Protein 2BAI (pdb70)

Radius of gyration: 10.31 Å; Cα contacts (8 Å, |Δi|>4): 36; chains: 1; bounding box: 32×16×15 Å

Secondary structure (DSSP, 8-state):
--S---S---SSSS-GGGHHHHH-SSSTT---

InterPro domains:
  IPR001676 Picornavirus capsid [PF00073] (163-361)
  IPR001676 Picornavirus capsid [PF00073] (424-583)
  IPR021573 Leader peptide, picornavirus [PF11475] (1-32)
  IPR029053 Viral coat protein subunit [G3DSA:2.60.120.20] (138-393)
  IPR029053 Viral coat protein subunit [G3DSA:2.60.120.20] (394-624)
  IPR029053 Viral coat protein subunit [G3DSA:2.60.120.20] (625-901)
  IPR033703 Picornavirus/Calicivirus coat protein [cd00205] (197-386)
  IPR033703 Picornavirus/Calicivirus coat protein [cd00205] (439-618)
  IPR033703 Picornavirus/Calicivirus coat protein [cd00205] (740-878)
  IPR037080 Capsid protein VP4 superfamily, Picornavirus [G3DSA:4.10.90.10] (68-137)
  IPR037243 Viral leader polypeptide zinc finger [SSF144251] (1-32)
  IPR059138 Picornavirus capsid VP1 [PF22663] (628-876)

Sequence (32 aa):
MATTMEQEICAHSMTFEECPKCSALQYRNGFYMATTMEQEICAHSMTFEECPKCSALQYRNGFYMATTMEQEICAHSMTFEECPKCSALQYRNGFYMATTMEQEICAHSMTFEECPKCSALQYRNGFYMATTMEQEICAHSMTFEECPKCSALQYRNGFYMATTMEQEICAHSMTFEECPKCSALQYRNGFYMATTMEQEICAHSMTFEECPKCSALQYRNGFYMATTMEQEICAHSMTFEECPKCSALQYRNGFYMATTMEQEICAHSMTFEECPKCSALQYRNGFYMATTMEQEICAHSMTFEECPKCSALQYRNGFYMATTMEQEICAHSMTFEECPKCSALQYRNGFYMATTMEQEICAHSMTFEECPKCSALQYRNGFYMATTMEQEICAHSMTFEECPKCSALQYRNGFYMATTMEQEICAHSMTFEECPKCSALQYRNGFYMATTMEQEICAHSMTFEECPKCSALQYRNGFYMATTMEQEICAHSMTFEECPKCSALQYRNGFYMATTMEQEICAHSMTFEECPKCSALQYRNGFYMATTMEQEICAHSMTFEECPKCSALQYRNGFYMATTMEQEICAHSMTFEECPKCSALQYRNGFYMATTMEQEICAHSMTFEECPKCSALQYRNGFY

Organism: Mengo encephalomyocarditis virus (strain 37A) (NCBI:txid31702)

Structure (mmCIF, N/CA/C/O backbone):
data_2BAI
#
_entry.id   2BAI
#
_cell.length_a   1.000
_cell.length_b   1.000
_cell.length_c   1.000
_cell.angle_alpha   90.00
_cell.angle_beta   90.00
_cell.angle_gamma   90.00
#
_symmetry.space_group_name_H-M   'P 1'
#
loop_
_entity.id
_entity.type
_entity.pdbx_description
1 polymer 'Genome polyprotein'
2 non-polymer 'ZINC ION'
#
loop_
_atom_site.group_PDB
_atom_site.id
_atom_site.type_symbol
_atom_site.label_atom_id
_atom_site.label_alt_id
_atom_site.label_comp_id
_atom_site.label_asym_id
_atom_site.label_entity_id
_atom_site.label_seq_id
_atom_site.pdbx_PDB_ins_code
_atom_site.Cartn_x
_atom_site.Cartn_y
_atom_site.Cartn_z
_atom_site.occupancy
_atom_site.B_iso_or_equiv
_atom_site.auth_seq_id
_atom_site.auth_comp_id
_atom_site.auth_asym_id
_atom_site.auth_atom_id
_atom_site.pdbx_PDB_model_num
ATOM 1 N N . MET A 1 1 ? -20.430 -2.397 1.330 1.00 11.00 1 MET A N 1
ATOM 2 C CA . MET A 1 1 ? -19.060 -2.484 0.857 1.00 43.05 1 MET A CA 1
ATOM 3 C C . MET A 1 1 ? -18.405 -3.791 1.307 1.00 24.34 1 MET A C 1
ATOM 4 O O . MET A 1 1 ? -17.954 -4.581 0.479 1.00 2.42 1 MET A O 1
ATOM 18 N N . ALA A 1 2 ? -18.375 -3.980 2.618 1.00 23.04 2 ALA A N 1
ATOM 19 C CA . ALA A 1 2 ? -17.784 -5.179 3.189 1.00 73.11 2 ALA A CA 1
ATOM 20 C C . ALA A 1 2 ? -16.294 -5.221 2.844 1.00 5.33 2 ALA A C 1
ATOM 21 O O . ALA A 1 2 ? -15.722 -6.297 2.681 1.00 64.22 2 ALA A O 1
ATOM 28 N N . THR A 1 3 ? -15.708 -4.037 2.745 1.00 33.05 3 THR A N 1
ATOM 29 C CA . THR A 1 3 ? -14.296 -3.925 2.424 1.00 35.24 3 THR A CA 1
ATOM 30 C C . THR A 1 3 ? -13.909 -4.952 1.358 1.00 33.31 3 THR A C 1
ATOM 31 O O . THR A 1 3 ? -13.304 -5.976 1.669 1.00 61.22 3 THR A O 1
ATOM 42 N N . THR A 1 4 ? -14.273 -4.641 0.122 1.00 2.33 4 THR A N 1
ATOM 43 C CA . THR A 1 4 ? -13.971 -5.524 -0.991 1.00 15.02 4 THR A CA 1
ATOM 44 C C . THR A 1 4 ? -14.111 -4.776 -2.319 1.00 3.12 4 THR A C 1
ATOM 45 O O . THR A 1 4 ? -15.161 -4.203 -2.605 1.00 32.25 4 THR A O 1
ATOM 56 N N . MET A 1 5 ? -13.037 -4.805 -3.094 1.00 12.41 5 MET A N 1
ATOM 57 C CA . MET A 1 5 ? -13.027 -4.137 -4.384 1.00 10.41 5 MET A CA 1
ATOM 58 C C . MET A 1 5 ? -12.015 -4.786 -5.329 1.00 71.22 5 MET A C 1
ATOM 59 O O . MET A 1 5 ? -12.333 -5.073 -6.482 1.00 63.10 5 MET A O 1
ATOM 73 N N . GLU A 1 6 ? -10.816 -4.998 -4.807 1.00 44.23 6 GLU A N 1
ATOM 74 C CA . GLU A 1 6 ? -9.755 -5.609 -5.590 1.00 2.31 6 GLU A CA 1
ATOM 75 C C . GLU A 1 6 ? -9.251 -4.631 -6.653 1.00 34.20 6 GLU A C 1
ATOM 76 O O . GLU A 1 6 ? -9.781 -4.588 -7.763 1.00 44.33 6 GLU A O 1
ATOM 89 N N . GLN A 1 7 ? -8.234 -3.871 -6.277 1.00 70.15 7 GLN A N 1
ATOM 90 C CA . GLN A 1 7 ? -7.653 -2.897 -7.186 1.00 52.44 7 GLN A CA 1
ATOM 91 C C . GLN A 1 7 ? -6.666 -1.997 -6.438 1.00 22.10 7 GLN A C 1
ATOM 92 O O . GLN A 1 7 ? -6.622 -0.790 -6.671 1.00 63.15 7 GLN A O 1
ATOM 106 N N . GLU A 1 8 ? -5.898 -2.620 -5.555 1.00 74.52 8 GLU A N 1
ATOM 107 C CA . GLU A 1 8 ? -4.915 -1.891 -4.773 1.00 10.21 8 GLU A CA 1
ATOM 108 C C . GLU A 1 8 ? -5.571 -0.695 -4.078 1.00 44.04 8 GLU A C 1
ATOM 109 O O . GLU A 1 8 ? -5.559 0.416 -4.605 1.00 43.40 8 GLU A O 1
ATOM 122 N N . ILE A 1 9 ? -6.126 -0.964 -2.906 1.00 25.00 9 ILE A N 1
ATOM 123 C CA . ILE A 1 9 ? -6.785 0.075 -2.133 1.00 61.14 9 ILE A CA 1
ATOM 124 C C . ILE A 1 9 ? -6.360 -0.037 -0.668 1.00 4.24 9 ILE A C 1
ATOM 125 O O . ILE A 1 9 ? -7.009 -0.726 0.119 1.00 15.21 9 ILE A O 1
ATOM 141 N N . CYS A 1 10 ? -5.273 0.648 -0.345 1.00 11.05 10 CYS A N 1
ATOM 142 C CA . CYS A 1 10 ? -4.755 0.634 1.012 1.00 10.32 10 CYS A CA 1
ATOM 143 C C . CYS A 1 10 ? -4.913 2.037 1.602 1.00 23.30 10 CYS A C 1
ATOM 144 O O . CYS A 1 10 ? -5.433 2.936 0.944 1.00 62.30 10 CYS A O 1
ATOM 151 N N . ALA A 1 11 ? -4.454 2.180 2.837 1.00 32.41 11 ALA A N 1
ATOM 152 C CA . ALA A 1 11 ? -4.538 3.457 3.523 1.00 14.11 11 ALA A CA 1
ATOM 153 C C . ALA A 1 11 ? -3.386 4.354 3.063 1.00 13.54 11 ALA A C 1
ATOM 154 O O . ALA A 1 11 ? -3.117 5.387 3.677 1.00 74.41 11 ALA A O 1
ATOM 161 N N . HIS A 1 12 ? -2.739 3.929 1.990 1.00 64.33 12 HIS A N 1
ATOM 162 C CA . HIS A 1 12 ? -1.622 4.680 1.442 1.00 10.52 12 HIS A CA 1
ATOM 163 C C . HIS A 1 12 ? -1.819 4.868 -0.063 1.00 33.34 12 HIS A C 1
ATOM 164 O O . HIS A 1 12 ? -1.639 5.968 -0.585 1.00 3.44 12 HIS A O 1
ATOM 179 N N . SER A 1 13 ? -2.189 3.778 -0.721 1.00 10.52 13 SER A N 1
ATOM 180 C CA . SER A 1 13 ? -2.414 3.810 -2.156 1.00 4.21 13 SER A CA 1
ATOM 181 C C . SER A 1 13 ? -1.943 2.498 -2.787 1.00 31.32 13 SER A C 1
ATOM 182 O O . SER A 1 13 ? -1.264 2.506 -3.812 1.00 74.20 13 SER A O 1
ATOM 190 N N . MET A 1 14 ? -2.325 1.400 -2.149 1.00 14.41 14 MET A N 1
ATOM 191 C CA . MET A 1 14 ? -1.950 0.083 -2.636 1.00 15.14 14 MET A CA 1
ATOM 192 C C . MET A 1 14 ? -2.923 -0.984 -2.130 1.00 34.11 14 MET A C 1
ATOM 193 O O . MET A 1 14 ? -4.025 -0.665 -1.685 1.00 4.42 14 MET A O 1
ATOM 207 N N . THR A 1 15 ? -2.481 -2.230 -2.215 1.00 34.21 15 THR A N 1
ATOM 208 C CA . THR A 1 15 ? -3.298 -3.347 -1.772 1.00 14.12 15 THR A CA 1
ATOM 209 C C . THR A 1 15 ? -2.822 -3.847 -0.407 1.00 35.14 15 THR A C 1
ATOM 210 O O . THR A 1 15 ? -1.685 -3.595 -0.012 1.00 24.32 15 THR A O 1
ATOM 221 N N . PHE A 1 16 ? -3.718 -4.546 0.276 1.00 44.55 16 PHE A N 1
ATOM 222 C CA . PHE A 1 16 ? -3.403 -5.083 1.589 1.00 10.23 16 PHE A CA 1
ATOM 223 C C . PHE A 1 16 ? -1.989 -5.667 1.618 1.00 64.13 16 PHE A C 1
ATOM 224 O O . PHE A 1 16 ? -1.176 -5.294 2.464 1.00 73.42 16 PHE A O 1
ATOM 241 N N . GLU A 1 17 ? -1.738 -6.574 0.685 1.00 12.24 17 GLU A N 1
ATOM 242 C CA . GLU A 1 17 ? -0.436 -7.212 0.593 1.00 1.33 17 GLU A CA 1
ATOM 243 C C . GLU A 1 17 ? 0.638 -6.181 0.240 1.00 10.30 17 GLU A C 1
ATOM 244 O O . GLU A 1 17 ? 1.804 -6.350 0.591 1.00 71.25 17 GLU A O 1
ATOM 257 N N . GLU A 1 18 ? 0.205 -5.136 -0.450 1.00 64.22 18 GLU A N 1
ATOM 258 C CA . GLU A 1 18 ? 1.115 -4.078 -0.853 1.00 72.24 18 GLU A CA 1
ATOM 259 C C . GLU A 1 18 ? 1.118 -2.954 0.185 1.00 23.23 18 GLU A C 1
ATOM 260 O O . GLU A 1 18 ? 1.763 -1.926 -0.009 1.00 35.12 18 GLU A O 1
ATOM 273 N N . CYS A 1 19 ? 0.389 -3.190 1.267 1.00 32.43 19 CYS A N 1
ATOM 274 C CA . CYS A 1 19 ? 0.300 -2.211 2.337 1.00 35.55 19 CYS A CA 1
ATOM 275 C C . CYS A 1 19 ? 1.699 -2.004 2.917 1.00 62.42 19 CYS A C 1
ATOM 276 O O . CYS A 1 19 ? 2.055 -0.893 3.307 1.00 64.43 19 CYS A O 1
ATOM 284 N N . PRO A 1 20 ? 2.476 -3.120 2.956 1.00 32.05 20 PRO A N 1
ATOM 285 C CA . PRO A 1 20 ? 3.829 -3.072 3.483 1.00 73.31 20 PRO A CA 1
ATOM 286 C C . PRO A 1 20 ? 4.781 -2.403 2.488 1.00 2.13 20 PRO A C 1
ATOM 287 O O . PRO A 1 20 ? 5.949 -2.177 2.797 1.00 5.41 20 PRO A O 1
ATOM 298 N N . LYS A 1 21 ? 4.244 -2.105 1.314 1.00 20.22 21 LYS A N 1
ATOM 299 C CA . LYS A 1 21 ? 5.030 -1.467 0.272 1.00 45.14 21 LYS A CA 1
ATOM 300 C C . LYS A 1 21 ? 4.750 0.036 0.276 1.00 54.21 21 LYS A C 1
ATOM 301 O O . LYS A 1 21 ? 5.533 0.820 -0.260 1.00 21.14 21 LYS A O 1
ATOM 320 N N . CYS A 1 22 ? 3.630 0.395 0.885 1.00 15.30 22 CYS A N 1
ATOM 321 C CA . CYS A 1 22 ? 3.235 1.792 0.965 1.00 44.41 22 CYS A CA 1
ATOM 322 C C . CYS A 1 22 ? 4.418 2.594 1.511 1.00 13.24 22 CYS A C 1
ATOM 323 O O . CYS A 1 22 ? 4.759 3.646 0.974 1.00 52.43 22 CYS A O 1
ATOM 331 N N . SER A 1 23 ? 5.011 2.067 2.573 1.00 30.32 23 SER A N 1
ATOM 332 C CA . SER A 1 23 ? 6.147 2.721 3.197 1.00 64.43 23 SER A CA 1
ATOM 333 C C . SER A 1 23 ? 7.449 2.231 2.557 1.00 2.21 23 SER A C 1
ATOM 334 O O . SER A 1 23 ? 8.338 3.029 2.263 1.00 63.43 23 SER A O 1
ATOM 342 N N . ALA A 1 24 ? 7.519 0.923 2.361 1.00 51.50 24 ALA A N 1
ATOM 343 C CA . ALA A 1 24 ? 8.696 0.319 1.762 1.00 25.22 24 ALA A CA 1
ATOM 344 C C . ALA A 1 24 ? 8.660 0.531 0.248 1.00 31.54 24 ALA A C 1
ATOM 345 O O . ALA A 1 24 ? 8.641 -0.432 -0.518 1.00 11.43 24 ALA A O 1
ATOM 352 N N . LEU A 1 25 ? 8.648 1.798 -0.140 1.00 30.30 25 LEU A N 1
ATOM 353 C CA . LEU A 1 25 ? 8.613 2.149 -1.549 1.00 40.32 25 LEU A CA 1
ATOM 354 C C . LEU A 1 25 ? 10.031 2.472 -2.026 1.00 15.44 25 LEU A C 1
ATOM 355 O O . LEU A 1 25 ? 10.216 3.015 -3.114 1.00 13.15 25 LEU A O 1
ATOM 371 N N . GLN A 1 26 ? 10.996 2.125 -1.186 1.00 72.31 26 GLN A N 1
ATOM 372 C CA . GLN A 1 26 ? 12.391 2.372 -1.508 1.00 63.34 26 GLN A CA 1
ATOM 373 C C . GLN A 1 26 ? 12.585 3.822 -1.955 1.00 14.15 26 GLN A C 1
ATOM 374 O O . GLN A 1 26 ? 13.513 4.128 -2.702 1.00 23.30 26 GLN A O 1
ATOM 388 N N . TYR A 1 27 ? 11.692 4.679 -1.480 1.00 3.53 27 TYR A N 1
ATOM 389 C CA . TYR A 1 27 ? 11.753 6.090 -1.820 1.00 73.44 27 TYR A CA 1
ATOM 390 C C . TYR A 1 27 ? 11.468 6.963 -0.597 1.00 60.52 27 TYR A C 1
ATOM 391 O O . TYR A 1 27 ? 11.430 6.468 0.528 1.00 23.13 27 TYR A O 1
ATOM 409 N N . ARG A 1 28 ? 11.275 8.248 -0.858 1.00 25.55 28 ARG A N 1
ATOM 410 C CA . ARG A 1 28 ? 10.995 9.194 0.208 1.00 31.12 28 ARG A CA 1
ATOM 411 C C . ARG A 1 28 ? 9.562 9.015 0.713 1.00 50.01 28 ARG A C 1
ATOM 412 O O . ARG A 1 28 ? 9.150 9.672 1.668 1.00 44.42 28 ARG A O 1
ATOM 433 N N . ASN A 1 29 ? 8.842 8.124 0.049 1.00 34.44 29 ASN A N 1
ATOM 434 C CA . ASN A 1 29 ? 7.462 7.850 0.418 1.00 43.55 29 ASN A CA 1
ATOM 435 C C . ASN A 1 29 ? 7.413 7.379 1.873 1.00 54.33 29 ASN A C 1
ATOM 436 O O . ASN A 1 29 ? 6.634 7.898 2.671 1.00 31.24 29 ASN A O 1
ATOM 447 N N . GLY A 1 30 ? 8.256 6.402 2.174 1.00 53.31 30 GLY A N 1
ATOM 448 C CA . GLY A 1 30 ? 8.318 5.855 3.519 1.00 53.55 30 GLY A CA 1
ATOM 449 C C . GLY A 1 30 ? 9.594 5.036 3.720 1.00 63.43 30 GLY A C 1
ATOM 450 O O . GLY A 1 30 ? 10.344 4.806 2.772 1.00 74.40 30 GLY A O 1
ATOM 454 N N . PHE A 1 31 ? 9.802 4.617 4.959 1.00 54.32 31 PHE A N 1
ATOM 455 C CA . PHE A 1 31 ? 10.976 3.828 5.296 1.00 15.14 31 PHE A CA 1
ATOM 456 C C . PHE A 1 31 ? 10.576 2.502 5.947 1.00 74.33 31 PHE A C 1
ATOM 457 O O . PHE A 1 31 ? 11.149 1.459 5.641 1.00 42.01 31 PHE A O 1
ATOM 474 N N . TYR A 1 32 ? 9.595 2.588 6.834 1.00 32.42 32 TYR A N 1
ATOM 475 C CA . TYR A 1 32 ? 9.111 1.408 7.530 1.00 2.11 32 TYR A CA 1
ATOM 476 C C . TYR A 1 32 ? 7.589 1.445 7.681 1.00 70.45 32 TYR A C 1
ATOM 477 O O . TYR A 1 32 ? 6.931 0.406 7.627 1.00 52.42 32 TYR A O 1
ATOM 496 N N . MET A 1 1 ? -17.989 -14.813 3.567 1.00 43.24 1 MET A N 2
ATOM 497 C CA . MET A 1 1 ? -16.648 -15.362 3.447 1.00 63.30 1 MET A CA 2
ATOM 498 C C . MET A 1 1 ? -15.953 -14.840 2.187 1.00 22.22 1 MET A C 2
ATOM 499 O O . MET A 1 1 ? -14.748 -15.019 2.020 1.00 51.22 1 MET A O 2
ATOM 513 N N . ALA A 1 2 ? -16.743 -14.206 1.334 1.00 35.24 2 ALA A N 2
ATOM 514 C CA . ALA A 1 2 ? -16.220 -13.656 0.095 1.00 60.43 2 ALA A CA 2
ATOM 515 C C . ALA A 1 2 ? -16.603 -12.179 -0.005 1.00 32.32 2 ALA A C 2
ATOM 516 O O . ALA A 1 2 ? -17.654 -11.842 -0.548 1.00 73.24 2 ALA A O 2
ATOM 523 N N . THR A 1 3 ? -15.730 -11.337 0.527 1.00 75.11 3 THR A N 2
ATOM 524 C CA . THR A 1 3 ? -15.964 -9.903 0.504 1.00 41.52 3 THR A CA 2
ATOM 525 C C . THR A 1 3 ? -14.645 -9.150 0.320 1.00 63.02 3 THR A C 2
ATOM 526 O O . THR A 1 3 ? -14.129 -8.554 1.265 1.00 23.03 3 THR A O 2
ATOM 537 N N . THR A 1 4 ? -14.137 -9.201 -0.902 1.00 61.41 4 THR A N 2
ATOM 538 C CA . THR A 1 4 ? -12.887 -8.531 -1.223 1.00 1.33 4 THR A CA 2
ATOM 539 C C . THR A 1 4 ? -12.821 -8.213 -2.717 1.00 25.11 4 THR A C 2
ATOM 540 O O . THR A 1 4 ? -13.122 -9.066 -3.552 1.00 4.43 4 THR A O 2
ATOM 551 N N . MET A 1 5 ? -12.424 -6.984 -3.011 1.00 12.13 5 MET A N 2
ATOM 552 C CA . MET A 1 5 ? -12.314 -6.542 -4.391 1.00 1.00 5 MET A CA 2
ATOM 553 C C . MET A 1 5 ? -10.874 -6.670 -4.894 1.00 13.50 5 MET A C 2
ATOM 554 O O . MET A 1 5 ? -10.647 -6.945 -6.071 1.00 25.12 5 MET A O 2
ATOM 568 N N . GLU A 1 6 ? -9.941 -6.462 -3.976 1.00 74.34 6 GLU A N 2
ATOM 569 C CA . GLU A 1 6 ? -8.529 -6.550 -4.313 1.00 33.45 6 GLU A CA 2
ATOM 570 C C . GLU A 1 6 ? -8.248 -5.809 -5.621 1.00 73.53 6 GLU A C 2
ATOM 571 O O . GLU A 1 6 ? -8.097 -6.432 -6.672 1.00 1.41 6 GLU A O 2
ATOM 584 N N . GLN A 1 7 ? -8.187 -4.490 -5.515 1.00 74.12 7 GLN A N 2
ATOM 585 C CA . GLN A 1 7 ? -7.926 -3.657 -6.678 1.00 15.25 7 GLN A CA 2
ATOM 586 C C . GLN A 1 7 ? -6.830 -2.636 -6.365 1.00 3.14 7 GLN A C 2
ATOM 587 O O . GLN A 1 7 ? -6.574 -1.732 -7.157 1.00 11.10 7 GLN A O 2
ATOM 601 N N . GLU A 1 8 ? -6.212 -2.817 -5.206 1.00 52.11 8 GLU A N 2
ATOM 602 C CA . GLU A 1 8 ? -5.149 -1.922 -4.779 1.00 2.31 8 GLU A CA 2
ATOM 603 C C . GLU A 1 8 ? -5.738 -0.694 -4.081 1.00 63.21 8 GLU A C 2
ATOM 604 O O . GLU A 1 8 ? -5.730 0.403 -4.637 1.00 11.15 8 GLU A O 2
ATOM 617 N N . ILE A 1 9 ? -6.234 -0.920 -2.873 1.00 60.45 9 ILE A N 2
ATOM 618 C CA . ILE A 1 9 ? -6.825 0.154 -2.094 1.00 42.22 9 ILE A CA 2
ATOM 619 C C . ILE A 1 9 ? -6.371 0.031 -0.638 1.00 12.11 9 ILE A C 2
ATOM 620 O O . ILE A 1 9 ? -7.021 -0.638 0.165 1.00 75.22 9 ILE A O 2
ATOM 636 N N . CYS A 1 10 ? -5.259 0.687 -0.340 1.00 62.24 10 CYS A N 2
ATOM 637 C CA . CYS A 1 10 ? -4.711 0.659 1.005 1.00 43.24 10 CYS A CA 2
ATOM 638 C C . CYS A 1 10 ? -4.851 2.058 1.610 1.00 74.42 10 CYS A C 2
ATOM 639 O O . CYS A 1 10 ? -5.350 2.974 0.956 1.00 45.41 10 CYS A O 2
ATOM 646 N N . ALA A 1 11 ? -4.403 2.180 2.850 1.00 3.32 11 ALA A N 2
ATOM 647 C CA . ALA A 1 11 ? -4.471 3.451 3.550 1.00 14.31 11 ALA A CA 2
ATOM 648 C C . ALA A 1 11 ? -3.378 4.380 3.020 1.00 43.22 11 ALA A C 2
ATOM 649 O O . ALA A 1 11 ? -3.159 5.462 3.564 1.00 4.04 11 ALA A O 2
ATOM 656 N N . HIS A 1 12 ? -2.719 3.924 1.964 1.00 52.24 12 HIS A N 2
ATOM 657 C CA . HIS A 1 12 ? -1.654 4.702 1.355 1.00 64.14 12 HIS A CA 2
ATOM 658 C C . HIS A 1 12 ? -1.930 4.867 -0.141 1.00 65.21 12 HIS A C 2
ATOM 659 O O . HIS A 1 12 ? -1.778 5.958 -0.688 1.00 24.31 12 HIS A O 2
ATOM 674 N N . SER A 1 13 ? -2.330 3.766 -0.761 1.00 63.45 13 SER A N 2
ATOM 675 C CA . SER A 1 13 ? -2.629 3.774 -2.183 1.00 43.23 13 SER A CA 2
ATOM 676 C C . SER A 1 13 ? -2.149 2.471 -2.826 1.00 72.20 13 SER A C 2
ATOM 677 O O . SER A 1 13 ? -1.567 2.487 -3.909 1.00 72.15 13 SER A O 2
ATOM 685 N N . MET A 1 14 ? -2.411 1.374 -2.131 1.00 42.12 14 MET A N 2
ATOM 686 C CA . MET A 1 14 ? -2.012 0.065 -2.621 1.00 34.44 14 MET A CA 2
ATOM 687 C C . MET A 1 14 ? -2.966 -1.021 -2.118 1.00 62.23 14 MET A C 2
ATOM 688 O O . MET A 1 14 ? -4.085 -0.726 -1.701 1.00 21.13 14 MET A O 2
ATOM 702 N N . THR A 1 15 ? -2.487 -2.255 -2.173 1.00 0.42 15 THR A N 2
ATOM 703 C CA . THR A 1 15 ? -3.281 -3.387 -1.728 1.00 32.14 15 THR A CA 2
ATOM 704 C C . THR A 1 15 ? -2.796 -3.875 -0.361 1.00 32.22 15 THR A C 2
ATOM 705 O O . THR A 1 15 ? -1.655 -3.623 0.022 1.00 1.25 15 THR A O 2
ATOM 716 N N . PHE A 1 16 ? -3.688 -4.564 0.336 1.00 22.20 16 PHE A N 2
ATOM 717 C CA . PHE A 1 16 ? -3.365 -5.090 1.651 1.00 20.13 16 PHE A CA 2
ATOM 718 C C . PHE A 1 16 ? -1.953 -5.679 1.675 1.00 2.11 16 PHE A C 2
ATOM 719 O O . PHE A 1 16 ? -1.143 -5.326 2.532 1.00 72.31 16 PHE A O 2
ATOM 736 N N . GLU A 1 17 ? -1.700 -6.566 0.725 1.00 41.14 17 GLU A N 2
ATOM 737 C CA . GLU A 1 17 ? -0.400 -7.207 0.625 1.00 45.35 17 GLU A CA 2
ATOM 738 C C . GLU A 1 17 ? 0.667 -6.184 0.228 1.00 61.41 17 GLU A C 2
ATOM 739 O O . GLU A 1 17 ? 1.841 -6.347 0.556 1.00 65.15 17 GLU A O 2
ATOM 752 N N . GLU A 1 18 ? 0.220 -5.154 -0.476 1.00 5.05 18 GLU A N 2
ATOM 753 C CA . GLU A 1 18 ? 1.122 -4.106 -0.922 1.00 52.33 18 GLU A CA 2
ATOM 754 C C . GLU A 1 18 ? 1.143 -2.958 0.089 1.00 2.11 18 GLU A C 2
ATOM 755 O O . GLU A 1 18 ? 1.765 -1.924 -0.152 1.00 60.12 18 GLU A O 2
ATOM 768 N N . CYS A 1 19 ? 0.457 -3.177 1.201 1.00 24.04 19 CYS A N 2
ATOM 769 C CA . CYS A 1 19 ? 0.390 -2.174 2.250 1.00 25.31 19 CYS A CA 2
ATOM 770 C C . CYS A 1 19 ? 1.799 -1.970 2.809 1.00 40.52 19 CYS A C 2
ATOM 771 O O . CYS A 1 19 ? 2.163 -0.859 3.194 1.00 34.11 19 CYS A O 2
ATOM 779 N N . PRO A 1 20 ? 2.574 -3.086 2.837 1.00 62.24 20 PRO A N 2
ATOM 780 C CA . PRO A 1 20 ? 3.936 -3.039 3.343 1.00 11.12 20 PRO A CA 2
ATOM 781 C C . PRO A 1 20 ? 4.873 -2.372 2.335 1.00 71.33 20 PRO A C 2
ATOM 782 O O . PRO A 1 20 ? 6.062 -2.206 2.602 1.00 72.24 20 PRO A O 2
ATOM 793 N N . LYS A 1 21 ? 4.302 -2.007 1.196 1.00 1.21 21 LYS A N 2
ATOM 794 C CA . LYS A 1 21 ? 5.071 -1.361 0.146 1.00 54.33 21 LYS A CA 2
ATOM 795 C C . LYS A 1 21 ? 4.833 0.149 0.200 1.00 53.21 21 LYS A C 2
ATOM 796 O O . LYS A 1 21 ? 5.669 0.930 -0.250 1.00 40.44 21 LYS A O 2
ATOM 815 N N . CYS A 1 22 ? 3.687 0.516 0.756 1.00 30.50 22 CYS A N 2
ATOM 816 C CA . CYS A 1 22 ? 3.328 1.919 0.875 1.00 11.33 22 CYS A CA 2
ATOM 817 C C . CYS A 1 22 ? 4.512 2.667 1.490 1.00 41.01 22 CYS A C 2
ATOM 818 O O . CYS A 1 22 ? 4.958 3.680 0.953 1.00 13.24 22 CYS A O 2
ATOM 826 N N . SER A 1 23 ? 4.989 2.139 2.608 1.00 13.42 23 SER A N 2
ATOM 827 C CA . SER A 1 23 ? 6.113 2.745 3.302 1.00 24.32 23 SER A CA 2
ATOM 828 C C . SER A 1 23 ? 7.427 2.174 2.765 1.00 11.35 23 SER A C 2
ATOM 829 O O . SER A 1 23 ? 8.384 2.914 2.544 1.00 71.23 23 SER A O 2
ATOM 837 N N . ALA A 1 24 ? 7.432 0.863 2.574 1.00 41.12 24 ALA A N 2
ATOM 838 C CA . ALA A 1 24 ? 8.613 0.186 2.068 1.00 3.22 24 ALA A CA 2
ATOM 839 C C . ALA A 1 24 ? 8.423 -0.121 0.582 1.00 32.45 24 ALA A C 2
ATOM 840 O O . ALA A 1 24 ? 8.385 -1.284 0.183 1.00 3.31 24 ALA A O 2
ATOM 847 N N . LEU A 1 25 ? 8.307 0.943 -0.199 1.00 62.40 25 LEU A N 2
ATOM 848 C CA . LEU A 1 25 ? 8.121 0.803 -1.634 1.00 45.01 25 LEU A CA 2
ATOM 849 C C . LEU A 1 25 ? 9.469 0.495 -2.290 1.00 51.24 25 LEU A C 2
ATOM 850 O O . LEU A 1 25 ? 9.547 0.329 -3.507 1.00 42.54 25 LEU A O 2
ATOM 866 N N . GLN A 1 26 ? 10.497 0.430 -1.456 1.00 10.14 26 GLN A N 2
ATOM 867 C CA . GLN A 1 26 ? 11.837 0.145 -1.941 1.00 13.31 26 GLN A CA 2
ATOM 868 C C . GLN A 1 26 ? 12.176 1.054 -3.124 1.00 64.02 26 GLN A C 2
ATOM 869 O O . GLN A 1 26 ? 12.981 0.688 -3.980 1.00 24.33 26 GLN A O 2
ATOM 883 N N . TYR A 1 27 ? 11.547 2.220 -3.135 1.00 24.22 27 TYR A N 2
ATOM 884 C CA . TYR A 1 27 ? 11.773 3.181 -4.200 1.00 13.20 27 TYR A CA 2
ATOM 885 C C . TYR A 1 27 ? 12.489 4.426 -3.671 1.00 60.11 27 TYR A C 2
ATOM 886 O O . TYR A 1 27 ? 12.499 5.466 -4.327 1.00 53.03 27 TYR A O 2
ATOM 904 N N . ARG A 1 28 ? 13.070 4.278 -2.490 1.00 14.32 28 ARG A N 2
ATOM 905 C CA . ARG A 1 28 ? 13.786 5.377 -1.865 1.00 62.52 28 ARG A CA 2
ATOM 906 C C . ARG A 1 28 ? 12.934 6.647 -1.886 1.00 71.34 28 ARG A C 2
ATOM 907 O O . ARG A 1 28 ? 13.466 7.755 -1.941 1.00 13.44 28 ARG A O 2
ATOM 928 N N . ASN A 1 29 ? 11.625 6.444 -1.844 1.00 62.14 29 ASN A N 2
ATOM 929 C CA . ASN A 1 29 ? 10.694 7.559 -1.859 1.00 61.14 29 ASN A CA 2
ATOM 930 C C . ASN A 1 29 ? 10.614 8.169 -0.458 1.00 50.44 29 ASN A C 2
ATOM 931 O O . ASN A 1 29 ? 10.268 9.340 -0.306 1.00 54.24 29 ASN A O 2
ATOM 942 N N . GLY A 1 30 ? 10.940 7.349 0.530 1.00 73.40 30 GLY A N 2
ATOM 943 C CA . GLY A 1 30 ? 10.909 7.793 1.912 1.00 40.30 30 GLY A CA 2
ATOM 944 C C . GLY A 1 30 ? 10.061 6.852 2.772 1.00 51.40 30 GLY A C 2
ATOM 945 O O . GLY A 1 30 ? 9.185 6.158 2.259 1.00 51.32 30 GLY A O 2
ATOM 949 N N . PHE A 1 31 ? 10.351 6.861 4.064 1.00 45.43 31 PHE A N 2
ATOM 950 C CA . PHE A 1 31 ? 9.626 6.018 5.000 1.00 42.02 31 PHE A CA 2
ATOM 951 C C . PHE A 1 31 ? 10.094 6.264 6.436 1.00 52.20 31 PHE A C 2
ATOM 952 O O . PHE A 1 31 ? 10.867 7.186 6.691 1.00 35.14 31 PHE A O 2
ATOM 969 N N . TYR A 1 32 ? 9.605 5.423 7.335 1.00 1.31 32 TYR A N 2
ATOM 970 C CA . TYR A 1 32 ? 9.963 5.538 8.739 1.00 50.54 32 TYR A CA 2
ATOM 971 C C . TYR A 1 32 ? 10.822 4.353 9.185 1.00 40.01 32 TYR A C 2
ATOM 972 O O . TYR A 1 32 ? 11.704 4.504 10.029 1.00 72.21 32 TYR A O 2
ATOM 991 N N . MET A 1 1 ? -13.110 5.298 0.871 1.00 74.45 1 MET A N 3
ATOM 992 C CA . MET A 1 1 ? -13.781 6.179 -0.070 1.00 15.40 1 MET A CA 3
ATOM 993 C C . MET A 1 1 ? -14.810 5.412 -0.902 1.00 63.34 1 MET A C 3
ATOM 994 O O . MET A 1 1 ? -14.894 5.595 -2.116 1.00 43.43 1 MET A O 3
ATOM 1008 N N . ALA A 1 2 ? -15.568 4.568 -0.217 1.00 14.25 2 ALA A N 3
ATOM 1009 C CA . ALA A 1 2 ? -16.588 3.773 -0.878 1.00 24.43 2 ALA A CA 3
ATOM 1010 C C . ALA A 1 2 ? -15.929 2.872 -1.924 1.00 4.32 2 ALA A C 3
ATOM 1011 O O . ALA A 1 2 ? -15.402 3.358 -2.924 1.00 4.21 2 ALA A O 3
ATOM 1018 N N . THR A 1 3 ? -15.978 1.575 -1.657 1.00 12.42 3 THR A N 3
ATOM 1019 C CA . THR A 1 3 ? -15.392 0.602 -2.563 1.00 5.42 3 THR A CA 3
ATOM 1020 C C . THR A 1 3 ? -16.128 -0.735 -2.458 1.00 30.32 3 THR A C 3
ATOM 1021 O O . THR A 1 3 ? -17.061 -0.994 -3.217 1.00 22.42 3 THR A O 3
ATOM 1032 N N . THR A 1 4 ? -15.681 -1.549 -1.514 1.00 54.50 4 THR A N 3
ATOM 1033 C CA . THR A 1 4 ? -16.286 -2.853 -1.300 1.00 55.14 4 THR A CA 3
ATOM 1034 C C . THR A 1 4 ? -16.136 -3.720 -2.551 1.00 72.21 4 THR A C 3
ATOM 1035 O O . THR A 1 4 ? -17.022 -4.512 -2.872 1.00 33.11 4 THR A O 3
ATOM 1046 N N . MET A 1 5 ? -15.010 -3.543 -3.225 1.00 44.31 5 MET A N 3
ATOM 1047 C CA . MET A 1 5 ? -14.733 -4.300 -4.435 1.00 3.53 5 MET A CA 3
ATOM 1048 C C . MET A 1 5 ? -13.565 -5.266 -4.220 1.00 75.44 5 MET A C 3
ATOM 1049 O O . MET A 1 5 ? -13.554 -6.364 -4.775 1.00 0.01 5 MET A O 3
ATOM 1063 N N . GLU A 1 6 ? -12.611 -4.821 -3.416 1.00 60.33 6 GLU A N 3
ATOM 1064 C CA . GLU A 1 6 ? -11.442 -5.632 -3.123 1.00 63.24 6 GLU A CA 3
ATOM 1065 C C . GLU A 1 6 ? -10.396 -5.478 -4.231 1.00 13.24 6 GLU A C 3
ATOM 1066 O O . GLU A 1 6 ? -10.419 -6.212 -5.217 1.00 54.34 6 GLU A O 3
ATOM 1079 N N . GLN A 1 7 ? -9.506 -4.517 -4.029 1.00 21.41 7 GLN A N 3
ATOM 1080 C CA . GLN A 1 7 ? -8.455 -4.257 -4.999 1.00 4.54 7 GLN A CA 3
ATOM 1081 C C . GLN A 1 7 ? -7.345 -3.416 -4.364 1.00 43.21 7 GLN A C 3
ATOM 1082 O O . GLN A 1 7 ? -7.275 -3.294 -3.142 1.00 1.32 7 GLN A O 3
ATOM 1096 N N . GLU A 1 8 ? -6.504 -2.858 -5.223 1.00 21.25 8 GLU A N 3
ATOM 1097 C CA . GLU A 1 8 ? -5.402 -2.032 -4.761 1.00 63.54 8 GLU A CA 3
ATOM 1098 C C . GLU A 1 8 ? -5.933 -0.768 -4.084 1.00 60.13 8 GLU A C 3
ATOM 1099 O O . GLU A 1 8 ? -5.953 0.303 -4.688 1.00 72.12 8 GLU A O 3
ATOM 1112 N N . ILE A 1 9 ? -6.349 -0.934 -2.837 1.00 53.40 9 ILE A N 3
ATOM 1113 C CA . ILE A 1 9 ? -6.878 0.182 -2.070 1.00 33.22 9 ILE A CA 3
ATOM 1114 C C . ILE A 1 9 ? -6.417 0.060 -0.617 1.00 13.33 9 ILE A C 3
ATOM 1115 O O . ILE A 1 9 ? -7.083 -0.577 0.198 1.00 10.32 9 ILE A O 3
ATOM 1131 N N . CYS A 1 10 ? -5.281 0.681 -0.336 1.00 64.25 10 CYS A N 3
ATOM 1132 C CA . CYS A 1 10 ? -4.723 0.651 1.005 1.00 64.32 10 CYS A CA 3
ATOM 1133 C C . CYS A 1 10 ? -4.850 2.050 1.610 1.00 53.35 10 CYS A C 3
ATOM 1134 O O . CYS A 1 10 ? -5.338 2.970 0.957 1.00 34.11 10 CYS A O 3
ATOM 1141 N N . ALA A 1 11 ? -4.401 2.166 2.851 1.00 44.31 11 ALA A N 3
ATOM 1142 C CA . ALA A 1 11 ? -4.458 3.438 3.551 1.00 2.14 11 ALA A CA 3
ATOM 1143 C C . ALA A 1 11 ? -3.357 4.358 3.021 1.00 43.45 11 ALA A C 3
ATOM 1144 O O . ALA A 1 11 ? -3.119 5.431 3.573 1.00 43.33 11 ALA A O 3
ATOM 1151 N N . HIS A 1 12 ? -2.712 3.904 1.956 1.00 71.51 12 HIS A N 3
ATOM 1152 C CA . HIS A 1 12 ? -1.641 4.672 1.344 1.00 13.25 12 HIS A CA 3
ATOM 1153 C C . HIS A 1 12 ? -1.924 4.847 -0.150 1.00 4.23 12 HIS A C 3
ATOM 1154 O O . HIS A 1 12 ? -1.792 5.945 -0.686 1.00 14.42 12 HIS A O 3
ATOM 1169 N N . SER A 1 13 ? -2.305 3.745 -0.779 1.00 62.54 13 SER A N 3
ATOM 1170 C CA . SER A 1 13 ? -2.607 3.762 -2.200 1.00 72.45 13 SER A CA 3
ATOM 1171 C C . SER A 1 13 ? -2.134 2.461 -2.852 1.00 23.31 13 SER A C 3
ATOM 1172 O O . SER A 1 13 ? -1.525 2.482 -3.920 1.00 30.41 13 SER A O 3
ATOM 1180 N N . MET A 1 14 ? -2.434 1.358 -2.180 1.00 22.33 14 MET A N 3
ATOM 1181 C CA . MET A 1 14 ? -2.047 0.049 -2.680 1.00 0.15 14 MET A CA 3
ATOM 1182 C C . MET A 1 14 ? -2.991 -1.036 -2.160 1.00 5.13 14 MET A C 3
ATOM 1183 O O . MET A 1 14 ? -4.103 -0.741 -1.723 1.00 42.11 14 MET A O 3
ATOM 1197 N N . THR A 1 15 ? -2.513 -2.271 -2.222 1.00 34.40 15 THR A N 3
ATOM 1198 C CA . THR A 1 15 ? -3.301 -3.403 -1.762 1.00 51.24 15 THR A CA 3
ATOM 1199 C C . THR A 1 15 ? -2.810 -3.872 -0.391 1.00 53.05 15 THR A C 3
ATOM 1200 O O . THR A 1 15 ? -1.670 -3.606 -0.012 1.00 25.51 15 THR A O 3
ATOM 1211 N N . PHE A 1 16 ? -3.693 -4.562 0.314 1.00 34.31 16 PHE A N 3
ATOM 1212 C CA . PHE A 1 16 ? -3.364 -5.071 1.634 1.00 25.41 16 PHE A CA 3
ATOM 1213 C C . PHE A 1 16 ? -1.954 -5.665 1.657 1.00 24.31 16 PHE A C 3
ATOM 1214 O O . PHE A 1 16 ? -1.153 -5.337 2.530 1.00 25.33 16 PHE A O 3
ATOM 1231 N N . GLU A 1 17 ? -1.696 -6.529 0.686 1.00 40.44 17 GLU A N 3
ATOM 1232 C CA . GLU A 1 17 ? -0.396 -7.171 0.583 1.00 21.22 17 GLU A CA 3
ATOM 1233 C C . GLU A 1 17 ? 0.676 -6.145 0.212 1.00 73.41 17 GLU A C 3
ATOM 1234 O O . GLU A 1 17 ? 1.848 -6.318 0.543 1.00 52.02 17 GLU A O 3
ATOM 1247 N N . GLU A 1 18 ? 0.237 -5.100 -0.473 1.00 13.12 18 GLU A N 3
ATOM 1248 C CA . GLU A 1 18 ? 1.144 -4.045 -0.894 1.00 22.22 18 GLU A CA 3
ATOM 1249 C C . GLU A 1 18 ? 1.167 -2.921 0.142 1.00 50.41 18 GLU A C 3
ATOM 1250 O O . GLU A 1 18 ? 1.826 -1.901 -0.058 1.00 51.34 18 GLU A O 3
ATOM 1263 N N . CYS A 1 19 ? 0.440 -3.143 1.227 1.00 63.31 19 CYS A N 3
ATOM 1264 C CA . CYS A 1 19 ? 0.370 -2.160 2.296 1.00 63.40 19 CYS A CA 3
ATOM 1265 C C . CYS A 1 19 ? 1.777 -1.965 2.863 1.00 62.55 19 CYS A C 3
ATOM 1266 O O . CYS A 1 19 ? 2.148 -0.857 3.246 1.00 32.13 19 CYS A O 3
ATOM 1274 N N . PRO A 1 20 ? 2.543 -3.089 2.899 1.00 5.03 20 PRO A N 3
ATOM 1275 C CA . PRO A 1 20 ? 3.901 -3.053 3.414 1.00 72.52 20 PRO A CA 3
ATOM 1276 C C . PRO A 1 20 ? 4.850 -2.398 2.409 1.00 54.04 20 PRO A C 3
ATOM 1277 O O . PRO A 1 20 ? 6.035 -2.224 2.691 1.00 74.44 20 PRO A O 3
ATOM 1288 N N . LYS A 1 21 ? 4.295 -2.052 1.257 1.00 15.01 21 LYS A N 3
ATOM 1289 C CA . LYS A 1 21 ? 5.077 -1.419 0.209 1.00 53.41 21 LYS A CA 3
ATOM 1290 C C . LYS A 1 21 ? 4.839 0.092 0.242 1.00 31.12 21 LYS A C 3
ATOM 1291 O O . LYS A 1 21 ? 5.679 0.867 -0.215 1.00 5.15 21 LYS A O 3
ATOM 1310 N N . CYS A 1 22 ? 3.691 0.467 0.787 1.00 5.54 22 CYS A N 3
ATOM 1311 C CA . CYS A 1 22 ? 3.333 1.871 0.886 1.00 4.45 22 CYS A CA 3
ATOM 1312 C C . CYS A 1 22 ? 4.513 2.626 1.500 1.00 2.43 22 CYS A C 3
ATOM 1313 O O . CYS A 1 22 ? 4.940 3.653 0.974 1.00 30.34 22 CYS A O 3
ATOM 1321 N N . SER A 1 23 ? 5.008 2.089 2.606 1.00 12.50 23 SER A N 3
ATOM 1322 C CA . SER A 1 23 ? 6.131 2.699 3.298 1.00 73.31 23 SER A CA 3
ATOM 1323 C C . SER A 1 23 ? 7.447 2.152 2.742 1.00 64.31 23 SER A C 3
ATOM 1324 O O . SER A 1 23 ? 8.392 2.906 2.516 1.00 12.22 23 SER A O 3
ATOM 1332 N N . ALA A 1 24 ? 7.467 0.843 2.539 1.00 70.53 24 ALA A N 3
ATOM 1333 C CA . ALA A 1 24 ? 8.652 0.184 2.014 1.00 53.52 24 ALA A CA 3
ATOM 1334 C C . ALA A 1 24 ? 8.617 0.224 0.485 1.00 44.40 24 ALA A C 3
ATOM 1335 O O . ALA A 1 24 ? 8.806 -0.800 -0.169 1.00 61.32 24 ALA A O 3
ATOM 1342 N N . LEU A 1 25 ? 8.375 1.416 -0.039 1.00 53.11 25 LEU A N 3
ATOM 1343 C CA . LEU A 1 25 ? 8.313 1.601 -1.479 1.00 52.03 25 LEU A CA 3
ATOM 1344 C C . LEU A 1 25 ? 9.715 1.907 -2.010 1.00 63.52 25 LEU A C 3
ATOM 1345 O O . LEU A 1 25 ? 9.947 1.869 -3.218 1.00 30.44 25 LEU A O 3
ATOM 1361 N N . GLN A 1 26 ? 10.613 2.203 -1.082 1.00 65.45 26 GLN A N 3
ATOM 1362 C CA . GLN A 1 26 ? 11.985 2.514 -1.443 1.00 44.44 26 GLN A CA 3
ATOM 1363 C C . GLN A 1 26 ? 12.055 3.871 -2.145 1.00 51.23 26 GLN A C 3
ATOM 1364 O O . GLN A 1 26 ? 13.078 4.218 -2.733 1.00 43.34 26 GLN A O 3
ATOM 1378 N N . TYR A 1 27 ? 10.954 4.603 -2.060 1.00 23.33 27 TYR A N 3
ATOM 1379 C CA . TYR A 1 27 ? 10.878 5.915 -2.680 1.00 31.52 27 TYR A CA 3
ATOM 1380 C C . TYR A 1 27 ? 10.816 7.018 -1.623 1.00 41.42 27 TYR A C 3
ATOM 1381 O O . TYR A 1 27 ? 10.593 6.743 -0.445 1.00 32.32 27 TYR A O 3
ATOM 1399 N N . ARG A 1 28 ? 11.021 8.245 -2.081 1.00 2.45 28 ARG A N 3
ATOM 1400 C CA . ARG A 1 28 ? 10.992 9.391 -1.188 1.00 61.34 28 ARG A CA 3
ATOM 1401 C C . ARG A 1 28 ? 9.708 9.384 -0.356 1.00 43.40 28 ARG A C 3
ATOM 1402 O O . ARG A 1 28 ? 9.653 9.993 0.712 1.00 63.04 28 ARG A O 3
ATOM 1423 N N . ASN A 1 29 ? 8.707 8.688 -0.875 1.00 44.25 29 ASN A N 3
ATOM 1424 C CA . ASN A 1 29 ? 7.428 8.592 -0.192 1.00 51.25 29 ASN A CA 3
ATOM 1425 C C . ASN A 1 29 ? 7.667 8.283 1.287 1.00 2.01 29 ASN A C 3
ATOM 1426 O O . ASN A 1 29 ? 7.290 9.066 2.158 1.00 72.14 29 ASN A O 3
ATOM 1437 N N . GLY A 1 30 ? 8.290 7.138 1.527 1.00 55.03 30 GLY A N 3
ATOM 1438 C CA . GLY A 1 30 ? 8.583 6.716 2.885 1.00 2.54 30 GLY A CA 3
ATOM 1439 C C . GLY A 1 30 ? 9.882 7.348 3.388 1.00 41.53 30 GLY A C 3
ATOM 1440 O O . GLY A 1 30 ? 10.786 7.627 2.603 1.00 73.04 30 GLY A O 3
ATOM 1444 N N . PHE A 1 31 ? 9.934 7.555 4.696 1.00 30.31 31 PHE A N 3
ATOM 1445 C CA . PHE A 1 31 ? 11.107 8.149 5.313 1.00 3.32 31 PHE A CA 3
ATOM 1446 C C . PHE A 1 31 ? 12.149 7.080 5.653 1.00 54.15 31 PHE A C 3
ATOM 1447 O O . PHE A 1 31 ? 13.349 7.309 5.505 1.00 1.04 31 PHE A O 3
ATOM 1464 N N . TYR A 1 32 ? 11.652 5.937 6.101 1.00 71.30 32 TYR A N 3
ATOM 1465 C CA . TYR A 1 32 ? 12.525 4.833 6.462 1.00 2.43 32 TYR A CA 3
ATOM 1466 C C . TYR A 1 32 ? 13.706 4.729 5.496 1.00 71.41 32 TYR A C 3
ATOM 1467 O O . TYR A 1 32 ? 14.343 3.681 5.399 1.00 61.15 32 TYR A O 3
ATOM 1486 N N . MET A 1 1 ? -21.416 1.537 4.160 1.00 20.30 1 MET A N 4
ATOM 1487 C CA . MET A 1 1 ? -20.683 0.417 3.593 1.00 12.21 1 MET A CA 4
ATOM 1488 C C . MET A 1 1 ? -21.016 0.239 2.111 1.00 34.53 1 MET A C 4
ATOM 1489 O O . MET A 1 1 ? -21.989 0.807 1.617 1.00 61.32 1 MET A O 4
ATOM 1503 N N . ALA A 1 2 ? -20.190 -0.554 1.443 1.00 33.11 2 ALA A N 4
ATOM 1504 C CA . ALA A 1 2 ? -20.386 -0.814 0.026 1.00 25.00 2 ALA A CA 4
ATOM 1505 C C . ALA A 1 2 ? -19.389 -1.880 -0.433 1.00 42.01 2 ALA A C 4
ATOM 1506 O O . ALA A 1 2 ? -18.578 -2.359 0.357 1.00 41.32 2 ALA A O 4
ATOM 1513 N N . THR A 1 3 ? -19.482 -2.221 -1.710 1.00 32.42 3 THR A N 4
ATOM 1514 C CA . THR A 1 3 ? -18.600 -3.222 -2.285 1.00 42.55 3 THR A CA 4
ATOM 1515 C C . THR A 1 3 ? -17.548 -2.556 -3.176 1.00 4.34 3 THR A C 4
ATOM 1516 O O . THR A 1 3 ? -17.746 -2.422 -4.382 1.00 70.13 3 THR A O 4
ATOM 1527 N N . THR A 1 4 ? -16.453 -2.157 -2.546 1.00 3.20 4 THR A N 4
ATOM 1528 C CA . THR A 1 4 ? -15.370 -1.509 -3.266 1.00 2.22 4 THR A CA 4
ATOM 1529 C C . THR A 1 4 ? -14.820 -2.437 -4.351 1.00 61.01 4 THR A C 4
ATOM 1530 O O . THR A 1 4 ? -15.421 -3.465 -4.656 1.00 23.35 4 THR A O 4
ATOM 1541 N N . MET A 1 5 ? -13.683 -2.040 -4.905 1.00 34.13 5 MET A N 4
ATOM 1542 C CA . MET A 1 5 ? -13.046 -2.824 -5.949 1.00 13.12 5 MET A CA 4
ATOM 1543 C C . MET A 1 5 ? -11.815 -3.557 -5.411 1.00 34.33 5 MET A C 4
ATOM 1544 O O . MET A 1 5 ? -11.369 -3.292 -4.296 1.00 22.32 5 MET A O 4
ATOM 1558 N N . GLU A 1 6 ? -11.303 -4.464 -6.229 1.00 31.23 6 GLU A N 4
ATOM 1559 C CA . GLU A 1 6 ? -10.133 -5.238 -5.849 1.00 34.13 6 GLU A CA 4
ATOM 1560 C C . GLU A 1 6 ? -9.006 -5.026 -6.861 1.00 62.23 6 GLU A C 4
ATOM 1561 O O . GLU A 1 6 ? -9.118 -5.434 -8.016 1.00 43.20 6 GLU A O 4
ATOM 1574 N N . GLN A 1 7 ? -7.943 -4.389 -6.391 1.00 55.20 7 GLN A N 4
ATOM 1575 C CA . GLN A 1 7 ? -6.796 -4.117 -7.240 1.00 72.23 7 GLN A CA 4
ATOM 1576 C C . GLN A 1 7 ? -5.643 -3.548 -6.410 1.00 33.41 7 GLN A C 4
ATOM 1577 O O . GLN A 1 7 ? -4.522 -4.049 -6.475 1.00 5.53 7 GLN A O 4
ATOM 1591 N N . GLU A 1 8 ? -5.960 -2.510 -5.650 1.00 23.12 8 GLU A N 4
ATOM 1592 C CA . GLU A 1 8 ? -4.965 -1.869 -4.808 1.00 54.35 8 GLU A CA 4
ATOM 1593 C C . GLU A 1 8 ? -5.582 -0.680 -4.068 1.00 63.34 8 GLU A C 4
ATOM 1594 O O . GLU A 1 8 ? -5.487 0.458 -4.526 1.00 62.23 8 GLU A O 4
ATOM 1607 N N . ILE A 1 9 ? -6.201 -0.984 -2.937 1.00 23.33 9 ILE A N 4
ATOM 1608 C CA . ILE A 1 9 ? -6.834 0.044 -2.130 1.00 11.22 9 ILE A CA 4
ATOM 1609 C C . ILE A 1 9 ? -6.356 -0.084 -0.681 1.00 73.34 9 ILE A C 4
ATOM 1610 O O . ILE A 1 9 ? -6.970 -0.788 0.118 1.00 30.15 9 ILE A O 4
ATOM 1626 N N . CYS A 1 10 ? -5.265 0.607 -0.389 1.00 55.43 10 CYS A N 4
ATOM 1627 C CA . CYS A 1 10 ? -4.698 0.580 0.949 1.00 41.04 10 CYS A CA 4
ATOM 1628 C C . CYS A 1 10 ? -4.865 1.968 1.570 1.00 5.11 10 CYS A C 4
ATOM 1629 O O . CYS A 1 10 ? -5.409 2.872 0.940 1.00 15.55 10 CYS A O 4
ATOM 1636 N N . ALA A 1 11 ? -4.386 2.092 2.799 1.00 14.44 11 ALA A N 4
ATOM 1637 C CA . ALA A 1 11 ? -4.476 3.355 3.514 1.00 71.31 11 ALA A CA 4
ATOM 1638 C C . ALA A 1 11 ? -3.386 4.301 3.007 1.00 2.24 11 ALA A C 4
ATOM 1639 O O . ALA A 1 11 ? -3.145 5.350 3.602 1.00 62.12 11 ALA A O 4
ATOM 1646 N N . HIS A 1 12 ? -2.756 3.895 1.914 1.00 55.43 12 HIS A N 4
ATOM 1647 C CA . HIS A 1 12 ? -1.697 4.694 1.321 1.00 74.02 12 HIS A CA 4
ATOM 1648 C C . HIS A 1 12 ? -1.978 4.893 -0.170 1.00 3.24 12 HIS A C 4
ATOM 1649 O O . HIS A 1 12 ? -1.867 6.006 -0.683 1.00 62.21 12 HIS A O 4
ATOM 1664 N N . SER A 1 13 ? -2.335 3.797 -0.823 1.00 32.43 13 SER A N 4
ATOM 1665 C CA . SER A 1 13 ? -2.632 3.837 -2.245 1.00 20.25 13 SER A CA 4
ATOM 1666 C C . SER A 1 13 ? -2.172 2.539 -2.911 1.00 71.52 13 SER A C 4
ATOM 1667 O O . SER A 1 13 ? -1.597 2.566 -3.999 1.00 43.21 13 SER A O 4
ATOM 1675 N N . MET A 1 14 ? -2.443 1.434 -2.233 1.00 34.43 14 MET A N 4
ATOM 1676 C CA . MET A 1 14 ? -2.064 0.129 -2.747 1.00 33.44 14 MET A CA 4
ATOM 1677 C C . MET A 1 14 ? -3.012 -0.958 -2.234 1.00 2.14 14 MET A C 4
ATOM 1678 O O . MET A 1 14 ? -4.131 -0.664 -1.815 1.00 64.42 14 MET A O 4
ATOM 1692 N N . THR A 1 15 ? -2.529 -2.191 -2.284 1.00 32.22 15 THR A N 4
ATOM 1693 C CA . THR A 1 15 ? -3.319 -3.323 -1.829 1.00 62.34 15 THR A CA 4
ATOM 1694 C C . THR A 1 15 ? -2.841 -3.788 -0.452 1.00 13.10 15 THR A C 4
ATOM 1695 O O . THR A 1 15 ? -1.708 -3.517 -0.060 1.00 73.23 15 THR A O 4
ATOM 1706 N N . PHE A 1 16 ? -3.732 -4.480 0.244 1.00 52.52 16 PHE A N 4
ATOM 1707 C CA . PHE A 1 16 ? -3.416 -4.984 1.570 1.00 61.12 16 PHE A CA 4
ATOM 1708 C C . PHE A 1 16 ? -1.992 -5.544 1.618 1.00 2.15 16 PHE A C 4
ATOM 1709 O O . PHE A 1 16 ? -1.157 -5.062 2.382 1.00 75.43 16 PHE A O 4
ATOM 1726 N N . GLU A 1 17 ? -1.761 -6.556 0.795 1.00 74.04 17 GLU A N 4
ATOM 1727 C CA . GLU A 1 17 ? -0.454 -7.187 0.733 1.00 4.34 17 GLU A CA 4
ATOM 1728 C C . GLU A 1 17 ? 0.613 -6.162 0.339 1.00 25.52 17 GLU A C 4
ATOM 1729 O O . GLU A 1 17 ? 1.791 -6.339 0.646 1.00 0.21 17 GLU A O 4
ATOM 1742 N N . GLU A 1 18 ? 0.160 -5.116 -0.336 1.00 43.44 18 GLU A N 4
ATOM 1743 C CA . GLU A 1 18 ? 1.061 -4.064 -0.776 1.00 41.32 18 GLU A CA 4
ATOM 1744 C C . GLU A 1 18 ? 1.115 -2.942 0.264 1.00 63.31 18 GLU A C 4
ATOM 1745 O O . GLU A 1 18 ? 1.794 -1.937 0.063 1.00 74.41 18 GLU A O 4
ATOM 1758 N N . CYS A 1 19 ? 0.393 -3.154 1.354 1.00 34.14 19 CYS A N 4
ATOM 1759 C CA . CYS A 1 19 ? 0.350 -2.174 2.426 1.00 53.04 19 CYS A CA 4
ATOM 1760 C C . CYS A 1 19 ? 1.769 -1.993 2.967 1.00 45.21 19 CYS A C 4
ATOM 1761 O O . CYS A 1 19 ? 2.148 -0.894 3.370 1.00 63.04 19 CYS A O 4
ATOM 1769 N N . PRO A 1 20 ? 2.534 -3.118 2.961 1.00 54.55 20 PRO A N 4
ATOM 1770 C CA . PRO A 1 20 ? 3.903 -3.094 3.447 1.00 51.34 20 PRO A CA 4
ATOM 1771 C C . PRO A 1 20 ? 4.832 -2.413 2.439 1.00 41.22 20 PRO A C 4
ATOM 1772 O O . PRO A 1 20 ? 6.020 -2.237 2.703 1.00 5.41 20 PRO A O 4
ATOM 1783 N N . LYS A 1 21 ? 4.254 -2.050 1.303 1.00 3.32 21 LYS A N 4
ATOM 1784 C CA . LYS A 1 21 ? 5.015 -1.393 0.254 1.00 63.45 21 LYS A CA 4
ATOM 1785 C C . LYS A 1 21 ? 4.849 0.123 0.381 1.00 3.21 21 LYS A C 4
ATOM 1786 O O . LYS A 1 21 ? 5.755 0.881 0.039 1.00 72.43 21 LYS A O 4
ATOM 1805 N N . CYS A 1 22 ? 3.686 0.519 0.877 1.00 53.14 22 CYS A N 4
ATOM 1806 C CA . CYS A 1 22 ? 3.390 1.930 1.055 1.00 51.24 22 CYS A CA 4
ATOM 1807 C C . CYS A 1 22 ? 4.526 2.561 1.863 1.00 11.03 22 CYS A C 4
ATOM 1808 O O . CYS A 1 22 ? 4.838 3.738 1.688 1.00 32.42 22 CYS A O 4
ATOM 1816 N N . SER A 1 23 ? 5.113 1.751 2.731 1.00 65.35 23 SER A N 4
ATOM 1817 C CA . SER A 1 23 ? 6.208 2.214 3.566 1.00 13.31 23 SER A CA 4
ATOM 1818 C C . SER A 1 23 ? 7.539 2.032 2.833 1.00 3.55 23 SER A C 4
ATOM 1819 O O . SER A 1 23 ? 8.379 2.930 2.833 1.00 52.24 23 SER A O 4
ATOM 1827 N N . ALA A 1 24 ? 7.690 0.863 2.229 1.00 22.21 24 ALA A N 4
ATOM 1828 C CA . ALA A 1 24 ? 8.904 0.551 1.495 1.00 12.30 24 ALA A CA 4
ATOM 1829 C C . ALA A 1 24 ? 8.633 0.673 -0.006 1.00 64.12 24 ALA A C 4
ATOM 1830 O O . ALA A 1 24 ? 8.686 -0.320 -0.732 1.00 12.40 24 ALA A O 4
ATOM 1837 N N . LEU A 1 25 ? 8.349 1.896 -0.426 1.00 70.31 25 LEU A N 4
ATOM 1838 C CA . LEU A 1 25 ? 8.070 2.160 -1.828 1.00 31.02 25 LEU A CA 4
ATOM 1839 C C . LEU A 1 25 ? 9.366 2.046 -2.632 1.00 53.02 25 LEU A C 4
ATOM 1840 O O . LEU A 1 25 ? 9.333 1.886 -3.851 1.00 51.14 25 LEU A O 4
ATOM 1856 N N . GLN A 1 26 ? 10.478 2.135 -1.917 1.00 61.23 26 GLN A N 4
ATOM 1857 C CA . GLN A 1 26 ? 11.783 2.044 -2.549 1.00 72.02 26 GLN A CA 4
ATOM 1858 C C . GLN A 1 26 ? 12.002 3.231 -3.490 1.00 12.35 26 GLN A C 4
ATOM 1859 O O . GLN A 1 26 ? 12.940 3.233 -4.285 1.00 11.12 26 GLN A O 4
ATOM 1873 N N . TYR A 1 27 ? 11.119 4.212 -3.367 1.00 42.05 27 TYR A N 4
ATOM 1874 C CA . TYR A 1 27 ? 11.203 5.402 -4.196 1.00 52.35 27 TYR A CA 4
ATOM 1875 C C . TYR A 1 27 ? 11.327 6.661 -3.337 1.00 54.42 27 TYR A C 4
ATOM 1876 O O . TYR A 1 27 ? 11.248 6.592 -2.112 1.00 0.22 27 TYR A O 4
ATOM 1894 N N . ARG A 1 28 ? 11.520 7.785 -4.013 1.00 21.43 28 ARG A N 4
ATOM 1895 C CA . ARG A 1 28 ? 11.655 9.058 -3.327 1.00 0.43 28 ARG A CA 4
ATOM 1896 C C . ARG A 1 28 ? 10.337 9.440 -2.651 1.00 73.53 28 ARG A C 4
ATOM 1897 O O . ARG A 1 28 ? 10.288 10.386 -1.867 1.00 24.54 28 ARG A O 4
ATOM 1918 N N . ASN A 1 29 ? 9.299 8.685 -2.982 1.00 24.03 29 ASN A N 4
ATOM 1919 C CA . ASN A 1 29 ? 7.983 8.932 -2.417 1.00 50.32 29 ASN A CA 4
ATOM 1920 C C . ASN A 1 29 ? 8.094 9.012 -0.893 1.00 62.54 29 ASN A C 4
ATOM 1921 O O . ASN A 1 29 ? 7.541 9.919 -0.273 1.00 53.12 29 ASN A O 4
ATOM 1932 N N . GLY A 1 30 ? 8.812 8.049 -0.333 1.00 50.13 30 GLY A N 4
ATOM 1933 C CA . GLY A 1 30 ? 9.002 7.999 1.107 1.00 65.20 30 GLY A CA 4
ATOM 1934 C C . GLY A 1 30 ? 10.121 8.945 1.545 1.00 12.41 30 GLY A C 4
ATOM 1935 O O . GLY A 1 30 ? 10.317 10.001 0.946 1.00 33.11 30 GLY A O 4
ATOM 1939 N N . PHE A 1 31 ? 10.827 8.532 2.588 1.00 55.34 31 PHE A N 4
ATOM 1940 C CA . PHE A 1 31 ? 11.921 9.330 3.114 1.00 63.22 31 PHE A CA 4
ATOM 1941 C C . PHE A 1 31 ? 11.440 10.728 3.507 1.00 40.41 31 PHE A C 4
ATOM 1942 O O . PHE A 1 31 ? 11.098 10.969 4.664 1.00 64.02 31 PHE A O 4
ATOM 1959 N N . TYR A 1 32 ? 11.430 11.615 2.522 1.00 2.12 32 TYR A N 4
ATOM 1960 C CA . TYR A 1 32 ? 10.997 12.982 2.751 1.00 2.44 32 TYR A CA 4
ATOM 1961 C C . TYR A 1 32 ? 9.533 13.169 2.349 1.00 31.43 32 TYR A C 4
ATOM 1962 O O . TYR A 1 32 ? 8.800 12.193 2.187 1.00 43.44 32 TYR A O 4
ATOM 1981 N N . MET A 1 1 ? -19.670 -9.264 2.265 1.00 34.03 1 MET A N 5
ATOM 1982 C CA . MET A 1 1 ? -20.201 -8.559 3.419 1.00 14.11 1 MET A CA 5
ATOM 1983 C C . MET A 1 1 ? -19.221 -8.613 4.593 1.00 11.14 1 MET A C 5
ATOM 1984 O O . MET A 1 1 ? -19.040 -7.623 5.301 1.00 71.31 1 MET A O 5
ATOM 1998 N N . ALA A 1 2 ? -18.616 -9.779 4.763 1.00 13.21 2 ALA A N 5
ATOM 1999 C CA . ALA A 1 2 ? -17.660 -9.975 5.839 1.00 45.20 2 ALA A CA 5
ATOM 2000 C C . ALA A 1 2 ? -16.748 -8.749 5.936 1.00 64.51 2 ALA A C 5
ATOM 2001 O O . ALA A 1 2 ? -16.608 -8.158 7.005 1.00 73.32 2 ALA A O 5
ATOM 2008 N N . THR A 1 3 ? -16.152 -8.405 4.803 1.00 3.45 3 THR A N 5
ATOM 2009 C CA . THR A 1 3 ? -15.258 -7.261 4.746 1.00 12.32 3 THR A CA 5
ATOM 2010 C C . THR A 1 3 ? -15.520 -6.442 3.481 1.00 12.42 3 THR A C 5
ATOM 2011 O O . THR A 1 3 ? -16.438 -6.745 2.721 1.00 73.45 3 THR A O 5
ATOM 2022 N N . THR A 1 4 ? -14.698 -5.419 3.297 1.00 63.32 4 THR A N 5
ATOM 2023 C CA . THR A 1 4 ? -14.830 -4.554 2.137 1.00 75.21 4 THR A CA 5
ATOM 2024 C C . THR A 1 4 ? -14.242 -5.230 0.897 1.00 64.33 4 THR A C 5
ATOM 2025 O O . THR A 1 4 ? -13.726 -6.344 0.979 1.00 73.53 4 THR A O 5
ATOM 2036 N N . MET A 1 5 ? -14.338 -4.529 -0.223 1.00 14.50 5 MET A N 5
ATOM 2037 C CA . MET A 1 5 ? -13.822 -5.047 -1.478 1.00 60.03 5 MET A CA 5
ATOM 2038 C C . MET A 1 5 ? -12.514 -5.809 -1.260 1.00 24.11 5 MET A C 5
ATOM 2039 O O . MET A 1 5 ? -12.411 -6.984 -1.610 1.00 23.33 5 MET A O 5
ATOM 2053 N N . GLU A 1 6 ? -11.548 -5.111 -0.682 1.00 53.11 6 GLU A N 5
ATOM 2054 C CA . GLU A 1 6 ? -10.250 -5.708 -0.413 1.00 34.42 6 GLU A CA 5
ATOM 2055 C C . GLU A 1 6 ? -9.625 -6.226 -1.709 1.00 74.44 6 GLU A C 5
ATOM 2056 O O . GLU A 1 6 ? -9.630 -7.429 -1.968 1.00 52.43 6 GLU A O 5
ATOM 2069 N N . GLN A 1 7 ? -9.103 -5.292 -2.491 1.00 60.13 7 GLN A N 5
ATOM 2070 C CA . GLN A 1 7 ? -8.475 -5.639 -3.754 1.00 62.51 7 GLN A CA 5
ATOM 2071 C C . GLN A 1 7 ? -7.118 -4.944 -3.882 1.00 53.23 7 GLN A C 5
ATOM 2072 O O . GLN A 1 7 ? -6.081 -5.543 -3.602 1.00 52.14 7 GLN A O 5
ATOM 2086 N N . GLU A 1 8 ? -7.169 -3.688 -4.303 1.00 32.53 8 GLU A N 5
ATOM 2087 C CA . GLU A 1 8 ? -5.957 -2.905 -4.471 1.00 2.33 8 GLU A CA 5
ATOM 2088 C C . GLU A 1 8 ? -6.168 -1.483 -3.947 1.00 32.51 8 GLU A C 5
ATOM 2089 O O . GLU A 1 8 ? -6.035 -0.516 -4.695 1.00 73.24 8 GLU A O 5
ATOM 2102 N N . ILE A 1 9 ? -6.493 -1.401 -2.665 1.00 50.31 9 ILE A N 5
ATOM 2103 C CA . ILE A 1 9 ? -6.723 -0.113 -2.032 1.00 64.33 9 ILE A CA 5
ATOM 2104 C C . ILE A 1 9 ? -6.275 -0.180 -0.571 1.00 13.24 9 ILE A C 5
ATOM 2105 O O . ILE A 1 9 ? -6.928 -0.819 0.253 1.00 41.22 9 ILE A O 5
ATOM 2121 N N . CYS A 1 10 ? -5.166 0.489 -0.294 1.00 63.32 10 CYS A N 5
ATOM 2122 C CA . CYS A 1 10 ? -4.623 0.512 1.053 1.00 41.54 10 CYS A CA 5
ATOM 2123 C C . CYS A 1 10 ? -4.824 1.916 1.627 1.00 40.45 10 CYS A C 5
ATOM 2124 O O . CYS A 1 10 ? -5.367 2.793 0.957 1.00 71.14 10 CYS A O 5
ATOM 2131 N N . ALA A 1 11 ? -4.375 2.086 2.862 1.00 1.33 11 ALA A N 5
ATOM 2132 C CA . ALA A 1 11 ? -4.500 3.368 3.534 1.00 54.23 11 ALA A CA 5
ATOM 2133 C C . ALA A 1 11 ? -3.429 4.324 3.003 1.00 64.15 11 ALA A C 5
ATOM 2134 O O . ALA A 1 11 ? -3.276 5.434 3.509 1.00 72.31 11 ALA A O 5
ATOM 2141 N N . HIS A 1 12 ? -2.715 3.857 1.988 1.00 24.43 12 HIS A N 5
ATOM 2142 C CA . HIS A 1 12 ? -1.664 4.656 1.382 1.00 25.32 12 HIS A CA 5
ATOM 2143 C C . HIS A 1 12 ? -1.998 4.914 -0.088 1.00 0.24 12 HIS A C 5
ATOM 2144 O O . HIS A 1 12 ? -1.955 6.054 -0.546 1.00 41.44 12 HIS A O 5
ATOM 2159 N N . SER A 1 13 ? -2.324 3.836 -0.786 1.00 70.11 13 SER A N 5
ATOM 2160 C CA . SER A 1 13 ? -2.666 3.932 -2.196 1.00 2.53 13 SER A CA 5
ATOM 2161 C C . SER A 1 13 ? -2.222 2.665 -2.929 1.00 54.43 13 SER A C 5
ATOM 2162 O O . SER A 1 13 ? -1.667 2.741 -4.024 1.00 41.00 13 SER A O 5
ATOM 2170 N N . MET A 1 14 ? -2.483 1.531 -2.296 1.00 2.50 14 MET A N 5
ATOM 2171 C CA . MET A 1 14 ? -2.116 0.250 -2.875 1.00 50.20 14 MET A CA 5
ATOM 2172 C C . MET A 1 14 ? -3.049 -0.860 -2.384 1.00 72.13 14 MET A C 5
ATOM 2173 O O . MET A 1 14 ? -4.207 -0.604 -2.059 1.00 55.04 14 MET A O 5
ATOM 2187 N N . THR A 1 15 ? -2.509 -2.069 -2.347 1.00 72.05 15 THR A N 5
ATOM 2188 C CA . THR A 1 15 ? -3.278 -3.219 -1.902 1.00 43.14 15 THR A CA 5
ATOM 2189 C C . THR A 1 15 ? -2.802 -3.676 -0.521 1.00 72.25 15 THR A C 5
ATOM 2190 O O . THR A 1 15 ? -1.673 -3.391 -0.124 1.00 12.52 15 THR A O 5
ATOM 2201 N N . PHE A 1 16 ? -3.686 -4.378 0.171 1.00 21.22 16 PHE A N 5
ATOM 2202 C CA . PHE A 1 16 ? -3.371 -4.878 1.498 1.00 5.23 16 PHE A CA 5
ATOM 2203 C C . PHE A 1 16 ? -1.954 -5.452 1.545 1.00 4.32 16 PHE A C 5
ATOM 2204 O O . PHE A 1 16 ? -1.123 -5.001 2.333 1.00 3.12 16 PHE A O 5
ATOM 2221 N N . GLU A 1 17 ? -1.720 -6.439 0.693 1.00 43.03 17 GLU A N 5
ATOM 2222 C CA . GLU A 1 17 ? -0.417 -7.079 0.627 1.00 1.41 17 GLU A CA 5
ATOM 2223 C C . GLU A 1 17 ? 0.662 -6.052 0.279 1.00 42.31 17 GLU A C 5
ATOM 2224 O O . GLU A 1 17 ? 1.835 -6.249 0.591 1.00 4.31 17 GLU A O 5
ATOM 2237 N N . GLU A 1 18 ? 0.226 -4.978 -0.363 1.00 42.32 18 GLU A N 5
ATOM 2238 C CA . GLU A 1 18 ? 1.141 -3.919 -0.757 1.00 3.13 18 GLU A CA 5
ATOM 2239 C C . GLU A 1 18 ? 1.208 -2.844 0.329 1.00 1.24 18 GLU A C 5
ATOM 2240 O O . GLU A 1 18 ? 1.927 -1.857 0.187 1.00 40.23 18 GLU A O 5
ATOM 2253 N N . CYS A 1 19 ? 0.449 -3.072 1.391 1.00 21.42 19 CYS A N 5
ATOM 2254 C CA . CYS A 1 19 ? 0.412 -2.136 2.501 1.00 51.24 19 CYS A CA 5
ATOM 2255 C C . CYS A 1 19 ? 1.839 -1.957 3.024 1.00 12.24 19 CYS A C 5
ATOM 2256 O O . CYS A 1 19 ? 2.243 -0.848 3.370 1.00 72.10 19 CYS A O 5
ATOM 2264 N N . PRO A 1 20 ? 2.583 -3.095 3.069 1.00 34.14 20 PRO A N 5
ATOM 2265 C CA . PRO A 1 20 ? 3.954 -3.075 3.545 1.00 62.25 20 PRO A CA 5
ATOM 2266 C C . PRO A 1 20 ? 4.889 -2.465 2.498 1.00 23.30 20 PRO A C 5
ATOM 2267 O O . PRO A 1 20 ? 6.078 -2.282 2.754 1.00 50.43 20 PRO A O 5
ATOM 2278 N N . LYS A 1 21 ? 4.316 -2.168 1.341 1.00 54.01 21 LYS A N 5
ATOM 2279 C CA . LYS A 1 21 ? 5.082 -1.582 0.255 1.00 62.33 21 LYS A CA 5
ATOM 2280 C C . LYS A 1 21 ? 4.842 -0.072 0.222 1.00 11.24 21 LYS A C 5
ATOM 2281 O O . LYS A 1 21 ? 5.689 0.685 -0.247 1.00 54.01 21 LYS A O 5
ATOM 2300 N N . CYS A 1 22 ? 3.681 0.321 0.728 1.00 52.11 22 CYS A N 5
ATOM 2301 C CA . CYS A 1 22 ? 3.318 1.728 0.763 1.00 60.11 22 CYS A CA 5
ATOM 2302 C C . CYS A 1 22 ? 4.479 2.508 1.382 1.00 40.43 22 CYS A C 5
ATOM 2303 O O . CYS A 1 22 ? 4.898 3.534 0.847 1.00 62.05 22 CYS A O 5
ATOM 2311 N N . SER A 1 23 ? 4.967 1.993 2.502 1.00 52.01 23 SER A N 5
ATOM 2312 C CA . SER A 1 23 ? 6.072 2.629 3.199 1.00 12.21 23 SER A CA 5
ATOM 2313 C C . SER A 1 23 ? 7.403 2.092 2.670 1.00 10.14 23 SER A C 5
ATOM 2314 O O . SER A 1 23 ? 8.339 2.857 2.442 1.00 0.21 23 SER A O 5
ATOM 2322 N N . ALA A 1 24 ? 7.446 0.780 2.492 1.00 32.52 24 ALA A N 5
ATOM 2323 C CA . ALA A 1 24 ? 8.647 0.131 1.994 1.00 43.34 24 ALA A CA 5
ATOM 2324 C C . ALA A 1 24 ? 8.705 0.272 0.471 1.00 53.32 24 ALA A C 5
ATOM 2325 O O . ALA A 1 24 ? 8.825 -0.721 -0.244 1.00 34.25 24 ALA A O 5
ATOM 2332 N N . LEU A 1 25 ? 8.617 1.515 0.021 1.00 71.32 25 LEU A N 5
ATOM 2333 C CA . LEU A 1 25 ? 8.658 1.799 -1.404 1.00 10.34 25 LEU A CA 5
ATOM 2334 C C . LEU A 1 25 ? 10.113 1.817 -1.875 1.00 13.24 25 LEU A C 5
ATOM 2335 O O . LEU A 1 25 ? 10.382 1.964 -3.066 1.00 21.51 25 LEU A O 5
ATOM 2351 N N . GLN A 1 26 ? 11.014 1.667 -0.915 1.00 13.53 26 GLN A N 5
ATOM 2352 C CA . GLN A 1 26 ? 12.435 1.664 -1.216 1.00 42.54 26 GLN A CA 5
ATOM 2353 C C . GLN A 1 26 ? 12.823 2.945 -1.959 1.00 60.53 26 GLN A C 5
ATOM 2354 O O . GLN A 1 26 ? 13.850 2.987 -2.635 1.00 33.10 26 GLN A O 5
ATOM 2368 N N . TYR A 1 27 ? 11.981 3.956 -1.808 1.00 21.34 27 TYR A N 5
ATOM 2369 C CA . TYR A 1 27 ? 12.222 5.234 -2.457 1.00 2.13 27 TYR A CA 5
ATOM 2370 C C . TYR A 1 27 ? 12.664 6.289 -1.440 1.00 60.22 27 TYR A C 5
ATOM 2371 O O . TYR A 1 27 ? 12.800 5.996 -0.254 1.00 20.44 27 TYR A O 5
ATOM 2389 N N . ARG A 1 28 ? 12.875 7.497 -1.944 1.00 2.12 28 ARG A N 5
ATOM 2390 C CA . ARG A 1 28 ? 13.299 8.597 -1.094 1.00 60.22 28 ARG A CA 5
ATOM 2391 C C . ARG A 1 28 ? 12.138 9.066 -0.215 1.00 54.13 28 ARG A C 5
ATOM 2392 O O . ARG A 1 28 ? 12.320 9.910 0.662 1.00 73.41 28 ARG A O 5
ATOM 2413 N N . ASN A 1 29 ? 10.970 8.499 -0.479 1.00 64.25 29 ASN A N 5
ATOM 2414 C CA . ASN A 1 29 ? 9.780 8.848 0.277 1.00 14.12 29 ASN A CA 5
ATOM 2415 C C . ASN A 1 29 ? 10.129 8.916 1.765 1.00 31.34 29 ASN A C 5
ATOM 2416 O O . ASN A 1 29 ? 9.965 9.958 2.398 1.00 13.24 29 ASN A O 5
ATOM 2427 N N . GLY A 1 30 ? 10.603 7.792 2.281 1.00 22.24 30 GLY A N 5
ATOM 2428 C CA . GLY A 1 30 ? 10.975 7.710 3.683 1.00 42.42 30 GLY A CA 5
ATOM 2429 C C . GLY A 1 30 ? 9.824 8.161 4.584 1.00 23.15 30 GLY A C 5
ATOM 2430 O O . GLY A 1 30 ? 8.695 8.320 4.121 1.00 43.32 30 GLY A O 5
ATOM 2434 N N . PHE A 1 31 ? 10.148 8.353 5.854 1.00 51.23 31 PHE A N 5
ATOM 2435 C CA . PHE A 1 31 ? 9.155 8.782 6.824 1.00 50.35 31 PHE A CA 5
ATOM 2436 C C . PHE A 1 31 ? 9.816 9.190 8.142 1.00 53.25 31 PHE A C 5
ATOM 2437 O O . PHE A 1 31 ? 9.984 8.366 9.038 1.00 60.20 31 PHE A O 5
ATOM 2454 N N . TYR A 1 32 ? 10.174 10.465 8.218 1.00 64.40 32 TYR A N 5
ATOM 2455 C CA . TYR A 1 32 ? 10.812 10.993 9.411 1.00 44.04 32 TYR A CA 5
ATOM 2456 C C . TYR A 1 32 ? 10.133 12.284 9.871 1.00 64.10 32 TYR A C 5
ATOM 2457 O O . TYR A 1 32 ? 9.981 12.517 11.070 1.00 73.44 32 TYR A O 5
ATOM 2476 N N . MET A 1 1 ? -12.829 4.209 -3.478 1.00 75.44 1 MET A N 6
ATOM 2477 C CA . MET A 1 1 ? -11.594 4.402 -2.738 1.00 0.23 1 MET A CA 6
ATOM 2478 C C . MET A 1 1 ? -11.594 3.579 -1.447 1.00 12.03 1 MET A C 6
ATOM 2479 O O . MET A 1 1 ? -10.833 3.865 -0.524 1.00 73.12 1 MET A O 6
ATOM 2493 N N . ALA A 1 2 ? -12.458 2.575 -1.423 1.00 75.45 2 ALA A N 6
ATOM 2494 C CA . ALA A 1 2 ? -12.567 1.709 -0.262 1.00 30.34 2 ALA A CA 6
ATOM 2495 C C . ALA A 1 2 ? -13.031 0.321 -0.708 1.00 64.41 2 ALA A C 6
ATOM 2496 O O . ALA A 1 2 ? -12.255 -0.634 -0.683 1.00 14.32 2 ALA A O 6
ATOM 2503 N N . THR A 1 3 ? -14.292 0.251 -1.105 1.00 15.42 3 T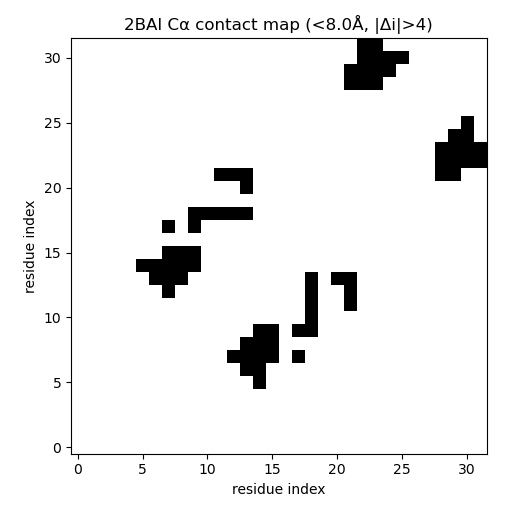HR A N 6
ATOM 2504 C CA . THR A 1 3 ? -14.868 -1.005 -1.556 1.00 54.44 3 THR A CA 6
ATOM 2505 C C . THR A 1 3 ? -14.397 -2.156 -0.666 1.00 34.00 3 THR A C 6
ATOM 2506 O O . THR A 1 3 ? -13.976 -1.937 0.469 1.00 50.11 3 THR A O 6
ATOM 2517 N N . THR A 1 4 ? -14.485 -3.359 -1.214 1.00 53.50 4 THR A N 6
ATOM 2518 C CA . THR A 1 4 ? -14.073 -4.546 -0.485 1.00 1.22 4 THR A CA 6
ATOM 2519 C C . THR A 1 4 ? -13.512 -5.595 -1.446 1.00 44.02 4 THR A C 6
ATOM 2520 O O . THR A 1 4 ? -13.825 -6.778 -1.331 1.00 24.22 4 THR A O 6
ATOM 2531 N N . MET A 1 5 ? -12.690 -5.122 -2.372 1.00 71.21 5 MET A N 6
ATOM 2532 C CA . MET A 1 5 ? -12.082 -6.005 -3.353 1.00 73.14 5 MET A CA 6
ATOM 2533 C C . MET A 1 5 ? -10.566 -6.082 -3.156 1.00 24.45 5 MET A C 6
ATOM 2534 O O . MET A 1 5 ? -10.018 -5.425 -2.273 1.00 32.10 5 MET A O 6
ATOM 2548 N N . GLU A 1 6 ? -9.934 -6.892 -3.993 1.00 2.43 6 GLU A N 6
ATOM 2549 C CA . GLU A 1 6 ? -8.493 -7.064 -3.921 1.00 51.32 6 GLU A CA 6
ATOM 2550 C C . GLU A 1 6 ? -7.836 -6.586 -5.217 1.00 61.22 6 GLU A C 6
ATOM 2551 O O . GLU A 1 6 ? -7.539 -7.389 -6.099 1.00 64.24 6 GLU A O 6
ATOM 2564 N N . GLN A 1 7 ? -7.629 -5.279 -5.291 1.00 33.12 7 GLN A N 6
ATOM 2565 C CA . GLN A 1 7 ? -7.013 -4.685 -6.466 1.00 4.54 7 GLN A CA 6
ATOM 2566 C C . GLN A 1 7 ? -5.836 -3.799 -6.055 1.00 41.34 7 GLN A C 6
ATOM 2567 O O . GLN A 1 7 ? -4.739 -3.926 -6.599 1.00 14.22 7 GLN A O 6
ATOM 2581 N N . GLU A 1 8 ? -6.101 -2.920 -5.098 1.00 33.43 8 GLU A N 6
ATOM 2582 C CA . GLU A 1 8 ? -5.077 -2.014 -4.609 1.00 14.23 8 GLU A CA 6
ATOM 2583 C C . GLU A 1 8 ? -5.721 -0.799 -3.937 1.00 25.23 8 GLU A C 6
ATOM 2584 O O . GLU A 1 8 ? -5.731 0.294 -4.501 1.00 12.53 8 GLU A O 6
ATOM 2597 N N . ILE A 1 9 ? -6.242 -1.033 -2.741 1.00 54.24 9 ILE A N 6
ATOM 2598 C CA . ILE A 1 9 ? -6.886 0.029 -1.986 1.00 34.20 9 ILE A CA 6
ATOM 2599 C C . ILE A 1 9 ? -6.418 -0.030 -0.531 1.00 41.20 9 ILE A C 6
ATOM 2600 O O . ILE A 1 9 ? -7.040 -0.691 0.299 1.00 0.24 9 ILE A O 6
ATOM 2616 N N . CYS A 1 10 ? -5.325 0.669 -0.266 1.00 51.32 10 CYS A N 6
ATOM 2617 C CA . CYS A 1 10 ? -4.765 0.705 1.075 1.00 10.22 10 CYS A CA 6
ATOM 2618 C C . CYS A 1 10 ? -4.900 2.131 1.614 1.00 23.13 10 CYS A C 6
ATOM 2619 O O . CYS A 1 10 ? -5.420 3.010 0.929 1.00 45.53 10 CYS A O 6
ATOM 2626 N N . ALA A 1 11 ? -4.422 2.314 2.836 1.00 15.40 11 ALA A N 6
ATOM 2627 C CA . ALA A 1 11 ? -4.482 3.619 3.475 1.00 30.23 11 ALA A CA 6
ATOM 2628 C C . ALA A 1 11 ? -3.346 4.495 2.943 1.00 23.21 11 ALA A C 6
ATOM 2629 O O . ALA A 1 11 ? -3.060 5.552 3.501 1.00 15.11 11 ALA A O 6
ATOM 2636 N N . HIS A 1 12 ? -2.729 4.022 1.870 1.00 21.33 12 HIS A N 6
ATOM 2637 C CA . HIS A 1 12 ? -1.631 4.749 1.257 1.00 45.22 12 HIS A CA 6
ATOM 2638 C C . HIS A 1 12 ? -1.869 4.863 -0.249 1.00 74.23 12 HIS A C 6
ATOM 2639 O O . HIS A 1 12 ? -1.723 5.940 -0.826 1.00 44.14 12 HIS A O 6
ATOM 2654 N N . SER A 1 13 ? -2.232 3.736 -0.846 1.00 42.34 13 SER A N 6
ATOM 2655 C CA . SER A 1 13 ? -2.491 3.697 -2.275 1.00 70.42 13 SER A CA 6
ATOM 2656 C C . SER A 1 13 ? -2.028 2.358 -2.853 1.00 60.31 13 SER A C 6
ATOM 2657 O O . SER A 1 13 ? -1.337 2.323 -3.871 1.00 41.10 13 SER A O 6
ATOM 2665 N N . MET A 1 14 ? -2.426 1.289 -2.181 1.00 2.34 14 MET A N 6
ATOM 2666 C CA . MET A 1 14 ? -2.060 -0.049 -2.615 1.00 14.14 14 MET A CA 6
ATOM 2667 C C . MET A 1 14 ? -3.022 -1.093 -2.043 1.00 75.44 14 MET A C 6
ATOM 2668 O O . MET A 1 14 ? -4.096 -0.749 -1.551 1.00 61.22 14 MET A O 6
ATOM 2682 N N . THR A 1 15 ? -2.603 -2.347 -2.130 1.00 42.23 15 THR A N 6
ATOM 2683 C CA . THR A 1 15 ? -3.413 -3.444 -1.628 1.00 54.23 15 THR A CA 6
ATOM 2684 C C . THR A 1 15 ? -2.873 -3.934 -0.284 1.00 50.52 15 THR A C 6
ATOM 2685 O O . THR A 1 15 ? -1.713 -3.695 0.048 1.00 41.21 15 THR A O 6
ATOM 2696 N N . PHE A 1 16 ? -3.740 -4.611 0.455 1.00 14.15 16 PHE A N 6
ATOM 2697 C CA . PHE A 1 16 ? -3.365 -5.137 1.756 1.00 31.41 16 PHE A CA 6
ATOM 2698 C C . PHE A 1 16 ? -1.964 -5.750 1.716 1.00 52.52 16 PHE A C 6
ATOM 2699 O O . PHE A 1 16 ? -1.139 -5.476 2.586 1.00 4.43 16 PHE A O 6
ATOM 2716 N N . GLU A 1 17 ? -1.737 -6.566 0.697 1.00 14.41 17 GLU A N 6
ATOM 2717 C CA . GLU A 1 17 ? -0.450 -7.218 0.533 1.00 44.21 17 GLU A CA 6
ATOM 2718 C C . GLU A 1 17 ? 0.613 -6.198 0.120 1.00 24.30 17 GLU A C 6
ATOM 2719 O O . GLU A 1 17 ? 1.790 -6.356 0.445 1.00 11.12 17 GLU A O 6
ATOM 2732 N N . GLU A 1 18 ? 0.162 -5.175 -0.590 1.00 21.21 18 GLU A N 6
ATOM 2733 C CA . GLU A 1 18 ? 1.060 -4.130 -1.051 1.00 71.11 18 GLU A CA 6
ATOM 2734 C C . GLU A 1 18 ? 1.080 -2.970 -0.054 1.00 51.00 18 GLU A C 6
ATOM 2735 O O . GLU A 1 18 ? 1.659 -1.920 -0.330 1.00 4.31 18 GLU A O 6
ATOM 2748 N N . CYS A 1 19 ? 0.442 -3.199 1.084 1.00 10.21 19 CYS A N 6
ATOM 2749 C CA . CYS A 1 19 ? 0.380 -2.185 2.124 1.00 32.24 19 CYS A CA 6
ATOM 2750 C C . CYS A 1 19 ? 1.786 -1.999 2.699 1.00 30.40 19 CYS A C 6
ATOM 2751 O O . CYS A 1 19 ? 2.146 -0.903 3.124 1.00 72.14 19 CYS A O 6
ATOM 2759 N N . PRO A 1 20 ? 2.562 -3.116 2.692 1.00 41.11 20 PRO A N 6
ATOM 2760 C CA . PRO A 1 20 ? 3.920 -3.086 3.207 1.00 30.42 20 PRO A CA 6
ATOM 2761 C C . PRO A 1 20 ? 4.862 -2.384 2.227 1.00 40.32 20 PRO A C 6
ATOM 2762 O O . PRO A 1 20 ? 6.060 -2.274 2.484 1.00 54.45 20 PRO A O 6
ATOM 2773 N N . LYS A 1 21 ? 4.286 -1.928 1.125 1.00 12.41 21 LYS A N 6
ATOM 2774 C CA . LYS A 1 21 ? 5.059 -1.238 0.106 1.00 64.40 21 LYS A CA 6
ATOM 2775 C C . LYS A 1 21 ? 4.860 0.271 0.254 1.00 23.12 21 LYS A C 6
ATOM 2776 O O . LYS A 1 21 ? 5.725 1.056 -0.131 1.00 61.34 21 LYS A O 6
ATOM 2795 N N . CYS A 1 22 ? 3.714 0.633 0.812 1.00 4.15 22 CYS A N 6
ATOM 2796 C CA . CYS A 1 22 ? 3.390 2.034 1.016 1.00 74.30 22 CYS A CA 6
ATOM 2797 C C . CYS A 1 22 ? 4.580 2.708 1.703 1.00 73.43 22 CYS A C 6
ATOM 2798 O O . CYS A 1 22 ? 5.040 3.761 1.263 1.00 64.23 22 CYS A O 6
ATOM 2806 N N . SER A 1 23 ? 5.044 2.072 2.768 1.00 1.45 23 SER A N 6
ATOM 2807 C CA . SER A 1 23 ? 6.171 2.597 3.520 1.00 71.31 23 SER A CA 6
ATOM 2808 C C . SER A 1 23 ? 7.482 2.057 2.943 1.00 33.25 23 SER A C 6
ATOM 2809 O O . SER A 1 23 ? 8.449 2.800 2.791 1.00 44.15 23 SER A O 6
ATOM 2817 N N . ALA A 1 24 ? 7.469 0.768 2.638 1.00 64.05 24 ALA A N 6
ATOM 2818 C CA . ALA A 1 24 ? 8.645 0.119 2.082 1.00 32.41 24 ALA A CA 6
ATOM 2819 C C . ALA A 1 24 ? 8.789 0.510 0.610 1.00 35.13 24 ALA A C 6
ATOM 2820 O O . ALA A 1 24 ? 8.621 -0.325 -0.278 1.00 45.31 24 ALA A O 6
ATOM 2827 N N . LEU A 1 25 ? 9.099 1.781 0.396 1.00 32.43 25 LEU A N 6
ATOM 2828 C CA . LEU A 1 25 ? 9.267 2.293 -0.954 1.00 10.50 25 LEU A CA 6
ATOM 2829 C C . LEU A 1 25 ? 10.498 3.200 -1.001 1.00 2.44 25 LEU A C 6
ATOM 2830 O O . LEU A 1 25 ? 10.684 3.951 -1.957 1.00 42.40 25 LEU A O 6
ATOM 2846 N N . GLN A 1 26 ? 11.307 3.099 0.044 1.00 53.23 26 GLN A N 6
ATOM 2847 C CA . GLN A 1 26 ? 12.515 3.902 0.134 1.00 1.11 26 GLN A CA 6
ATOM 2848 C C . GLN A 1 26 ? 12.246 5.325 -0.358 1.00 63.10 26 GLN A C 6
ATOM 2849 O O . GLN A 1 26 ? 13.140 5.983 -0.886 1.00 64.33 26 GLN A O 6
ATOM 2863 N N . TYR A 1 27 ? 11.008 5.759 -0.166 1.00 65.14 27 TYR A N 6
ATOM 2864 C CA . TYR A 1 27 ? 10.610 7.092 -0.584 1.00 10.31 27 TYR A CA 6
ATOM 2865 C C . TYR A 1 27 ? 10.267 7.966 0.625 1.00 35.11 27 TYR A C 6
ATOM 2866 O O . TYR A 1 27 ? 10.213 7.478 1.752 1.00 0.52 27 TYR A O 6
ATOM 2884 N N . ARG A 1 28 ? 10.044 9.242 0.347 1.00 52.43 28 ARG A N 6
ATOM 2885 C CA . ARG A 1 28 ? 9.708 10.189 1.397 1.00 4.01 28 ARG A CA 6
ATOM 2886 C C . ARG A 1 28 ? 8.275 9.957 1.881 1.00 42.30 28 ARG A C 6
ATOM 2887 O O . ARG A 1 28 ? 7.833 10.583 2.843 1.00 34.23 28 ARG A O 6
ATOM 2908 N N . ASN A 1 29 ? 7.589 9.057 1.191 1.00 43.52 29 ASN A N 6
ATOM 2909 C CA . ASN A 1 29 ? 6.215 8.736 1.539 1.00 73.11 29 ASN A CA 6
ATOM 2910 C C . ASN A 1 29 ? 6.101 8.580 3.057 1.00 15.23 29 ASN A C 6
ATOM 2911 O O . ASN A 1 29 ? 5.556 9.451 3.733 1.00 3.54 29 ASN A O 6
ATOM 2922 N N . GLY A 1 30 ? 6.622 7.465 3.546 1.00 1.44 30 GLY A N 6
ATOM 2923 C CA . GLY A 1 30 ? 6.584 7.184 4.971 1.00 41.34 30 GLY A CA 6
ATOM 2924 C C . GLY A 1 30 ? 5.151 7.246 5.505 1.00 42.25 30 GLY A C 6
ATOM 2925 O O . GLY A 1 30 ? 4.243 7.688 4.804 1.00 73.51 30 GLY A O 6
ATOM 2929 N N . PHE A 1 31 ? 4.995 6.795 6.741 1.00 72.32 31 PHE A N 6
ATOM 2930 C CA . PHE A 1 31 ? 3.688 6.793 7.376 1.00 60.12 31 PHE A CA 6
ATOM 2931 C C . PHE A 1 31 ? 3.520 8.011 8.287 1.00 32.34 31 PHE A C 6
ATOM 2932 O O . PHE A 1 31 ? 4.345 8.253 9.166 1.00 25.52 31 PHE A O 6
ATOM 2949 N N . TYR A 1 32 ? 2.444 8.746 8.044 1.00 63.23 32 TYR A N 6
ATOM 2950 C CA . TYR A 1 32 ? 2.156 9.933 8.831 1.00 44.35 32 TYR A CA 6
ATOM 2951 C C . TYR A 1 32 ? 3.400 10.814 8.969 1.00 13.51 32 TYR A C 6
ATOM 2952 O O . TYR A 1 32 ? 4.283 10.786 8.114 1.00 2.12 32 TYR A O 6
ATOM 2971 N N . MET A 1 1 ? -22.977 4.431 -0.908 1.00 12.24 1 MET A N 7
ATOM 2972 C CA . MET A 1 1 ? -22.570 5.810 -0.693 1.00 21.31 1 MET A CA 7
ATOM 2973 C C . MET A 1 1 ? -21.065 5.903 -0.434 1.00 74.04 1 MET A C 7
ATOM 2974 O O . MET A 1 1 ? -20.440 6.915 -0.749 1.00 2.11 1 MET A O 7
ATOM 2988 N N . ALA A 1 2 ? -20.528 4.835 0.136 1.00 43.51 2 ALA A N 7
ATOM 2989 C CA . ALA A 1 2 ? -19.108 4.784 0.440 1.00 45.02 2 ALA A CA 7
ATOM 2990 C C . ALA A 1 2 ? -18.731 3.361 0.858 1.00 13.44 2 ALA A C 7
ATOM 2991 O O . ALA A 1 2 ? -18.332 3.131 1.998 1.00 3.43 2 ALA A O 7
ATOM 2998 N N . THR A 1 3 ? -18.871 2.444 -0.088 1.00 0.44 3 THR A N 7
ATOM 2999 C CA . THR A 1 3 ? -18.550 1.050 0.168 1.00 11.52 3 THR A CA 7
ATOM 3000 C C . THR A 1 3 ? -17.100 0.757 -0.221 1.00 64.22 3 THR A C 7
ATOM 3001 O O . THR A 1 3 ? -16.602 1.283 -1.215 1.00 25.20 3 THR A O 7
ATOM 3012 N N . THR A 1 4 ? -16.464 -0.083 0.582 1.00 44.40 4 THR A N 7
ATOM 3013 C CA . THR A 1 4 ? -15.081 -0.453 0.334 1.00 14.41 4 THR A CA 7
ATOM 3014 C C . THR A 1 4 ? -14.971 -1.273 -0.952 1.00 64.20 4 THR A C 7
ATOM 3015 O O . THR A 1 4 ? -15.936 -1.911 -1.370 1.00 64.01 4 THR A O 7
ATOM 3026 N N . MET A 1 5 ? -13.786 -1.232 -1.543 1.00 51.23 5 MET A N 7
ATOM 3027 C CA . MET A 1 5 ? -13.537 -1.964 -2.774 1.00 24.55 5 MET A CA 7
ATOM 3028 C C . MET A 1 5 ? -12.563 -3.120 -2.536 1.00 31.50 5 MET A C 7
ATOM 3029 O O . MET A 1 5 ? -11.860 -3.147 -1.527 1.00 33.40 5 MET A O 7
ATOM 3043 N N . GLU A 1 6 ? -12.552 -4.047 -3.483 1.00 33.53 6 GLU A N 7
ATOM 3044 C CA . GLU A 1 6 ? -11.677 -5.202 -3.390 1.00 4.12 6 GLU A CA 7
ATOM 3045 C C . GLU A 1 6 ? -10.587 -5.131 -4.461 1.00 52.24 6 GLU A C 7
ATOM 3046 O O . GLU A 1 6 ? -10.697 -5.769 -5.507 1.00 5.52 6 GLU A O 7
ATOM 3059 N N . GLN A 1 7 ? -9.561 -4.347 -4.165 1.00 42.51 7 GLN A N 7
ATOM 3060 C CA . GLN A 1 7 ? -8.453 -4.183 -5.090 1.00 62.13 7 GLN A CA 7
ATOM 3061 C C . GLN A 1 7 ? -7.344 -3.346 -4.448 1.00 21.35 7 GLN A C 7
ATOM 3062 O O . GLN A 1 7 ? -7.277 -3.232 -3.225 1.00 73.12 7 GLN A O 7
ATOM 3076 N N . GLU A 1 8 ? -6.502 -2.783 -5.302 1.00 15.54 8 GLU A N 7
ATOM 3077 C CA . GLU A 1 8 ? -5.400 -1.960 -4.833 1.00 52.23 8 GLU A CA 7
ATOM 3078 C C . GLU A 1 8 ? -5.932 -0.702 -4.142 1.00 70.23 8 GLU A C 7
ATOM 3079 O O . GLU A 1 8 ? -5.951 0.375 -4.736 1.00 51.01 8 GLU A O 7
ATOM 3092 N N . ILE A 1 9 ? -6.353 -0.882 -2.899 1.00 53.32 9 ILE A N 7
ATOM 3093 C CA . ILE A 1 9 ? -6.884 0.225 -2.122 1.00 42.43 9 ILE A CA 7
ATOM 3094 C C . ILE A 1 9 ? -6.432 0.084 -0.667 1.00 40.25 9 ILE A C 7
ATOM 3095 O O . ILE A 1 9 ? -7.106 -0.559 0.137 1.00 72.15 9 ILE A O 7
ATOM 3111 N N . CYS A 1 10 ? -5.295 0.696 -0.372 1.00 4.10 10 CYS A N 7
ATOM 3112 C CA . CYS A 1 10 ? -4.745 0.647 0.972 1.00 40.55 10 CYS A CA 7
ATOM 3113 C C . CYS A 1 10 ? -4.864 2.041 1.591 1.00 20.32 10 CYS A C 7
ATOM 3114 O O . CYS A 1 10 ? -5.341 2.972 0.945 1.00 10.33 10 CYS A O 7
ATOM 3121 N N . ALA A 1 11 ? -4.422 2.140 2.836 1.00 0.35 11 ALA A N 7
ATOM 3122 C CA . ALA A 1 11 ? -4.474 3.405 3.551 1.00 71.42 11 ALA A CA 7
ATOM 3123 C C . ALA A 1 11 ? -3.366 4.324 3.031 1.00 75.40 11 ALA A C 7
ATOM 3124 O O . ALA A 1 11 ? -3.130 5.394 3.590 1.00 60.40 11 ALA A O 7
ATOM 3131 N N . HIS A 1 12 ? -2.716 3.872 1.969 1.00 75.04 12 HIS A N 7
ATOM 3132 C CA . HIS A 1 12 ? -1.640 4.641 1.368 1.00 42.54 12 HIS A CA 7
ATOM 3133 C C . HIS A 1 12 ? -1.916 4.832 -0.125 1.00 40.04 12 HIS A C 7
ATOM 3134 O O . HIS A 1 12 ? -1.779 5.937 -0.649 1.00 65.24 12 HIS A O 7
ATOM 3149 N N . SER A 1 13 ? -2.299 3.739 -0.767 1.00 70.50 13 SER A N 7
ATOM 3150 C CA . SER A 1 13 ? -2.596 3.772 -2.190 1.00 22.54 13 SER A CA 7
ATOM 3151 C C . SER A 1 13 ? -2.131 2.473 -2.851 1.00 22.43 13 SER A C 7
ATOM 3152 O O . SER A 1 13 ? -1.523 2.500 -3.920 1.00 60.32 13 SER A O 7
ATOM 3160 N N . MET A 1 14 ? -2.434 1.366 -2.188 1.00 35.23 14 MET A N 7
ATOM 3161 C CA . MET A 1 14 ? -2.055 0.060 -2.699 1.00 21.34 14 MET A CA 7
ATOM 3162 C C . MET A 1 14 ? -3.005 -1.026 -2.187 1.00 43.30 14 MET A C 7
ATOM 3163 O O . MET A 1 14 ? -4.1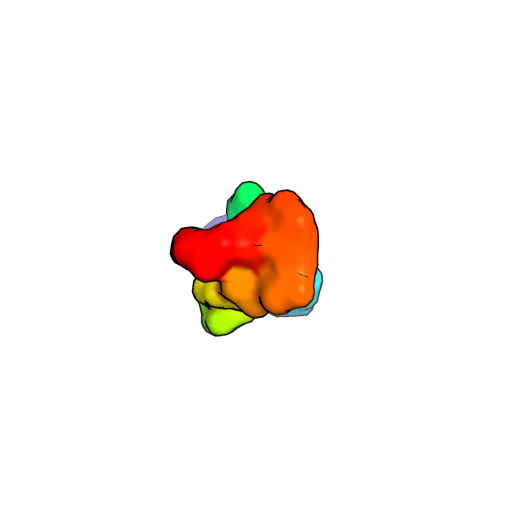23 -0.731 -1.769 1.00 74.40 14 MET A O 7
ATOM 3177 N N . THR A 1 15 ? -2.522 -2.259 -2.235 1.00 34.53 15 THR A N 7
ATOM 3178 C CA . THR A 1 15 ? -3.314 -3.390 -1.781 1.00 62.02 15 THR A CA 7
ATOM 3179 C C . THR A 1 15 ? -2.836 -3.857 -0.404 1.00 40.04 15 THR A C 7
ATOM 3180 O O . THR A 1 15 ? -1.694 -3.604 -0.022 1.00 2.33 15 THR A O 7
ATOM 3191 N N . PHE A 1 16 ? -3.732 -4.530 0.301 1.00 73.24 16 PHE A N 7
ATOM 3192 C CA . PHE A 1 16 ? -3.416 -5.035 1.627 1.00 72.12 16 PHE A CA 7
ATOM 3193 C C . PHE A 1 16 ? -2.020 -5.658 1.657 1.00 24.35 16 PHE A C 7
ATOM 3194 O O . PHE A 1 16 ? -1.217 -5.351 2.537 1.00 13.35 16 PHE A O 7
ATOM 3211 N N . GLU A 1 17 ? -1.772 -6.524 0.685 1.00 51.23 17 GLU A N 7
ATOM 3212 C CA . GLU A 1 17 ? -0.486 -7.194 0.589 1.00 44.21 17 GLU A CA 7
ATOM 3213 C C . GLU A 1 17 ? 0.614 -6.186 0.250 1.00 10.13 17 GLU A C 7
ATOM 3214 O O . GLU A 1 17 ? 1.772 -6.379 0.616 1.00 2.51 17 GLU A O 7
ATOM 3227 N N . GLU A 1 18 ? 0.212 -5.132 -0.446 1.00 41.32 18 GLU A N 7
ATOM 3228 C CA . GLU A 1 18 ? 1.150 -4.094 -0.838 1.00 34.23 18 GLU A CA 7
ATOM 3229 C C . GLU A 1 18 ? 1.160 -2.968 0.198 1.00 10.14 18 GLU A C 7
ATOM 3230 O O . GLU A 1 18 ? 1.836 -1.957 0.016 1.00 24.13 18 GLU A O 7
ATOM 3243 N N . CYS A 1 19 ? 0.402 -3.182 1.265 1.00 70.30 19 CYS A N 7
ATOM 3244 C CA . CYS A 1 19 ? 0.316 -2.199 2.331 1.00 35.41 19 CYS A CA 7
ATOM 3245 C C . CYS A 1 19 ? 1.715 -2.003 2.918 1.00 32.00 19 CYS A C 7
ATOM 3246 O O . CYS A 1 19 ? 2.083 -0.891 3.296 1.00 21.33 19 CYS A O 7
ATOM 3254 N N . PRO A 1 20 ? 2.476 -3.128 2.977 1.00 14.43 20 PRO A N 7
ATOM 3255 C CA . PRO A 1 20 ? 3.826 -3.090 3.512 1.00 25.25 20 PRO A CA 7
ATOM 3256 C C . PRO A 1 20 ? 4.793 -2.447 2.516 1.00 22.01 20 PRO A C 7
ATOM 3257 O O . PRO A 1 20 ? 5.970 -2.258 2.821 1.00 33.10 20 PRO A O 7
ATOM 3268 N N . LYS A 1 21 ? 4.261 -2.128 1.345 1.00 33.30 21 LYS A N 7
ATOM 3269 C CA . LYS A 1 21 ? 5.062 -1.510 0.302 1.00 13.33 21 LYS A CA 7
ATOM 3270 C C . LYS A 1 21 ? 4.825 0.002 0.313 1.00 61.14 21 LYS A C 7
ATOM 3271 O O . LYS A 1 21 ? 5.671 0.769 -0.145 1.00 62.15 21 LYS A O 7
ATOM 3290 N N . CYS A 1 22 ? 3.673 0.385 0.840 1.00 34.35 22 CYS A N 7
ATOM 3291 C CA . CYS A 1 22 ? 3.315 1.791 0.915 1.00 33.14 22 CYS A CA 7
ATOM 3292 C C . CYS A 1 22 ? 4.489 2.553 1.532 1.00 14.53 22 CYS A C 7
ATOM 3293 O O . CYS A 1 22 ? 4.841 3.638 1.071 1.00 65.41 22 CYS A O 7
ATOM 3301 N N . SER A 1 23 ? 5.064 1.956 2.566 1.00 31.30 23 SER A N 7
ATOM 3302 C CA . SER A 1 23 ? 6.191 2.564 3.250 1.00 64.00 23 SER A CA 7
ATOM 3303 C C . SER A 1 23 ? 7.502 2.119 2.597 1.00 5.55 23 SER A C 7
ATOM 3304 O O . SER A 1 23 ? 8.404 2.929 2.393 1.00 4.02 23 SER A O 7
ATOM 3312 N N . ALA A 1 24 ? 7.565 0.831 2.291 1.00 51.14 24 ALA A N 7
ATOM 3313 C CA . ALA A 1 24 ? 8.750 0.268 1.667 1.00 53.53 24 ALA A CA 7
ATOM 3314 C C . ALA A 1 24 ? 9.304 1.263 0.645 1.00 72.50 24 ALA A C 7
ATOM 3315 O O . ALA A 1 24 ? 10.394 1.801 0.826 1.00 40.53 24 ALA A O 7
ATOM 3322 N N . LEU A 1 25 ? 8.527 1.476 -0.407 1.00 15.10 25 LEU A N 7
ATOM 3323 C CA . LEU A 1 25 ? 8.926 2.396 -1.458 1.00 53.25 25 LEU A CA 7
ATOM 3324 C C . LEU A 1 25 ? 8.650 3.831 -1.006 1.00 13.43 25 LEU A C 7
ATOM 3325 O O . LEU A 1 25 ? 9.175 4.781 -1.586 1.00 34.01 25 LEU A O 7
ATOM 3341 N N . GLN A 1 26 ? 7.826 3.944 0.026 1.00 53.52 26 GLN A N 7
ATOM 3342 C CA . GLN A 1 26 ? 7.475 5.248 0.563 1.00 21.45 26 GLN A CA 7
ATOM 3343 C C . GLN A 1 26 ? 6.949 6.156 -0.551 1.00 52.30 26 GLN A C 7
ATOM 3344 O O . GLN A 1 26 ? 6.951 7.378 -0.412 1.00 70.01 26 GLN A O 7
ATOM 3358 N N . TYR A 1 27 ? 6.512 5.524 -1.630 1.00 21.34 27 TYR A N 7
ATOM 3359 C CA . TYR A 1 27 ? 5.986 6.259 -2.767 1.00 15.15 27 TYR A CA 7
ATOM 3360 C C . TYR A 1 27 ? 4.698 5.618 -3.287 1.00 24.23 27 TYR A C 7
ATOM 3361 O O . TYR A 1 27 ? 4.427 4.450 -3.011 1.00 71.51 27 TYR A O 7
ATOM 3379 N N . ARG A 1 28 ? 3.938 6.408 -4.031 1.00 61.13 28 ARG A N 7
ATOM 3380 C CA . ARG A 1 28 ? 2.686 5.931 -4.592 1.00 40.30 28 ARG A CA 7
ATOM 3381 C C . ARG A 1 28 ? 2.946 4.785 -5.573 1.00 3.21 28 ARG A C 7
ATOM 3382 O O . ARG A 1 28 ? 2.017 4.091 -5.983 1.00 1.42 28 ARG A O 7
ATOM 3403 N N . ASN A 1 29 ? 4.215 4.623 -5.920 1.00 34.22 29 ASN A N 7
ATOM 3404 C CA . ASN A 1 29 ? 4.608 3.574 -6.845 1.00 3.42 29 ASN A CA 7
ATOM 3405 C C . ASN A 1 29 ? 4.003 2.245 -6.389 1.00 44.40 29 ASN A C 7
ATOM 3406 O O . ASN A 1 29 ? 2.943 1.844 -6.868 1.00 54.20 29 ASN A O 7
ATOM 3417 N N . GLY A 1 30 ? 4.702 1.598 -5.468 1.00 65.24 30 GLY A N 7
ATOM 3418 C CA . GLY A 1 30 ? 4.247 0.322 -4.943 1.00 4.14 30 GLY A CA 7
ATOM 3419 C C . GLY A 1 30 ? 5.083 -0.832 -5.501 1.00 12.41 30 GLY A C 7
ATOM 3420 O O . GLY A 1 30 ? 5.254 -1.856 -4.841 1.00 51.14 30 GLY A O 7
ATOM 3424 N N . PHE A 1 31 ? 5.582 -0.627 -6.711 1.00 34.42 31 PHE A N 7
ATOM 3425 C CA . PHE A 1 31 ? 6.395 -1.637 -7.366 1.00 53.25 31 PHE A CA 7
ATOM 3426 C C . PHE A 1 31 ? 7.138 -1.048 -8.567 1.00 45.00 31 PHE A C 7
ATOM 3427 O O . PHE A 1 31 ? 6.527 -0.428 -9.436 1.00 41.43 31 PHE A O 7
ATOM 3444 N N . TYR A 1 32 ? 8.445 -1.263 -8.577 1.00 51.13 32 TYR A N 7
ATOM 3445 C CA . TYR A 1 32 ? 9.278 -0.761 -9.657 1.00 44.22 32 TYR A CA 7
ATOM 3446 C C . TYR A 1 32 ? 9.408 -1.796 -10.775 1.00 23.30 32 TYR A C 7
ATOM 3447 O O . TYR A 1 32 ? 9.570 -1.439 -11.941 1.00 44.02 32 TYR A O 7
ATOM 3466 N N . MET A 1 1 ? -11.194 5.618 -15.613 1.00 32.54 1 MET A N 8
ATOM 3467 C CA . MET A 1 1 ? -9.866 6.189 -15.762 1.00 65.22 1 MET A CA 8
ATOM 3468 C C . MET A 1 1 ? -9.063 6.049 -14.467 1.00 10.10 1 MET A C 8
ATOM 3469 O O . MET A 1 1 ? -9.562 6.358 -13.386 1.00 3.45 1 MET A O 8
ATOM 3483 N N . ALA A 1 2 ? -7.831 5.584 -14.618 1.00 54.00 2 ALA A N 8
ATOM 3484 C CA . ALA A 1 2 ? -6.954 5.401 -13.475 1.00 35.21 2 ALA A CA 8
ATOM 3485 C C . ALA A 1 2 ? -7.374 4.142 -12.712 1.00 55.14 2 ALA A C 8
ATOM 3486 O O . ALA A 1 2 ? -8.073 3.288 -13.255 1.00 52.05 2 ALA A O 8
ATOM 3493 N N . THR A 1 3 ? -6.927 4.068 -11.467 1.00 21.43 3 THR A N 8
ATOM 3494 C CA . THR A 1 3 ? -7.248 2.927 -10.625 1.00 14.23 3 THR A CA 8
ATOM 3495 C C . THR A 1 3 ? -8.703 2.504 -10.832 1.00 75.52 3 THR A C 8
ATOM 3496 O O . THR A 1 3 ? -9.610 3.332 -10.771 1.00 54.34 3 THR A O 8
ATOM 3507 N N . THR A 1 4 ? -8.881 1.213 -11.073 1.00 51.21 4 THR A N 8
ATOM 3508 C CA . THR A 1 4 ? -10.211 0.668 -11.291 1.00 42.30 4 THR A CA 8
ATOM 3509 C C . THR A 1 4 ? -10.421 -0.582 -10.435 1.00 72.44 4 THR A C 8
ATOM 3510 O O . THR A 1 4 ? -9.467 -1.128 -9.881 1.00 21.14 4 THR A O 8
ATOM 3521 N N . MET A 1 5 ? -11.675 -1.001 -10.353 1.00 34.44 5 MET A N 8
ATOM 3522 C CA . MET A 1 5 ? -12.022 -2.177 -9.575 1.00 34.52 5 MET A CA 8
ATOM 3523 C C . MET A 1 5 ? -11.622 -2.003 -8.108 1.00 15.00 5 MET A C 8
ATOM 3524 O O . MET A 1 5 ? -10.978 -1.017 -7.750 1.00 35.50 5 MET A O 8
ATOM 3538 N N . GLU A 1 6 ? -12.021 -2.973 -7.299 1.00 33.42 6 GLU A N 8
ATOM 3539 C CA . GLU A 1 6 ? -11.712 -2.939 -5.880 1.00 21.40 6 GLU A CA 8
ATOM 3540 C C . GLU A 1 6 ? -10.804 -4.113 -5.507 1.00 0.54 6 GLU A C 8
ATOM 3541 O O . GLU A 1 6 ? -11.232 -5.265 -5.531 1.00 45.24 6 GLU A O 8
ATOM 3554 N N . GLN A 1 7 ? -9.567 -3.777 -5.169 1.00 64.21 7 GLN A N 8
ATOM 3555 C CA . GLN A 1 7 ? -8.595 -4.789 -4.790 1.00 31.32 7 GLN A CA 8
ATOM 3556 C C . GLN A 1 7 ? -7.282 -4.130 -4.363 1.00 12.02 7 GLN A C 8
ATOM 3557 O O . GLN A 1 7 ? -6.625 -4.593 -3.431 1.00 2.01 7 GLN A O 8
ATOM 3571 N N . GLU A 1 8 ? -6.939 -3.060 -5.064 1.00 12.31 8 GLU A N 8
ATOM 3572 C CA . GLU A 1 8 ? -5.716 -2.332 -4.769 1.00 34.15 8 GLU A CA 8
ATOM 3573 C C . GLU A 1 8 ? -6.043 -0.983 -4.125 1.00 30.21 8 GLU A C 8
ATOM 3574 O O . GLU A 1 8 ? -5.929 0.059 -4.767 1.00 64.01 8 GLU A O 8
ATOM 3587 N N . ILE A 1 9 ? -6.444 -1.048 -2.864 1.00 43.00 9 ILE A N 8
ATOM 3588 C CA . ILE A 1 9 ? -6.788 0.155 -2.125 1.00 53.51 9 ILE A CA 8
ATOM 3589 C C . ILE A 1 9 ? -6.340 0.001 -0.670 1.00 55.44 9 ILE A C 8
ATOM 3590 O O . ILE A 1 9 ? -7.009 -0.659 0.122 1.00 1.33 9 ILE A O 8
ATOM 3606 N N . CYS A 1 10 ? -5.210 0.623 -0.364 1.00 32.23 10 CYS A N 8
ATOM 3607 C CA . CYS A 1 10 ? -4.665 0.564 0.981 1.00 51.01 10 CYS A CA 8
ATOM 3608 C C . CYS A 1 10 ? -4.803 1.949 1.617 1.00 31.25 10 CYS A C 8
ATOM 3609 O O . CYS A 1 10 ? -5.289 2.883 0.981 1.00 31.55 10 CYS A O 8
ATOM 3616 N N . ALA A 1 11 ? -4.368 2.038 2.866 1.00 32.20 11 ALA A N 8
ATOM 3617 C CA . ALA A 1 11 ? -4.437 3.293 3.594 1.00 24.11 11 ALA A CA 8
ATOM 3618 C C . ALA A 1 11 ? -3.358 4.242 3.071 1.00 15.34 11 ALA A C 8
ATOM 3619 O O . ALA A 1 11 ? -3.147 5.317 3.631 1.00 30.53 11 ALA A O 8
ATOM 3626 N N . HIS A 1 12 ? -2.704 3.811 2.002 1.00 4.33 12 HIS A N 8
ATOM 3627 C CA . HIS A 1 12 ? -1.652 4.610 1.396 1.00 4.40 12 HIS A CA 8
ATOM 3628 C C . HIS A 1 12 ? -1.969 4.839 -0.083 1.00 3.44 12 HIS A C 8
ATOM 3629 O O . HIS A 1 12 ? -1.866 5.961 -0.577 1.00 65.33 12 HIS A O 8
ATOM 3644 N N . SER A 1 13 ? -2.348 3.758 -0.748 1.00 21.33 13 SER A N 8
ATOM 3645 C CA . SER A 1 13 ? -2.680 3.827 -2.161 1.00 22.33 13 SER A CA 8
ATOM 3646 C C . SER A 1 13 ? -2.216 2.553 -2.870 1.00 53.32 13 SER A C 8
ATOM 3647 O O . SER A 1 13 ? -1.657 2.616 -3.964 1.00 35.12 13 SER A O 8
ATOM 3655 N N . MET A 1 14 ? -2.465 1.427 -2.219 1.00 42.24 14 MET A N 8
ATOM 3656 C CA . MET A 1 14 ? -2.079 0.140 -2.773 1.00 55.33 14 MET A CA 8
ATOM 3657 C C . MET A 1 14 ? -3.012 -0.969 -2.285 1.00 43.14 14 MET A C 8
ATOM 3658 O O . MET A 1 14 ? -4.157 -0.707 -1.920 1.00 31.20 14 MET A O 8
ATOM 3672 N N . THR A 1 15 ? -2.486 -2.186 -2.291 1.00 33.54 15 THR A N 8
ATOM 3673 C CA . THR A 1 15 ? -3.257 -3.336 -1.853 1.00 23.43 15 THR A CA 8
ATOM 3674 C C . THR A 1 15 ? -2.803 -3.786 -0.463 1.00 54.55 15 THR A C 8
ATOM 3675 O O . THR A 1 15 ? -1.677 -3.504 -0.054 1.00 11.41 15 THR A O 8
ATOM 3686 N N . PHE A 1 16 ? -3.700 -4.476 0.224 1.00 44.12 16 PHE A N 8
ATOM 3687 C CA . PHE A 1 16 ? -3.405 -4.966 1.560 1.00 41.13 16 PHE A CA 8
ATOM 3688 C C . PHE A 1 16 ? -2.000 -5.571 1.624 1.00 34.02 16 PHE A C 8
ATOM 3689 O O . PHE A 1 16 ? -1.225 -5.254 2.524 1.00 20.30 16 PHE A O 8
ATOM 3706 N N . GLU A 1 17 ? -1.717 -6.431 0.656 1.00 41.40 17 GLU A N 8
ATOM 3707 C CA . GLU A 1 17 ? -0.420 -7.083 0.591 1.00 62.41 17 GLU A CA 8
ATOM 3708 C C . GLU A 1 17 ? 0.671 -6.063 0.263 1.00 51.53 17 GLU A C 8
ATOM 3709 O O . GLU A 1 17 ? 1.833 -6.257 0.615 1.00 41.45 17 GLU A O 8
ATOM 3722 N N . GLU A 1 18 ? 0.258 -4.997 -0.408 1.00 50.24 18 GLU A N 8
ATOM 3723 C CA . GLU A 1 18 ? 1.187 -3.946 -0.788 1.00 25.04 18 GLU A CA 8
ATOM 3724 C C . GLU A 1 18 ? 1.225 -2.857 0.287 1.00 64.23 18 GLU A C 8
ATOM 3725 O O . GLU A 1 18 ? 1.937 -1.864 0.145 1.00 65.22 18 GLU A O 8
ATOM 3738 N N . CYS A 1 19 ? 0.449 -3.081 1.338 1.00 42.22 19 CYS A N 8
ATOM 3739 C CA . CYS A 1 19 ? 0.386 -2.132 2.437 1.00 22.45 19 CYS A CA 8
ATOM 3740 C C . CYS A 1 19 ? 1.800 -1.939 2.987 1.00 70.32 19 CYS A C 8
ATOM 3741 O O . CYS A 1 19 ? 2.185 -0.826 3.344 1.00 23.14 19 CYS A O 8
ATOM 3749 N N . PRO A 1 20 ? 2.556 -3.068 3.040 1.00 65.21 20 PRO A N 8
ATOM 3750 C CA . PRO A 1 20 ? 3.919 -3.035 3.541 1.00 55.51 20 PRO A CA 8
ATOM 3751 C C . PRO A 1 20 ? 4.865 -2.408 2.514 1.00 2.13 20 PRO A C 8
ATOM 3752 O O . PRO A 1 20 ? 6.045 -2.204 2.795 1.00 43.24 20 PRO A O 8
ATOM 3763 N N . LYS A 1 21 ? 4.312 -2.121 1.345 1.00 70.42 21 LYS A N 8
ATOM 3764 C CA . LYS A 1 21 ? 5.091 -1.522 0.275 1.00 42.11 21 LYS A CA 8
ATOM 3765 C C . LYS A 1 21 ? 4.832 -0.015 0.244 1.00 50.23 21 LYS A C 8
ATOM 3766 O O . LYS A 1 21 ? 5.660 0.751 -0.250 1.00 32.35 21 LYS A O 8
ATOM 3785 N N . CYS A 1 22 ? 3.682 0.367 0.777 1.00 12.31 22 CYS A N 8
ATOM 3786 C CA . CYS A 1 22 ? 3.305 1.770 0.817 1.00 34.15 22 CYS A CA 8
ATOM 3787 C C . CYS A 1 22 ? 4.484 2.570 1.374 1.00 65.21 22 CYS A C 8
ATOM 3788 O O . CYS A 1 22 ? 4.891 3.572 0.789 1.00 54.11 22 CYS A O 8
ATOM 3796 N N . SER A 1 23 ? 4.999 2.096 2.499 1.00 40.03 23 SER A N 8
ATOM 3797 C CA . SER A 1 23 ? 6.124 2.754 3.142 1.00 51.05 23 SER A CA 8
ATOM 3798 C C . SER A 1 23 ? 7.440 2.190 2.601 1.00 22.23 23 SER A C 8
ATOM 3799 O O . SER A 1 23 ? 8.369 2.941 2.310 1.00 11.22 23 SER A O 8
ATOM 3807 N N . ALA A 1 24 ? 7.477 0.871 2.484 1.00 23.54 24 ALA A N 8
ATOM 3808 C CA . ALA A 1 24 ? 8.663 0.196 1.984 1.00 1.13 24 ALA A CA 8
ATOM 3809 C C . ALA A 1 24 ? 8.542 0.017 0.470 1.00 73.41 24 ALA A C 8
ATOM 3810 O O . ALA A 1 24 ? 8.631 -1.101 -0.036 1.00 1.22 24 ALA A O 8
ATOM 3817 N N . LEU A 1 25 ? 8.340 1.135 -0.212 1.00 42.01 25 LEU A N 8
ATOM 3818 C CA . LEU A 1 25 ? 8.205 1.115 -1.658 1.00 73.24 25 LEU A CA 8
ATOM 3819 C C . LEU A 1 25 ? 9.597 1.082 -2.296 1.00 4.45 25 LEU A C 8
ATOM 3820 O O . LEU A 1 25 ? 9.725 1.116 -3.518 1.00 73.10 25 LEU A O 8
ATOM 3836 N N . GLN A 1 26 ? 10.604 1.018 -1.437 1.00 51.53 26 GLN A N 8
ATOM 3837 C CA . GLN A 1 26 ? 11.981 0.982 -1.900 1.00 24.23 26 GLN A CA 8
ATOM 3838 C C . GLN A 1 26 ? 12.156 1.892 -3.117 1.00 4.53 26 GLN A C 8
ATOM 3839 O O . GLN A 1 26 ? 12.991 1.627 -3.980 1.00 2.12 26 GLN A O 8
ATOM 3853 N N . TYR A 1 27 ? 11.355 2.948 -3.145 1.00 75.13 27 TYR A N 8
ATOM 3854 C CA . TYR A 1 27 ? 11.412 3.900 -4.242 1.00 35.33 27 TYR A CA 8
ATOM 3855 C C . TYR A 1 27 ? 11.933 5.257 -3.764 1.00 64.23 27 TYR A C 8
ATOM 3856 O O . TYR A 1 27 ? 11.823 6.253 -4.475 1.00 14.03 27 TYR A O 8
ATOM 3874 N N . ARG A 1 28 ? 12.490 5.251 -2.562 1.00 65.44 28 ARG A N 8
ATOM 3875 C CA . ARG A 1 28 ? 13.029 6.468 -1.980 1.00 61.21 28 ARG A CA 8
ATOM 3876 C C . ARG A 1 28 ? 11.912 7.489 -1.756 1.00 32.14 28 ARG A C 8
ATOM 3877 O O . ARG A 1 28 ? 12.179 8.658 -1.484 1.00 34.04 28 ARG A O 8
ATOM 3898 N N . ASN A 1 29 ? 10.682 7.009 -1.878 1.00 33.12 29 ASN A N 8
ATOM 3899 C CA . ASN A 1 29 ? 9.523 7.865 -1.692 1.00 41.13 29 ASN A CA 8
ATOM 3900 C C . ASN A 1 29 ? 9.228 7.998 -0.196 1.00 32.01 29 ASN A C 8
ATOM 3901 O O . ASN A 1 29 ? 8.916 9.087 0.284 1.00 61.14 29 ASN A O 8
ATOM 3912 N N . GLY A 1 30 ? 9.337 6.875 0.498 1.00 1.52 30 GLY A N 8
ATOM 3913 C CA . GLY A 1 30 ? 9.085 6.853 1.929 1.00 61.35 30 GLY A CA 8
ATOM 3914 C C . GLY A 1 30 ? 7.663 7.321 2.244 1.00 73.53 30 GLY A C 8
ATOM 3915 O O . GLY A 1 30 ? 6.708 6.559 2.097 1.00 14.31 30 GLY A O 8
ATOM 3919 N N . PHE A 1 31 ? 7.567 8.571 2.670 1.00 2.32 31 PHE A N 8
ATOM 3920 C CA . PHE A 1 31 ? 6.277 9.151 3.006 1.00 63.11 31 PHE A CA 8
ATOM 3921 C C . PHE A 1 31 ? 5.879 10.229 1.996 1.00 43.23 31 PHE A C 8
ATOM 3922 O O . PHE A 1 31 ? 5.485 11.328 2.380 1.00 14.21 31 PHE A O 8
ATOM 3939 N N . TYR A 1 32 ? 5.997 9.876 0.724 1.00 45.04 32 TYR A N 8
ATOM 3940 C CA . TYR A 1 32 ? 5.656 10.799 -0.344 1.00 41.33 32 TYR A CA 8
ATOM 3941 C C . TYR A 1 32 ? 6.188 12.203 -0.046 1.00 65.33 32 TYR A C 8
ATOM 3942 O O . TYR A 1 32 ? 6.691 12.882 -0.939 1.00 33.22 32 TYR A O 8
ATOM 3961 N N . MET A 1 1 ? -18.267 -3.684 6.894 1.00 25.13 1 MET A N 9
ATOM 3962 C CA . MET A 1 1 ? -19.425 -3.072 6.267 1.00 55.31 1 MET A CA 9
ATOM 3963 C C . MET A 1 1 ? -19.021 -1.837 5.458 1.00 42.13 1 MET A C 9
ATOM 3964 O O . MET A 1 1 ? -19.261 -0.708 5.881 1.00 50.34 1 MET A O 9
ATOM 3978 N N . ALA A 1 2 ? -18.415 -2.096 4.308 1.00 52.50 2 ALA A N 9
ATOM 3979 C CA . ALA A 1 2 ? -17.975 -1.020 3.436 1.00 13.23 2 ALA A CA 9
ATOM 3980 C C . ALA A 1 2 ? -17.904 -1.533 1.996 1.00 11.12 2 ALA A C 9
ATOM 3981 O O . ALA A 1 2 ? -18.182 -2.702 1.737 1.00 70.23 2 ALA A O 9
ATOM 3988 N N . THR A 1 3 ? -17.531 -0.632 1.099 1.00 43.10 3 THR A N 9
ATOM 3989 C CA . THR A 1 3 ? -17.420 -0.979 -0.307 1.00 72.54 3 THR A CA 9
ATOM 3990 C C . THR A 1 3 ? -15.978 -1.363 -0.650 1.00 15.52 3 THR A C 9
ATOM 3991 O O . THR A 1 3 ? -15.086 -0.516 -0.628 1.00 72.10 3 THR A O 9
ATOM 4002 N N . THR A 1 4 ? -15.797 -2.637 -0.958 1.00 63.54 4 THR A N 9
ATOM 4003 C CA . THR A 1 4 ? -14.479 -3.144 -1.305 1.00 55.21 4 THR A CA 9
ATOM 4004 C C . THR A 1 4 ? -14.342 -3.279 -2.823 1.00 25.25 4 THR A C 9
ATOM 4005 O O . THR A 1 4 ? -15.130 -3.976 -3.461 1.00 2.23 4 THR A O 9
ATOM 4016 N N . MET A 1 5 ? -13.336 -2.602 -3.357 1.00 64.31 5 MET A N 9
ATOM 4017 C CA . MET A 1 5 ? -13.085 -2.639 -4.788 1.00 34.12 5 MET A CA 9
ATOM 4018 C C . MET A 1 5 ? -12.250 -3.863 -5.167 1.00 71.03 5 MET A C 9
ATOM 4019 O O . MET A 1 5 ? -12.536 -4.532 -6.159 1.00 13.23 5 MET A O 9
ATOM 4033 N N . GLU A 1 6 ? -11.232 -4.119 -4.357 1.00 34.54 6 GLU A N 9
ATOM 4034 C CA . GLU A 1 6 ? -10.353 -5.251 -4.596 1.00 35.32 6 GLU A CA 9
ATOM 4035 C C . GLU A 1 6 ? -9.511 -5.014 -5.852 1.00 12.24 6 GLU A C 9
ATOM 4036 O O . GLU A 1 6 ? -9.770 -5.607 -6.898 1.00 4.02 6 GLU A O 9
ATOM 4049 N N . GLN A 1 7 ? -8.522 -4.145 -5.707 1.00 3.41 7 GLN A N 9
ATOM 4050 C CA . GLN A 1 7 ? -7.640 -3.822 -6.815 1.00 31.52 7 GLN A CA 9
ATOM 4051 C C . GLN A 1 7 ? -6.600 -2.788 -6.383 1.00 53.15 7 GLN A C 9
ATOM 4052 O O . GLN A 1 7 ? -6.261 -1.886 -7.147 1.00 11.21 7 GLN A O 9
ATOM 4066 N N . GLU A 1 8 ? -6.121 -2.954 -5.159 1.00 1.45 8 GLU A N 9
ATOM 4067 C CA . GLU A 1 8 ? -5.125 -2.046 -4.615 1.00 74.01 8 GLU A CA 9
ATOM 4068 C C . GLU A 1 8 ? -5.806 -0.839 -3.964 1.00 64.44 8 GLU A C 9
ATOM 4069 O O . GLU A 1 8 ? -5.959 0.206 -4.594 1.00 52.13 8 GLU A O 9
ATOM 4082 N N . ILE A 1 9 ? -6.196 -1.026 -2.712 1.00 11.44 9 ILE A N 9
ATOM 4083 C CA . ILE A 1 9 ? -6.857 0.034 -1.969 1.00 61.41 9 ILE A CA 9
ATOM 4084 C C . ILE A 1 9 ? -6.398 -0.009 -0.510 1.00 51.05 9 ILE A C 9
ATOM 4085 O O . ILE A 1 9 ? -7.030 -0.652 0.325 1.00 23.21 9 ILE A O 9
ATOM 4101 N N . CYS A 1 10 ? -5.299 0.685 -0.249 1.00 12.23 10 CYS A N 9
ATOM 4102 C CA . CYS A 1 10 ? -4.748 0.734 1.095 1.00 53.14 10 CYS A CA 9
ATOM 4103 C C . CYS A 1 10 ? -4.878 2.167 1.615 1.00 12.01 10 CYS A C 9
ATOM 4104 O O . CYS A 1 10 ? -5.379 3.044 0.912 1.00 5.12 10 CYS A O 9
ATOM 4111 N N . ALA A 1 11 ? -4.418 2.361 2.843 1.00 55.33 11 ALA A N 9
ATOM 4112 C CA . ALA A 1 11 ? -4.477 3.673 3.465 1.00 64.41 11 ALA A CA 9
ATOM 4113 C C . ALA A 1 11 ? -3.361 4.552 2.898 1.00 14.52 11 ALA A C 9
ATOM 4114 O O . ALA A 1 11 ? -3.110 5.646 3.403 1.00 0.23 11 ALA A O 9
ATOM 4121 N N . HIS A 1 12 ? -2.721 4.042 1.857 1.00 45.02 12 HIS A N 9
ATOM 4122 C CA . HIS A 1 12 ? -1.637 4.767 1.216 1.00 14.30 12 HIS A CA 9
ATOM 4123 C C . HIS A 1 12 ? -1.898 4.856 -0.288 1.00 72.34 12 HIS A C 9
ATOM 4124 O O . HIS A 1 12 ? -1.763 5.924 -0.885 1.00 45.53 12 HIS A O 9
ATOM 4139 N N . SER A 1 13 ? -2.269 3.719 -0.860 1.00 50.35 13 SER A N 9
ATOM 4140 C CA . SER A 1 13 ? -2.550 3.655 -2.285 1.00 4.12 13 SER A CA 9
ATOM 4141 C C . SER A 1 13 ? -2.084 2.312 -2.850 1.00 41.33 13 SER A C 9
ATOM 4142 O O . SER A 1 13 ? -1.441 2.264 -3.897 1.00 72.41 13 SER A O 9
ATOM 4150 N N . MET A 1 14 ? -2.427 1.252 -2.131 1.00 54.42 14 MET A N 9
ATOM 4151 C CA . MET A 1 14 ? -2.052 -0.088 -2.547 1.00 21.10 14 MET A CA 9
ATOM 4152 C C . MET A 1 14 ? -3.016 -1.129 -1.976 1.00 24.55 14 MET A C 9
ATOM 4153 O O . MET A 1 14 ? -4.079 -0.781 -1.465 1.00 31.25 14 MET A O 9
ATOM 4167 N N . THR A 1 15 ? -2.610 -2.386 -2.083 1.00 2.33 15 THR A N 9
ATOM 4168 C CA . THR A 1 15 ? -3.424 -3.481 -1.582 1.00 53.22 15 THR A CA 9
ATOM 4169 C C . THR A 1 15 ? -2.875 -3.989 -0.249 1.00 45.13 15 THR A C 9
ATOM 4170 O O . THR A 1 15 ? -1.705 -3.775 0.066 1.00 4.00 15 THR A O 9
ATOM 4181 N N . PHE A 1 16 ? -3.743 -4.652 0.500 1.00 35.12 16 PHE A N 9
ATOM 4182 C CA . PHE A 1 16 ? -3.360 -5.192 1.792 1.00 24.41 16 PHE A CA 9
ATOM 4183 C C . PHE A 1 16 ? -1.974 -5.838 1.727 1.00 54.25 16 PHE A C 9
ATOM 4184 O O . PHE A 1 16 ? -1.181 -5.710 2.658 1.00 40.54 16 PHE A O 9
ATOM 4201 N N . GLU A 1 17 ? -1.725 -6.518 0.617 1.00 2.22 17 GLU A N 9
ATOM 4202 C CA . GLU A 1 17 ? -0.449 -7.184 0.418 1.00 11.54 17 GLU A CA 9
ATOM 4203 C C . GLU A 1 17 ? 0.627 -6.166 0.036 1.00 1.41 17 GLU A C 9
ATOM 4204 O O . GLU A 1 17 ? 1.797 -6.336 0.376 1.00 11.44 17 GLU A O 9
ATOM 4217 N N . GLU A 1 18 ? 0.193 -5.128 -0.665 1.00 23.00 18 GLU A N 9
ATOM 4218 C CA . GLU A 1 18 ? 1.105 -4.083 -1.096 1.00 61.14 18 GLU A CA 9
ATOM 4219 C C . GLU A 1 18 ? 1.114 -2.936 -0.084 1.00 41.23 18 GLU A C 9
ATOM 4220 O O . GLU A 1 18 ? 1.707 -1.887 -0.334 1.00 45.42 18 GLU A O 9
ATOM 4233 N N . CYS A 1 19 ? 0.450 -3.173 1.037 1.00 11.22 19 CYS A N 9
ATOM 4234 C CA . CYS A 1 19 ? 0.374 -2.172 2.088 1.00 34.14 19 CYS A CA 9
ATOM 4235 C C . CYS A 1 19 ? 1.773 -1.987 2.678 1.00 72.24 19 CYS A C 9
ATOM 4236 O O . CYS A 1 19 ? 2.132 -0.891 3.105 1.00 14.25 19 CYS A O 9
ATOM 4244 N N . PRO A 1 20 ? 2.548 -3.105 2.680 1.00 64.40 20 PRO A N 9
ATOM 4245 C CA . PRO A 1 20 ? 3.901 -3.077 3.210 1.00 20.33 20 PRO A CA 9
ATOM 4246 C C . PRO A 1 20 ? 4.855 -2.377 2.239 1.00 15.53 20 PRO A C 9
ATOM 4247 O O . PRO A 1 20 ? 6.051 -2.273 2.507 1.00 71.33 20 PRO A O 9
ATOM 4258 N N . LYS A 1 21 ? 4.290 -1.915 1.134 1.00 31.23 21 LYS A N 9
ATOM 4259 C CA . LYS A 1 21 ? 5.075 -1.228 0.123 1.00 12.33 21 LYS A CA 9
ATOM 4260 C C . LYS A 1 21 ? 4.877 0.282 0.270 1.00 74.54 21 LYS A C 9
ATOM 4261 O O . LYS A 1 21 ? 5.750 1.065 -0.104 1.00 31.44 21 LYS A O 9
ATOM 4280 N N . CYS A 1 22 ? 3.725 0.647 0.813 1.00 30.30 22 CYS A N 9
ATOM 4281 C CA . CYS A 1 22 ? 3.402 2.050 1.013 1.00 65.52 22 CYS A CA 9
ATOM 4282 C C . CYS A 1 22 ? 4.590 2.722 1.704 1.00 44.01 22 CYS A C 9
ATOM 4283 O O . CYS A 1 22 ? 5.056 3.771 1.264 1.00 15.33 22 CYS A O 9
ATOM 4291 N N . SER A 1 23 ? 5.046 2.089 2.775 1.00 2.34 23 SER A N 9
ATOM 4292 C CA . SER A 1 23 ? 6.170 2.614 3.532 1.00 22.43 23 SER A CA 9
ATOM 4293 C C . SER A 1 23 ? 7.482 2.065 2.967 1.00 31.21 23 SER A C 9
ATOM 4294 O O . SER A 1 23 ? 8.451 2.805 2.810 1.00 72.35 23 SER A O 9
ATOM 4302 N N . ALA A 1 24 ? 7.470 0.771 2.678 1.00 53.13 24 ALA A N 9
ATOM 4303 C CA . ALA A 1 24 ? 8.647 0.115 2.134 1.00 0.21 24 ALA A CA 9
ATOM 4304 C C . ALA A 1 24 ? 8.670 0.298 0.616 1.00 62.52 24 ALA A C 9
ATOM 4305 O O . ALA A 1 24 ? 8.834 -0.670 -0.127 1.00 11.54 24 ALA A O 9
ATOM 4312 N N . LEU A 1 25 ? 8.506 1.544 0.199 1.00 75.14 25 LEU A N 9
ATOM 4313 C CA . LEU A 1 25 ? 8.506 1.866 -1.219 1.00 45.30 25 LEU A CA 9
ATOM 4314 C C . LEU A 1 25 ? 9.933 2.200 -1.661 1.00 4.35 25 LEU A C 9
ATOM 4315 O O . LEU A 1 25 ? 10.180 2.445 -2.840 1.00 35.42 25 LEU A O 9
ATOM 4331 N N . GLN A 1 26 ? 10.834 2.199 -0.690 1.00 0.01 26 GLN A N 9
ATOM 4332 C CA . GLN A 1 26 ? 12.229 2.498 -0.964 1.00 74.34 26 GLN A CA 9
ATOM 4333 C C . GLN A 1 26 ? 12.344 3.779 -1.793 1.00 41.43 26 GLN A C 9
ATOM 4334 O O . GLN A 1 26 ? 13.294 3.947 -2.556 1.00 23.20 26 GLN A O 9
ATOM 4348 N N . TYR A 1 27 ? 11.362 4.652 -1.614 1.00 70.33 27 TYR A N 9
ATOM 4349 C CA . TYR A 1 27 ? 11.341 5.912 -2.336 1.00 43.04 27 TYR A CA 9
ATOM 4350 C C . TYR A 1 27 ? 11.288 7.097 -1.369 1.00 43.43 27 TYR A C 9
ATOM 4351 O O . TYR A 1 27 ? 10.723 8.140 -1.690 1.00 11.50 27 TYR A O 9
ATOM 4369 N N . ARG A 1 28 ? 11.886 6.895 -0.204 1.00 40.30 28 ARG A N 9
ATOM 4370 C CA . ARG A 1 28 ? 11.915 7.933 0.813 1.00 54.30 28 ARG A CA 9
ATOM 4371 C C . ARG A 1 28 ? 10.517 8.525 1.006 1.00 30.40 28 ARG A C 9
ATOM 4372 O O . ARG A 1 28 ? 10.378 9.669 1.434 1.00 3.55 28 ARG A O 9
ATOM 4393 N N . ASN A 1 29 ? 9.517 7.719 0.680 1.00 41.43 29 ASN A N 9
ATOM 4394 C CA . ASN A 1 29 ? 8.135 8.149 0.812 1.00 45.50 29 ASN A CA 9
ATOM 4395 C C . ASN A 1 29 ? 7.698 8.002 2.271 1.00 42.33 29 ASN A C 9
ATOM 4396 O O . ASN A 1 29 ? 7.335 8.986 2.916 1.00 64.23 29 ASN A O 9
ATOM 4407 N N . GLY A 1 30 ? 7.746 6.768 2.750 1.00 73.33 30 GLY A N 9
ATOM 4408 C CA . GLY A 1 30 ? 7.359 6.480 4.120 1.00 33.10 30 GLY A CA 9
ATOM 4409 C C . GLY A 1 30 ? 6.007 7.113 4.452 1.00 15.45 30 GLY A C 9
ATOM 4410 O O . GLY A 1 30 ? 5.037 6.939 3.715 1.00 44.14 30 GLY A O 9
ATOM 4414 N N . PHE A 1 31 ? 5.984 7.835 5.563 1.00 73.13 31 PHE A N 9
ATOM 4415 C CA . PHE A 1 31 ? 4.766 8.496 6.002 1.00 62.43 31 PHE A CA 9
ATOM 4416 C C . PHE A 1 31 ? 4.894 10.016 5.882 1.00 34.44 31 PHE A C 9
ATOM 4417 O O . PHE A 1 31 ? 5.978 10.533 5.620 1.00 4.41 31 PHE A O 9
ATOM 4434 N N . TYR A 1 32 ? 3.769 10.689 6.079 1.00 23.41 32 TYR A N 9
ATOM 4435 C CA . TYR A 1 32 ? 3.741 12.139 5.997 1.00 10.20 32 TYR A CA 9
ATOM 4436 C C . TYR A 1 32 ? 3.922 12.770 7.379 1.00 4.14 32 TYR A C 9
ATOM 4437 O O . TYR A 1 32 ? 3.734 12.106 8.398 1.00 53.25 32 TYR A O 9
ATOM 4456 N N . MET A 1 1 ? -13.763 2.375 5.187 1.00 23.10 1 MET A N 10
ATOM 4457 C CA . MET A 1 1 ? -14.417 2.335 3.890 1.00 31.20 1 MET A CA 10
ATOM 4458 C C . MET A 1 1 ? -14.638 0.891 3.431 1.00 10.33 1 MET A C 10
ATOM 4459 O O . MET A 1 1 ? -14.011 -0.031 3.949 1.00 24.12 1 MET A O 10
ATOM 4473 N N . ALA A 1 2 ? -15.533 0.742 2.467 1.00 72.34 2 ALA A N 10
ATOM 4474 C CA . ALA A 1 2 ? -15.845 -0.573 1.932 1.00 63.20 2 ALA A CA 10
ATOM 4475 C C . ALA A 1 2 ? -15.303 -0.682 0.506 1.00 53.42 2 ALA A C 10
ATOM 4476 O O . ALA A 1 2 ? -15.983 -0.312 -0.451 1.00 43.33 2 ALA A O 10
ATOM 4483 N N . THR A 1 3 ? -14.083 -1.190 0.408 1.00 4.03 3 THR A N 10
ATOM 4484 C CA . THR A 1 3 ? -13.441 -1.353 -0.885 1.00 51.01 3 THR A CA 10
ATOM 4485 C C . THR A 1 3 ? -12.598 -2.629 -0.906 1.00 11.12 3 THR A C 10
ATOM 4486 O O . THR A 1 3 ? -11.412 -2.599 -0.582 1.00 4.34 3 THR A O 10
ATOM 4497 N N . THR A 1 4 ? -13.244 -3.720 -1.292 1.00 4.11 4 THR A N 10
ATOM 4498 C CA . THR A 1 4 ? -12.569 -5.005 -1.358 1.00 74.55 4 THR A CA 10
ATOM 4499 C C . THR A 1 4 ? -12.145 -5.309 -2.797 1.00 65.01 4 THR A C 10
ATOM 4500 O O . THR A 1 4 ? -11.704 -4.417 -3.520 1.00 4.01 4 THR A O 10
ATOM 4511 N N . MET A 1 5 ? -12.293 -6.573 -3.169 1.00 40.41 5 MET A N 10
ATOM 4512 C CA . MET A 1 5 ? -11.930 -7.006 -4.508 1.00 13.12 5 MET A CA 10
ATOM 4513 C C . MET A 1 5 ? -10.421 -7.228 -4.623 1.00 52.11 5 MET A C 10
ATOM 4514 O O . MET A 1 5 ? -9.935 -7.692 -5.653 1.00 40.41 5 MET A O 10
ATOM 4528 N N . GLU A 1 6 ? -9.721 -6.885 -3.551 1.00 0.22 6 GLU A N 10
ATOM 4529 C CA . GLU A 1 6 ? -8.278 -7.041 -3.518 1.00 61.25 6 GLU A CA 10
ATOM 4530 C C . GLU A 1 6 ? -7.672 -6.662 -4.871 1.00 14.40 6 GLU A C 10
ATOM 4531 O O . GLU A 1 6 ? -7.398 -7.530 -5.698 1.00 41.42 6 GLU A O 10
ATOM 4544 N N . GLN A 1 7 ? -7.481 -5.363 -5.056 1.00 22.04 7 GLN A N 10
ATOM 4545 C CA . GLN A 1 7 ? -6.913 -4.859 -6.294 1.00 11.21 7 GLN A CA 10
ATOM 4546 C C . GLN A 1 7 ? -5.780 -3.875 -5.996 1.00 52.21 7 GLN A C 10
ATOM 4547 O O . GLN A 1 7 ? -4.720 -3.938 -6.617 1.00 44.15 7 GLN A O 10
ATOM 4561 N N . GLU A 1 8 ? -6.042 -2.990 -5.045 1.00 70.23 8 GLU A N 10
ATOM 4562 C CA . GLU A 1 8 ? -5.057 -1.995 -4.658 1.00 42.31 8 GLU A CA 10
ATOM 4563 C C . GLU A 1 8 ? -5.745 -0.791 -4.012 1.00 53.34 8 GLU A C 10
ATOM 4564 O O . GLU A 1 8 ? -5.900 0.253 -4.644 1.00 11.23 8 GLU A O 10
ATOM 4577 N N . ILE A 1 9 ? -6.138 -0.975 -2.760 1.00 23.52 9 ILE A N 10
ATOM 4578 C CA . ILE A 1 9 ? -6.807 0.083 -2.022 1.00 42.04 9 ILE A CA 10
ATOM 4579 C C . ILE A 1 9 ? -6.368 0.031 -0.557 1.00 34.04 9 ILE A C 10
ATOM 4580 O O . ILE A 1 9 ? -7.013 -0.620 0.264 1.00 32.24 9 ILE A O 10
ATOM 4596 N N . CYS A 1 10 ? -5.276 0.725 -0.274 1.00 4.24 10 CYS A N 10
ATOM 4597 C CA . CYS A 1 10 ? -4.746 0.766 1.079 1.00 41.03 10 CYS A CA 10
ATOM 4598 C C . CYS A 1 10 ? -4.881 2.196 1.605 1.00 22.44 10 CYS A C 10
ATOM 4599 O O . CYS A 1 10 ? -5.380 3.074 0.904 1.00 13.13 10 CYS A O 10
ATOM 4606 N N . ALA A 1 11 ? -4.428 2.385 2.836 1.00 40.14 11 ALA A N 10
ATOM 4607 C CA . ALA A 1 11 ? -4.493 3.693 3.465 1.00 73.55 11 ALA A CA 10
ATOM 4608 C C . ALA A 1 11 ? -3.371 4.575 2.913 1.00 60.51 11 ALA A C 10
ATOM 4609 O O . ALA A 1 11 ? -3.118 5.662 3.431 1.00 33.21 11 ALA A O 10
ATOM 4616 N N . HIS A 1 12 ? -2.727 4.074 1.868 1.00 0.34 12 HIS A N 10
ATOM 4617 C CA . HIS A 1 12 ? -1.637 4.803 1.241 1.00 30.42 12 HIS A CA 10
ATOM 4618 C C . HIS A 1 12 ? -1.868 4.870 -0.270 1.00 33.04 12 HIS A C 10
ATOM 4619 O O . HIS A 1 12 ? -1.711 5.926 -0.879 1.00 14.10 12 HIS A O 10
ATOM 4634 N N . SER A 1 13 ? -2.237 3.727 -0.831 1.00 14.01 13 SER A N 10
ATOM 4635 C CA . SER A 1 13 ? -2.491 3.643 -2.260 1.00 3.25 13 SER A CA 10
ATOM 4636 C C . SER A 1 13 ? -2.007 2.295 -2.797 1.00 72.32 13 SER A C 10
ATOM 4637 O O . SER A 1 13 ? -1.367 2.235 -3.846 1.00 42.42 13 SER A O 10
ATOM 4645 N N . MET A 1 14 ? -2.333 1.246 -2.056 1.00 73.35 14 MET A N 10
ATOM 4646 C CA . MET A 1 14 ? -1.939 -0.097 -2.446 1.00 61.31 14 MET A CA 10
ATOM 4647 C C . MET A 1 14 ? -2.935 -1.134 -1.921 1.00 52.31 14 MET A C 10
ATOM 4648 O O . MET A 1 14 ? -4.016 -0.780 -1.452 1.00 65.02 14 MET A O 10
ATOM 4662 N N . THR A 1 15 ? -2.535 -2.393 -2.018 1.00 71.43 15 THR A N 10
ATOM 4663 C CA . THR A 1 15 ? -3.378 -3.483 -1.559 1.00 35.33 15 THR A CA 10
ATOM 4664 C C . THR A 1 15 ? -2.870 -4.025 -0.222 1.00 52.14 15 THR A C 10
ATOM 4665 O O . THR A 1 15 ? -1.707 -3.830 0.128 1.00 2.20 15 THR A O 10
ATOM 4676 N N . PHE A 1 16 ? -3.765 -4.694 0.489 1.00 13.11 16 PHE A N 10
ATOM 4677 C CA . PHE A 1 16 ? -3.422 -5.264 1.780 1.00 72.32 16 PHE A CA 10
ATOM 4678 C C . PHE A 1 16 ? -2.027 -5.892 1.749 1.00 63.23 16 PHE A C 10
ATOM 4679 O O . PHE A 1 16 ? -1.246 -5.726 2.685 1.00 73.22 16 PHE A O 10
ATOM 4696 N N . GLU A 1 17 ? -1.756 -6.601 0.662 1.00 53.53 17 GLU A N 10
ATOM 4697 C CA . GLU A 1 17 ? -0.469 -7.253 0.496 1.00 25.42 17 GLU A CA 10
ATOM 4698 C C . GLU A 1 17 ? 0.595 -6.234 0.085 1.00 4.42 17 GLU A C 10
ATOM 4699 O O . GLU A 1 17 ? 1.767 -6.380 0.431 1.00 20.04 17 GLU A O 10
ATOM 4712 N N . GLU A 1 18 ? 0.149 -5.223 -0.646 1.00 40.23 18 GLU A N 10
ATOM 4713 C CA . GLU A 1 18 ? 1.048 -4.180 -1.107 1.00 51.12 18 GLU A CA 10
ATOM 4714 C C . GLU A 1 18 ? 1.049 -3.007 -0.125 1.00 71.20 18 GLU A C 10
ATOM 4715 O O . GLU A 1 18 ? 1.605 -1.949 -0.415 1.00 74.52 18 GLU A O 10
ATOM 4728 N N . CYS A 1 19 ? 0.420 -3.234 1.019 1.00 60.02 19 CYS A N 10
ATOM 4729 C CA . CYS A 1 19 ? 0.341 -2.210 2.046 1.00 12.41 19 CYS A CA 10
ATOM 4730 C C . CYS A 1 19 ? 1.738 -2.014 2.639 1.00 72.41 19 CYS A C 10
ATOM 4731 O O . CYS A 1 19 ? 2.084 -0.917 3.072 1.00 2.51 19 CYS A O 10
ATOM 4739 N N . PRO A 1 20 ? 2.523 -3.125 2.636 1.00 2.21 20 PRO A N 10
ATOM 4740 C CA . PRO A 1 20 ? 3.875 -3.086 3.168 1.00 22.21 20 PRO A CA 10
ATOM 4741 C C . PRO A 1 20 ? 4.823 -2.372 2.203 1.00 65.31 20 PRO A C 10
ATOM 4742 O O . PRO A 1 20 ? 6.021 -2.266 2.468 1.00 34.04 20 PRO A O 10
ATOM 4753 N N . LYS A 1 21 ? 4.254 -1.901 1.104 1.00 14.15 21 LYS A N 10
ATOM 4754 C CA . LYS A 1 21 ? 5.033 -1.200 0.098 1.00 44.12 21 LYS A CA 10
ATOM 4755 C C . LYS A 1 21 ? 4.834 0.308 0.264 1.00 43.41 21 LYS A C 10
ATOM 4756 O O . LYS A 1 21 ? 5.700 1.097 -0.111 1.00 2.33 21 LYS A O 10
ATOM 4775 N N . CYS A 1 22 ? 3.688 0.663 0.827 1.00 70.42 22 CYS A N 10
ATOM 4776 C CA . CYS A 1 22 ? 3.364 2.061 1.047 1.00 51.44 22 CYS A CA 10
ATOM 4777 C C . CYS A 1 22 ? 4.558 2.729 1.733 1.00 2.03 22 CYS A C 10
ATOM 4778 O O . CYS A 1 22 ? 5.012 3.789 1.305 1.00 14.30 22 CYS A O 10
ATOM 4786 N N . SER A 1 23 ? 5.032 2.081 2.786 1.00 24.10 23 SER A N 10
ATOM 4787 C CA . SER A 1 23 ? 6.164 2.598 3.536 1.00 32.11 23 SER A CA 10
ATOM 4788 C C . SER A 1 23 ? 7.471 2.069 2.943 1.00 24.20 23 SER A C 10
ATOM 4789 O O . SER A 1 23 ? 8.446 2.809 2.818 1.00 23.53 23 SER A O 10
ATOM 4797 N N . ALA A 1 24 ? 7.449 0.791 2.592 1.00 20.12 24 ALA A N 10
ATOM 4798 C CA . ALA A 1 24 ? 8.620 0.154 2.014 1.00 62.31 24 ALA A CA 10
ATOM 4799 C C . ALA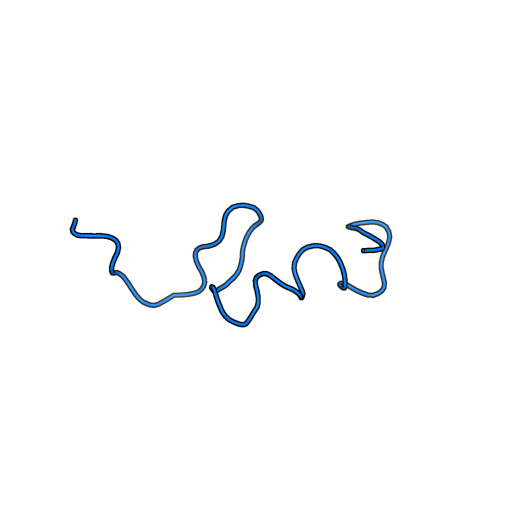 A 1 24 ? 8.814 0.654 0.582 1.00 71.41 24 ALA A C 10
ATOM 4800 O O . ALA A 1 24 ? 8.647 -0.105 -0.373 1.00 3.42 24 ALA A O 10
ATOM 4807 N N . LEU A 1 25 ? 9.162 1.928 0.475 1.00 2.44 25 LEU A N 10
ATOM 4808 C CA . LEU A 1 25 ? 9.380 2.538 -0.825 1.00 35.34 25 LEU A CA 10
ATOM 4809 C C . LEU A 1 25 ? 10.366 3.699 -0.680 1.00 42.21 25 LEU A C 10
ATOM 4810 O O . LEU A 1 25 ? 9.959 4.856 -0.593 1.00 52.04 25 LEU A O 10
ATOM 4826 N N . GLN A 1 26 ? 11.644 3.349 -0.657 1.00 74.14 26 GLN A N 10
ATOM 4827 C CA . GLN A 1 26 ? 12.691 4.346 -0.525 1.00 55.40 26 GLN A CA 10
ATOM 4828 C C . GLN A 1 26 ? 12.317 5.615 -1.296 1.00 1.14 26 GLN A C 10
ATOM 4829 O O . GLN A 1 26 ? 12.707 6.716 -0.912 1.00 43.15 26 GLN A O 10
ATOM 4843 N N . TYR A 1 27 ? 11.564 5.417 -2.368 1.00 64.54 27 TYR A N 10
ATOM 4844 C CA . TYR A 1 27 ? 11.134 6.530 -3.195 1.00 71.25 27 TYR A CA 10
ATOM 4845 C C . TYR A 1 27 ? 10.760 7.740 -2.336 1.00 71.55 27 TYR A C 10
ATOM 4846 O O . TYR A 1 27 ? 10.503 7.601 -1.142 1.00 43.50 27 TYR A O 10
ATOM 4864 N N . ARG A 1 28 ? 10.742 8.898 -2.979 1.00 2.32 28 ARG A N 10
ATOM 4865 C CA . ARG A 1 28 ? 10.404 10.132 -2.289 1.00 4.14 28 ARG A CA 10
ATOM 4866 C C . ARG A 1 28 ? 9.068 9.982 -1.559 1.00 10.54 28 ARG A C 10
ATOM 4867 O O . ARG A 1 28 ? 8.765 10.751 -0.648 1.00 12.11 28 ARG A O 10
ATOM 4888 N N . ASN A 1 29 ? 8.304 8.987 -1.986 1.00 3.22 29 ASN A N 10
ATOM 4889 C CA . ASN A 1 29 ? 7.008 8.727 -1.385 1.00 52.21 29 ASN A CA 10
ATOM 4890 C C . ASN A 1 29 ? 7.103 8.925 0.130 1.00 51.25 29 ASN A C 10
ATOM 4891 O O . ASN A 1 29 ? 6.148 9.374 0.762 1.00 1.21 29 ASN A O 10
ATOM 4902 N N . GLY A 1 30 ? 8.265 8.582 0.667 1.00 20.32 30 GLY A N 10
ATOM 4903 C CA . GLY A 1 30 ? 8.498 8.717 2.095 1.00 33.54 30 GLY A CA 10
ATOM 4904 C C . GLY A 1 30 ? 7.911 10.027 2.624 1.00 43.13 30 GLY A C 10
ATOM 4905 O O . GLY A 1 30 ? 7.856 11.023 1.903 1.00 1.34 30 GLY A O 10
ATOM 4909 N N . PHE A 1 31 ? 7.491 9.986 3.880 1.00 11.05 31 PHE A N 10
ATOM 4910 C CA . PHE A 1 31 ? 6.911 11.157 4.514 1.00 2.51 31 PHE A CA 10
ATOM 4911 C C . PHE A 1 31 ? 7.636 12.432 4.078 1.00 31.23 31 PHE A C 10
ATOM 4912 O O . PHE A 1 31 ? 8.861 12.511 4.156 1.00 51.52 31 PHE A O 10
ATOM 4929 N N . TYR A 1 32 ? 6.849 13.398 3.628 1.00 21.42 32 TYR A N 10
ATOM 4930 C CA . TYR A 1 32 ? 7.400 14.665 3.178 1.00 51.11 32 TYR A CA 10
ATOM 4931 C C . TYR A 1 32 ? 8.692 14.451 2.387 1.00 25.14 32 TYR A C 10
ATOM 4932 O O . TYR A 1 32 ? 9.318 15.411 1.942 1.00 2.41 32 TYR A O 10
ATOM 4951 N N . MET A 1 1 ? -12.248 3.273 -1.827 1.00 41.54 1 MET A N 11
ATOM 4952 C CA . MET A 1 1 ? -13.461 2.486 -1.686 1.00 51.20 1 MET A CA 11
ATOM 4953 C C . MET A 1 1 ? -13.174 1.157 -0.986 1.00 22.42 1 MET A C 11
ATOM 4954 O O . MET A 1 1 ? -12.030 0.868 -0.638 1.00 13.21 1 MET A O 11
ATOM 4968 N N . ALA A 1 2 ? -14.232 0.381 -0.800 1.00 13.40 2 ALA A N 11
ATOM 4969 C CA . ALA A 1 2 ? -14.108 -0.910 -0.148 1.00 25.25 2 ALA A CA 11
ATOM 4970 C C . ALA A 1 2 ? -15.121 -1.883 -0.755 1.00 33.31 2 ALA A C 11
ATOM 4971 O O . ALA A 1 2 ? -14.743 -2.921 -1.297 1.00 13.15 2 ALA A O 11
ATOM 4978 N N . THR A 1 3 ? -16.389 -1.512 -0.645 1.00 22.53 3 THR A N 11
ATOM 4979 C CA . THR A 1 3 ? -17.459 -2.339 -1.177 1.00 30.51 3 THR A CA 11
ATOM 4980 C C . THR A 1 3 ? -17.375 -3.756 -0.604 1.00 50.31 3 THR A C 11
ATOM 4981 O O . THR A 1 3 ? -17.939 -4.036 0.452 1.00 33.21 3 THR A O 11
ATOM 4992 N N . THR A 1 4 ? -16.664 -4.609 -1.326 1.00 22.33 4 THR A N 11
ATOM 4993 C CA . THR A 1 4 ? -16.499 -5.990 -0.902 1.00 43.01 4 THR A CA 11
ATOM 4994 C C . THR A 1 4 ? -15.014 -6.355 -0.846 1.00 22.52 4 THR A C 11
ATOM 4995 O O . THR A 1 4 ? -14.492 -6.688 0.217 1.00 72.24 4 THR A O 11
ATOM 5006 N N . MET A 1 5 ? -14.375 -6.282 -2.005 1.00 23.44 5 MET A N 11
ATOM 5007 C CA . MET A 1 5 ? -12.961 -6.602 -2.101 1.00 14.13 5 MET A CA 11
ATOM 5008 C C . MET A 1 5 ? -12.124 -5.335 -2.288 1.00 35.12 5 MET A C 11
ATOM 5009 O O . MET A 1 5 ? -12.650 -4.225 -2.223 1.00 74.33 5 MET A O 11
ATOM 5023 N N . GLU A 1 6 ? -10.836 -5.543 -2.516 1.00 2.42 6 GLU A N 11
ATOM 5024 C CA . GLU A 1 6 ? -9.921 -4.431 -2.712 1.00 70.10 6 GLU A CA 11
ATOM 5025 C C . GLU A 1 6 ? -9.376 -4.437 -4.142 1.00 33.44 6 GLU A C 11
ATOM 5026 O O . GLU A 1 6 ? -9.933 -3.786 -5.024 1.00 72.21 6 GLU A O 11
ATOM 5039 N N . GLN A 1 7 ? -8.296 -5.181 -4.326 1.00 52.55 7 GLN A N 11
ATOM 5040 C CA . GLN A 1 7 ? -7.670 -5.280 -5.634 1.00 22.44 7 GLN A CA 11
ATOM 5041 C C . GLN A 1 7 ? -6.603 -4.196 -5.795 1.00 63.54 7 GLN A C 11
ATOM 5042 O O . GLN A 1 7 ? -5.886 -4.170 -6.795 1.00 0.01 7 GLN A O 11
ATOM 5056 N N . GLU A 1 8 ? -6.530 -3.329 -4.797 1.00 72.13 8 GLU A N 11
ATOM 5057 C CA . GLU A 1 8 ? -5.562 -2.245 -4.816 1.00 42.01 8 GLU A CA 11
ATOM 5058 C C . GLU A 1 8 ? -6.123 -1.018 -4.095 1.00 30.02 8 GLU A C 11
ATOM 5059 O O . GLU A 1 8 ? -6.260 0.049 -4.691 1.00 24.40 8 GLU A O 11
ATOM 5072 N N . ILE A 1 9 ? -6.434 -1.211 -2.822 1.00 11.32 9 ILE A N 11
ATOM 5073 C CA . ILE A 1 9 ? -6.979 -0.134 -2.013 1.00 51.51 9 ILE A CA 11
ATOM 5074 C C . ILE A 1 9 ? -6.432 -0.245 -0.588 1.00 73.23 9 ILE A C 11
ATOM 5075 O O . ILE A 1 9 ? -7.004 -0.942 0.248 1.00 63.23 9 ILE A O 11
ATOM 5091 N N . CYS A 1 10 ? -5.330 0.455 -0.355 1.00 34.33 10 CYS A N 11
ATOM 5092 C CA . CYS A 1 10 ? -4.700 0.444 0.953 1.00 4.02 10 CYS A CA 11
ATOM 5093 C C . CYS A 1 10 ? -4.863 1.831 1.578 1.00 32.33 10 CYS A C 11
ATOM 5094 O O . CYS A 1 10 ? -5.478 2.715 0.982 1.00 44.43 10 CYS A O 11
ATOM 5101 N N . ALA A 1 11 ? -4.304 1.978 2.770 1.00 34.12 11 ALA A N 11
ATOM 5102 C CA . ALA A 1 11 ? -4.382 3.243 3.481 1.00 43.21 11 ALA A CA 11
ATOM 5103 C C . ALA A 1 11 ? -3.234 4.147 3.030 1.00 51.14 11 ALA A C 11
ATOM 5104 O O . ALA A 1 11 ? -2.822 5.046 3.762 1.00 52.52 11 ALA A O 11
ATOM 5111 N N . HIS A 1 12 ? -2.749 3.878 1.826 1.00 53.42 12 HIS A N 11
ATOM 5112 C CA . HIS A 1 12 ? -1.657 4.657 1.268 1.00 41.21 12 HIS A CA 11
ATOM 5113 C C . HIS A 1 12 ? -1.902 4.890 -0.223 1.00 61.43 12 HIS A C 11
ATOM 5114 O O . HIS A 1 12 ? -1.777 6.013 -0.709 1.00 60.01 12 HIS A O 11
ATOM 5129 N N . SER A 1 13 ? -2.246 3.810 -0.910 1.00 1.51 13 SER A N 11
ATOM 5130 C CA . SER A 1 13 ? -2.509 3.882 -2.337 1.00 4.04 13 SER A CA 11
ATOM 5131 C C . SER A 1 13 ? -2.098 2.572 -3.011 1.00 31.44 13 SER A C 11
ATOM 5132 O O . SER A 1 13 ? -1.479 2.584 -4.074 1.00 14.14 13 SER A O 11
ATOM 5140 N N . MET A 1 14 ? -2.461 1.472 -2.367 1.00 42.10 14 MET A N 11
ATOM 5141 C CA . MET A 1 14 ? -2.138 0.157 -2.892 1.00 63.32 14 MET A CA 11
ATOM 5142 C C . MET A 1 14 ? -3.101 -0.902 -2.349 1.00 50.01 14 MET A C 11
ATOM 5143 O O . MET A 1 14 ? -4.232 -0.588 -1.984 1.00 12.13 14 MET A O 11
ATOM 5157 N N . THR A 1 15 ? -2.616 -2.134 -2.314 1.00 41.01 15 THR A N 11
ATOM 5158 C CA . THR A 1 15 ? -3.419 -3.241 -1.823 1.00 1.45 15 THR A CA 11
ATOM 5159 C C . THR A 1 15 ? -2.931 -3.682 -0.441 1.00 55.43 15 THR A C 11
ATOM 5160 O O . THR A 1 15 ? -1.787 -3.421 -0.071 1.00 21.34 15 THR A O 11
ATOM 5171 N N . PHE A 1 16 ? -3.822 -4.341 0.284 1.00 21.31 16 PHE A N 11
ATOM 5172 C CA . PHE A 1 16 ? -3.497 -4.821 1.616 1.00 45.25 16 PHE A CA 11
ATOM 5173 C C . PHE A 1 16 ? -2.097 -5.440 1.650 1.00 72.50 16 PHE A C 11
ATOM 5174 O O . PHE A 1 16 ? -1.253 -5.033 2.446 1.00 72.21 16 PHE A O 11
ATOM 5191 N N . GLU A 1 17 ? -1.895 -6.414 0.774 1.00 53.34 17 GLU A N 11
ATOM 5192 C CA . GLU A 1 17 ? -0.613 -7.092 0.692 1.00 45.41 17 GLU A CA 11
ATOM 5193 C C . GLU A 1 17 ? 0.492 -6.099 0.326 1.00 12.21 17 GLU A C 11
ATOM 5194 O O . GLU A 1 17 ? 1.657 -6.314 0.653 1.00 43.12 17 GLU A O 11
ATOM 5207 N N . GLU A 1 18 ? 0.085 -5.032 -0.347 1.00 61.21 18 GLU A N 11
ATOM 5208 C CA . GLU A 1 18 ? 1.026 -4.006 -0.761 1.00 14.50 18 GLU A CA 11
ATOM 5209 C C . GLU A 1 18 ? 1.122 -2.913 0.306 1.00 72.01 18 GLU A C 11
ATOM 5210 O O . GLU A 1 18 ? 1.831 -1.924 0.125 1.00 20.05 18 GLU A O 11
ATOM 5223 N N . CYS A 1 19 ? 0.398 -3.128 1.394 1.00 2.23 19 CYS A N 11
ATOM 5224 C CA . CYS A 1 19 ? 0.392 -2.174 2.491 1.00 71.12 19 CYS A CA 11
ATOM 5225 C C . CYS A 1 19 ? 1.826 -2.027 3.006 1.00 34.00 19 CYS A C 11
ATOM 5226 O O . CYS A 1 19 ? 2.231 -0.941 3.419 1.00 45.21 19 CYS A O 11
ATOM 5234 N N . PRO A 1 20 ? 2.571 -3.163 2.964 1.00 70.12 20 PRO A N 11
ATOM 5235 C CA . PRO A 1 20 ? 3.950 -3.171 3.422 1.00 4.04 20 PRO A CA 11
ATOM 5236 C C . PRO A 1 20 ? 4.868 -2.490 2.407 1.00 44.14 20 PRO A C 11
ATOM 5237 O O . PRO A 1 20 ? 6.064 -2.332 2.653 1.00 30.35 20 PRO A O 11
ATOM 5248 N N . LYS A 1 21 ? 4.276 -2.103 1.287 1.00 64.43 21 LYS A N 11
ATOM 5249 C CA . LYS A 1 21 ? 5.027 -1.443 0.232 1.00 12.44 21 LYS A CA 11
ATOM 5250 C C . LYS A 1 21 ? 4.861 0.073 0.368 1.00 64.43 21 LYS A C 11
ATOM 5251 O O . LYS A 1 21 ? 5.767 0.833 0.029 1.00 62.54 21 LYS A O 11
ATOM 5270 N N . CYS A 1 22 ? 3.698 0.466 0.863 1.00 12.13 22 CYS A N 11
ATOM 5271 C CA . CYS A 1 22 ? 3.402 1.877 1.047 1.00 43.11 22 CYS A CA 11
ATOM 5272 C C . CYS A 1 22 ? 4.537 2.505 1.859 1.00 64.11 22 CYS A C 11
ATOM 5273 O O . CYS A 1 22 ? 4.839 3.687 1.700 1.00 20.14 22 CYS A O 11
ATOM 5281 N N . SER A 1 23 ? 5.136 1.684 2.711 1.00 14.40 23 SER A N 11
ATOM 5282 C CA . SER A 1 23 ? 6.230 2.145 3.547 1.00 44.44 23 SER A CA 11
ATOM 5283 C C . SER A 1 23 ? 7.562 1.960 2.815 1.00 4.04 23 SER A C 11
ATOM 5284 O O . SER A 1 23 ? 8.404 2.856 2.816 1.00 2.31 23 SER A O 11
ATOM 5292 N N . ALA A 1 24 ? 7.709 0.791 2.209 1.00 53.14 24 ALA A N 11
ATOM 5293 C CA . ALA A 1 24 ? 8.923 0.477 1.474 1.00 50.41 24 ALA A CA 11
ATOM 5294 C C . ALA A 1 24 ? 9.261 1.638 0.535 1.00 3.52 24 ALA A C 11
ATOM 5295 O O . ALA A 1 24 ? 10.405 2.089 0.486 1.00 22.15 24 ALA A O 11
ATOM 5302 N N . LEU A 1 25 ? 8.245 2.088 -0.186 1.00 22.34 25 LEU A N 11
ATOM 5303 C CA . LEU A 1 25 ? 8.420 3.187 -1.121 1.00 2.12 25 LEU A CA 11
ATOM 5304 C C . LEU A 1 25 ? 9.790 3.066 -1.792 1.00 14.55 25 LEU A C 11
ATOM 5305 O O . LEU A 1 25 ? 10.417 4.074 -2.113 1.00 72.44 25 LEU A O 11
ATOM 5321 N N . GLN A 1 26 ? 10.213 1.826 -1.984 1.00 11.14 26 GLN A N 11
ATOM 5322 C CA . GLN A 1 26 ? 11.496 1.562 -2.611 1.00 24.31 26 GLN A CA 11
ATOM 5323 C C . GLN A 1 26 ? 12.494 2.668 -2.265 1.00 3.42 26 GLN A C 11
ATOM 5324 O O . GLN A 1 26 ? 13.276 3.091 -3.113 1.00 53.23 26 GLN A O 11
ATOM 5338 N N . TYR A 1 27 ? 12.435 3.104 -1.015 1.00 12.12 27 TYR A N 11
ATOM 5339 C CA . TYR A 1 27 ? 13.324 4.153 -0.546 1.00 4.41 27 TYR A CA 11
ATOM 5340 C C . TYR A 1 27 ? 13.987 3.759 0.776 1.00 10.12 27 TYR A C 11
ATOM 5341 O O . TYR A 1 27 ? 14.345 4.621 1.577 1.00 32.54 27 TYR A O 11
ATOM 5359 N N . ARG A 1 28 ? 14.133 2.455 0.962 1.00 12.12 28 ARG A N 11
ATOM 5360 C CA . ARG A 1 28 ? 14.746 1.936 2.172 1.00 43.33 28 ARG A CA 11
ATOM 5361 C C . ARG A 1 28 ? 14.185 2.652 3.403 1.00 62.33 28 ARG A C 11
ATOM 5362 O O . ARG A 1 28 ? 14.845 2.725 4.438 1.00 22.41 28 ARG A O 11
ATOM 5383 N N . ASN A 1 29 ? 12.973 3.163 3.248 1.00 34.14 29 ASN A N 11
ATOM 5384 C CA . ASN A 1 29 ? 12.315 3.871 4.332 1.00 41.43 29 ASN A CA 11
ATOM 5385 C C . ASN A 1 29 ? 11.482 2.883 5.150 1.00 25.01 29 ASN A C 11
ATOM 5386 O O . ASN A 1 29 ? 10.641 3.287 5.951 1.00 2.11 29 ASN A O 11
ATOM 5397 N N . GLY A 1 30 ? 11.746 1.605 4.921 1.00 21.12 30 GLY A N 11
ATOM 5398 C CA . GLY A 1 30 ? 11.032 0.554 5.627 1.00 33.24 30 GLY A CA 11
ATOM 5399 C C . GLY A 1 30 ? 11.476 0.477 7.088 1.00 3.44 30 GLY A C 11
ATOM 5400 O O . GLY A 1 30 ? 12.670 0.418 7.376 1.00 41.44 30 GLY A O 11
ATOM 5404 N N . PHE A 1 31 ? 10.490 0.478 7.974 1.00 3.03 31 PHE A N 11
ATOM 5405 C CA . PHE A 1 31 ? 10.764 0.407 9.399 1.00 0.11 31 PHE A CA 11
ATOM 5406 C C . PHE A 1 31 ? 9.508 0.724 10.215 1.00 5.11 31 PHE A C 11
ATOM 5407 O O . PHE A 1 31 ? 8.530 1.243 9.680 1.00 62.33 31 PHE A O 11
ATOM 5424 N N . TYR A 1 32 ? 9.577 0.398 11.497 1.00 2.53 32 TYR A N 11
ATOM 5425 C CA . TYR A 1 32 ? 8.458 0.641 12.392 1.00 54.33 32 TYR A CA 11
ATOM 5426 C C . TYR A 1 32 ? 7.145 0.162 11.771 1.00 53.31 32 TYR A C 11
ATOM 5427 O O . TYR A 1 32 ? 6.624 -0.887 12.144 1.00 4.54 32 TYR A O 11
ATOM 5446 N N . MET A 1 1 ? -22.929 4.341 -3.665 1.00 52.52 1 MET A N 12
ATOM 5447 C CA . MET A 1 1 ? -22.290 4.398 -2.361 1.00 3.03 1 MET A CA 12
ATOM 5448 C C . MET A 1 1 ? -21.488 3.124 -2.088 1.00 1.20 1 MET A C 12
ATOM 5449 O O . MET A 1 1 ? -21.510 2.188 -2.886 1.00 73.22 1 MET A O 12
ATOM 5463 N N . ALA A 1 2 ? -20.798 3.128 -0.956 1.00 63.51 2 ALA A N 12
ATOM 5464 C CA . ALA A 1 2 ? -19.990 1.985 -0.568 1.00 21.11 2 ALA A CA 12
ATOM 5465 C C . ALA A 1 2 ? -19.255 1.445 -1.796 1.00 51.44 2 ALA A C 12
ATOM 5466 O O . ALA A 1 2 ? -19.535 0.340 -2.257 1.00 3.44 2 ALA A O 12
ATOM 5473 N N . THR A 1 3 ? -18.326 2.251 -2.292 1.00 2.04 3 THR A N 12
ATOM 5474 C CA . THR A 1 3 ? -17.548 1.869 -3.458 1.00 4.00 3 THR A CA 12
ATOM 5475 C C . THR A 1 3 ? -17.005 0.447 -3.293 1.00 40.44 3 THR A C 12
ATOM 5476 O O . THR A 1 3 ? -16.775 -0.007 -2.173 1.00 72.40 3 THR A O 12
ATOM 5487 N N . THR A 1 4 ? -16.813 -0.214 -4.425 1.00 14.42 4 THR A N 12
ATOM 5488 C CA . THR A 1 4 ? -16.301 -1.573 -4.420 1.00 70.25 4 THR A CA 12
ATOM 5489 C C . THR A 1 4 ? -15.500 -1.845 -5.696 1.00 2.41 4 THR A C 12
ATOM 5490 O O . THR A 1 4 ? -15.955 -2.575 -6.575 1.00 53.31 4 THR A O 12
ATOM 5501 N N . MET A 1 5 ? -14.320 -1.245 -5.753 1.00 71.55 5 MET A N 12
ATOM 5502 C CA . MET A 1 5 ? -13.451 -1.414 -6.906 1.00 53.11 5 MET A CA 12
ATOM 5503 C C . MET A 1 5 ? -12.840 -2.816 -6.932 1.00 41.13 5 MET A C 12
ATOM 5504 O O . MET A 1 5 ? -12.902 -3.507 -7.948 1.00 55.33 5 MET A O 12
ATOM 5518 N N . GLU A 1 6 ? -12.263 -3.196 -5.801 1.00 12.03 6 GLU A N 12
ATOM 5519 C CA . GLU A 1 6 ? -11.641 -4.503 -5.681 1.00 25.31 6 GLU A CA 12
ATOM 5520 C C . GLU A 1 6 ? -10.296 -4.520 -6.410 1.00 45.22 6 GLU A C 12
ATOM 5521 O O . GLU A 1 6 ? -10.228 -4.874 -7.586 1.00 64.13 6 GLU A O 12
ATOM 5534 N N . GLN A 1 7 ? -9.259 -4.133 -5.681 1.00 10.15 7 GLN A N 12
ATOM 5535 C CA . GLN A 1 7 ? -7.919 -4.099 -6.244 1.00 13.12 7 GLN A CA 12
ATOM 5536 C C . GLN A 1 7 ? -6.928 -3.540 -5.221 1.00 54.11 7 GLN A C 12
ATOM 5537 O O . GLN A 1 7 ? -6.933 -3.946 -4.060 1.00 61.34 7 GLN A O 12
ATOM 5551 N N . GLU A 1 8 ? -6.103 -2.615 -5.690 1.00 32.13 8 GLU A N 12
ATOM 5552 C CA . GLU A 1 8 ? -5.109 -1.995 -4.831 1.00 42.24 8 GLU A CA 12
ATOM 5553 C C . GLU A 1 8 ? -5.714 -0.800 -4.094 1.00 55.42 8 GLU A C 12
ATOM 5554 O O . GLU A 1 8 ? -5.685 0.323 -4.596 1.00 42.42 8 GLU A O 12
ATOM 5567 N N . ILE A 1 9 ? -6.250 -1.080 -2.915 1.00 70.24 9 ILE A N 12
ATOM 5568 C CA . ILE A 1 9 ? -6.862 -0.042 -2.104 1.00 53.14 9 ILE A CA 12
ATOM 5569 C C . ILE A 1 9 ? -6.362 -0.164 -0.663 1.00 75.35 9 ILE A C 12
ATOM 5570 O O . ILE A 1 9 ? -6.954 -0.877 0.145 1.00 72.02 9 ILE A O 12
ATOM 5586 N N . CYS A 1 10 ? -5.276 0.543 -0.386 1.00 73.02 10 CYS A N 12
ATOM 5587 C CA . CYS A 1 10 ? -4.689 0.523 0.943 1.00 31.30 10 CYS A CA 12
ATOM 5588 C C . CYS A 1 10 ? -4.870 1.906 1.569 1.00 34.01 10 CYS A C 12
ATOM 5589 O O . CYS A 1 10 ? -5.459 2.796 0.958 1.00 73.25 10 CYS A O 12
ATOM 5596 N N . ALA A 1 11 ? -4.354 2.044 2.782 1.00 74.03 11 ALA A N 12
ATOM 5597 C CA . ALA A 1 11 ? -4.451 3.305 3.498 1.00 61.20 11 ALA A CA 12
ATOM 5598 C C . ALA A 1 11 ? -3.343 4.245 3.020 1.00 20.21 11 ALA A C 12
ATOM 5599 O O . ALA A 1 11 ? -3.056 5.252 3.666 1.00 24.44 11 ALA A O 12
ATOM 5606 N N . HIS A 1 12 ? -2.750 3.884 1.891 1.00 64.10 12 HIS A N 12
ATOM 5607 C CA . HIS A 1 12 ? -1.680 4.683 1.320 1.00 64.24 12 HIS A CA 12
ATOM 5608 C C . HIS A 1 12 ? -1.938 4.894 -0.174 1.00 14.52 12 HIS A C 12
ATOM 5609 O O . HIS A 1 12 ? -1.834 6.014 -0.673 1.00 40.24 12 HIS A O 12
ATOM 5624 N N . SER A 1 13 ? -2.273 3.802 -0.844 1.00 44.54 13 SER A N 12
ATOM 5625 C CA . SER A 1 13 ? -2.547 3.854 -2.270 1.00 32.11 13 SER A CA 12
ATOM 5626 C C . SER A 1 13 ? -2.108 2.548 -2.935 1.00 71.22 13 SER A C 12
ATOM 5627 O O . SER A 1 13 ? -1.528 2.565 -4.020 1.00 21.40 13 SER A O 12
ATOM 5635 N N . MET A 1 14 ? -2.400 1.447 -2.258 1.00 13.31 14 MET A N 12
ATOM 5636 C CA . MET A 1 14 ? -2.043 0.136 -2.770 1.00 53.03 14 MET A CA 12
ATOM 5637 C C . MET A 1 14 ? -3.010 -0.934 -2.262 1.00 13.23 14 MET A C 12
ATOM 5638 O O . MET A 1 14 ? -4.139 -0.625 -1.881 1.00 50.12 14 MET A O 12
ATOM 5652 N N . THR A 1 15 ? -2.534 -2.170 -2.271 1.00 74.35 15 THR A N 12
ATOM 5653 C CA . THR A 1 15 ? -3.344 -3.288 -1.815 1.00 63.25 15 THR A CA 12
ATOM 5654 C C . THR A 1 15 ? -2.876 -3.757 -0.437 1.00 21.11 15 THR A C 12
ATOM 5655 O O . THR A 1 15 ? -1.743 -3.493 -0.038 1.00 15.31 15 THR A O 12
ATOM 5666 N N . PHE A 1 16 ? -3.772 -4.446 0.254 1.00 34.05 16 PHE A N 12
ATOM 5667 C CA . PHE A 1 16 ? -3.466 -4.955 1.580 1.00 72.11 16 PHE A CA 12
ATOM 5668 C C . PHE A 1 16 ? -2.050 -5.531 1.633 1.00 73.43 16 PHE A C 12
ATOM 5669 O O . PHE A 1 16 ? -1.224 -5.086 2.429 1.00 61.21 16 PHE A O 12
ATOM 5686 N N . GLU A 1 17 ? -1.812 -6.511 0.775 1.00 21.44 17 GLU A N 12
ATOM 5687 C CA . GLU A 1 17 ? -0.510 -7.153 0.713 1.00 43.31 17 GLU A CA 12
ATOM 5688 C C . GLU A 1 17 ? 0.566 -6.134 0.334 1.00 71.14 17 GLU A C 12
ATOM 5689 O O . GLU A 1 17 ? 1.741 -6.319 0.651 1.00 35.24 17 GLU A O 12
ATOM 5702 N N . GLU A 1 18 ? 0.128 -5.080 -0.340 1.00 32.43 18 GLU A N 12
ATOM 5703 C CA . GLU A 1 18 ? 1.039 -4.032 -0.766 1.00 55.25 18 GLU A CA 12
ATOM 5704 C C . GLU A 1 18 ? 1.105 -2.925 0.289 1.00 34.30 18 GLU A C 12
ATOM 5705 O O . GLU A 1 18 ? 1.798 -1.927 0.103 1.00 51.24 18 GLU A O 12
ATOM 5718 N N . CYS A 1 19 ? 0.373 -3.140 1.372 1.00 11.32 19 CYS A N 12
ATOM 5719 C CA . CYS A 1 19 ? 0.340 -2.173 2.456 1.00 75.10 19 CYS A CA 12
ATOM 5720 C C . CYS A 1 19 ? 1.764 -1.993 2.984 1.00 61.22 19 CYS A C 12
ATOM 5721 O O . CYS A 1 19 ? 2.150 -0.894 3.378 1.00 50.41 19 CYS A O 12
ATOM 5729 N N . PRO A 1 20 ? 2.526 -3.120 2.975 1.00 73.13 20 PRO A N 12
ATOM 5730 C CA . PRO A 1 20 ? 3.900 -3.097 3.448 1.00 65.25 20 PRO A CA 12
ATOM 5731 C C . PRO A 1 20 ? 4.820 -2.425 2.427 1.00 52.53 20 PRO A C 12
ATOM 5732 O O . PRO A 1 20 ? 6.015 -2.264 2.675 1.00 51.33 20 PRO A O 12
ATOM 5743 N N . LYS A 1 21 ? 4.230 -2.048 1.302 1.00 25.32 21 LYS A N 12
ATOM 5744 C CA . LYS A 1 21 ? 4.981 -1.397 0.244 1.00 43.15 21 LYS A CA 12
ATOM 5745 C C . LYS A 1 21 ? 4.832 0.120 0.378 1.00 33.10 21 LYS A C 12
ATOM 5746 O O . LYS A 1 21 ? 5.741 0.870 0.027 1.00 71.11 21 LYS A O 12
ATOM 5765 N N . CYS A 1 22 ? 3.678 0.526 0.886 1.00 21.31 22 CYS A N 12
ATOM 5766 C CA . CYS A 1 22 ? 3.397 1.940 1.070 1.00 23.11 22 CYS A CA 12
ATOM 5767 C C . CYS A 1 22 ? 4.545 2.557 1.872 1.00 21.32 22 CYS A C 12
ATOM 5768 O O . CYS A 1 22 ? 4.867 3.731 1.699 1.00 45.20 22 CYS A O 12
ATOM 5776 N N . SER A 1 23 ? 5.131 1.736 2.732 1.00 13.23 23 SER A N 12
ATOM 5777 C CA . SER A 1 23 ? 6.235 2.187 3.562 1.00 63.34 23 SER A CA 12
ATOM 5778 C C 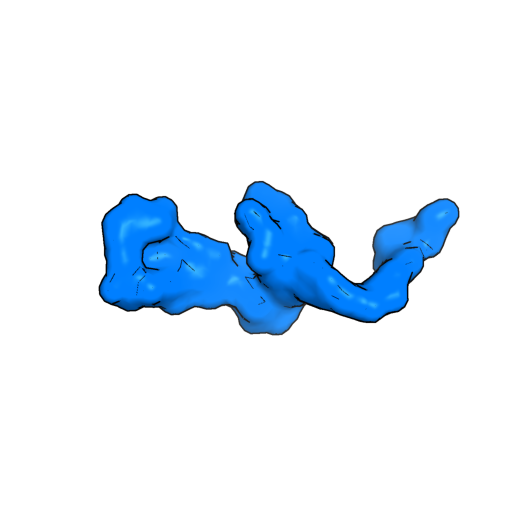. SER A 1 23 ? 7.560 1.992 2.821 1.00 72.01 23 SER A C 12
ATOM 5779 O O . SER A 1 23 ? 8.410 2.881 2.817 1.00 41.13 23 SER A O 12
ATOM 5787 N N . ALA A 1 24 ? 7.693 0.823 2.210 1.00 50.43 24 ALA A N 12
ATOM 5788 C CA . ALA A 1 24 ? 8.899 0.501 1.467 1.00 43.20 24 ALA A CA 12
ATOM 5789 C C . ALA A 1 24 ? 8.767 1.025 0.036 1.00 75.02 24 ALA A C 12
ATOM 5790 O O . ALA A 1 24 ? 8.712 0.244 -0.913 1.00 34.11 24 ALA A O 12
ATOM 5797 N N . LEU A 1 25 ? 8.721 2.345 -0.075 1.00 4.00 25 LEU A N 12
ATOM 5798 C CA . LEU A 1 25 ? 8.596 2.983 -1.374 1.00 71.05 25 LEU A CA 12
ATOM 5799 C C . LEU A 1 25 ? 9.990 3.189 -1.973 1.00 4.34 25 LEU A C 12
ATOM 5800 O O . LEU A 1 25 ? 10.120 3.628 -3.113 1.00 60.15 25 LEU A O 12
ATOM 5816 N N . GLN A 1 26 ? 10.995 2.860 -1.174 1.00 40.53 26 GLN A N 12
ATOM 5817 C CA . GLN A 1 26 ? 12.374 3.004 -1.610 1.00 73.51 26 GLN A CA 12
ATOM 5818 C C . GLN A 1 26 ? 12.707 4.479 -1.841 1.00 52.42 26 GLN A C 12
ATOM 5819 O O . GLN A 1 26 ? 13.673 4.800 -2.531 1.00 61.13 26 GLN A O 12
ATOM 5833 N N . TYR A 1 27 ? 11.889 5.337 -1.251 1.00 50.40 27 TYR A N 12
ATOM 5834 C CA . TYR A 1 27 ? 12.085 6.771 -1.383 1.00 32.04 27 TYR A CA 12
ATOM 5835 C C . TYR A 1 27 ? 12.294 7.425 -0.016 1.00 3.23 27 TYR A C 12
ATOM 5836 O O . TYR A 1 27 ? 12.203 6.759 1.015 1.00 14.54 27 TYR A O 12
ATOM 5854 N N . ARG A 1 28 ? 12.569 8.720 -0.051 1.00 42.41 28 ARG A N 12
ATOM 5855 C CA . ARG A 1 28 ? 12.792 9.471 1.173 1.00 21.02 28 ARG A CA 12
ATOM 5856 C C . ARG A 1 28 ? 11.588 9.334 2.107 1.00 15.02 28 ARG A C 12
ATOM 5857 O O . ARG A 1 28 ? 11.692 9.599 3.303 1.00 21.14 28 ARG A O 12
ATOM 5878 N N . ASN A 1 29 ? 10.471 8.922 1.524 1.00 71.24 29 ASN A N 12
ATOM 5879 C CA . ASN A 1 29 ? 9.248 8.748 2.288 1.00 33.20 29 ASN A CA 12
ATOM 5880 C C . ASN A 1 29 ? 9.581 8.099 3.632 1.00 3.13 29 ASN A C 12
ATOM 5881 O O . ASN A 1 29 ? 8.975 8.428 4.651 1.00 23.53 29 ASN A O 12
ATOM 5892 N N . GLY A 1 30 ? 10.543 7.188 3.593 1.00 72.41 30 GLY A N 12
ATOM 5893 C CA . GLY A 1 30 ? 10.963 6.491 4.796 1.00 64.22 30 GLY A CA 12
ATOM 5894 C C . GLY A 1 30 ? 12.433 6.774 5.109 1.00 53.11 30 GLY A C 12
ATOM 5895 O O . GLY A 1 30 ? 13.307 6.533 4.277 1.00 13.52 30 GLY A O 12
ATOM 5899 N N . PHE A 1 31 ? 12.661 7.284 6.311 1.00 23.11 31 PHE A N 12
ATOM 5900 C CA . PHE A 1 31 ? 14.010 7.603 6.745 1.00 43.41 31 PHE A CA 12
ATOM 5901 C C . PHE A 1 31 ? 14.631 8.683 5.856 1.00 60.42 31 PHE A C 12
ATOM 5902 O O . PHE A 1 31 ? 14.504 8.634 4.634 1.00 34.51 31 PHE A O 12
ATOM 5919 N N . TYR A 1 32 ? 15.288 9.632 6.505 1.00 54.42 32 TYR A N 12
ATOM 5920 C CA . TYR A 1 32 ? 15.929 10.723 5.788 1.00 21.43 32 TYR A CA 12
ATOM 5921 C C . TYR A 1 32 ? 17.166 11.220 6.538 1.00 4.31 32 TYR A C 12
ATOM 5922 O O . TYR A 1 32 ? 17.215 11.168 7.766 1.00 63.04 32 TYR A O 12
ATOM 5941 N N . MET A 1 1 ? -22.849 -4.093 -2.860 1.00 0.31 1 MET A N 13
ATOM 5942 C CA . MET A 1 1 ? -22.848 -5.284 -3.691 1.00 61.44 1 MET A CA 13
ATOM 5943 C C . MET A 1 1 ? -22.799 -4.914 -5.176 1.00 24.53 1 MET A C 13
ATOM 5944 O O . MET A 1 1 ? -23.022 -5.764 -6.038 1.00 2.41 1 MET A O 13
ATOM 5958 N N . ALA A 1 2 ? -22.506 -3.648 -5.429 1.00 61.03 2 ALA A N 13
ATOM 5959 C CA . ALA A 1 2 ? -22.425 -3.157 -6.794 1.00 14.11 2 ALA A CA 13
ATOM 5960 C C . ALA A 1 2 ? -20.971 -3.219 -7.267 1.00 74.12 2 ALA A C 13
ATOM 5961 O O . ALA A 1 2 ? -20.684 -2.955 -8.434 1.00 44.00 2 ALA A O 13
ATOM 5968 N N . THR A 1 3 ? -20.094 -3.568 -6.338 1.00 70.13 3 THR A N 13
ATOM 5969 C CA . THR A 1 3 ? -18.677 -3.667 -6.647 1.00 11.32 3 THR A CA 13
ATOM 5970 C C . THR A 1 3 ? -17.919 -4.295 -5.475 1.00 71.11 3 THR A C 13
ATOM 5971 O O . THR A 1 3 ? -17.326 -5.363 -5.616 1.00 2.10 3 THR A O 13
ATOM 5982 N N . THR A 1 4 ? -17.965 -3.604 -4.345 1.00 45.02 4 THR A N 13
ATOM 5983 C CA . THR A 1 4 ? -17.289 -4.080 -3.149 1.00 73.44 4 THR A CA 13
ATOM 5984 C C . THR A 1 4 ? -15.847 -4.474 -3.473 1.00 2.31 4 THR A C 13
ATOM 5985 O O . THR A 1 4 ? -15.297 -4.053 -4.490 1.00 15.42 4 THR A O 13
ATOM 5996 N N . MET A 1 5 ? -15.274 -5.276 -2.588 1.00 64.32 5 MET A N 13
ATOM 5997 C CA . MET A 1 5 ? -13.905 -5.731 -2.767 1.00 32.11 5 MET A CA 13
ATOM 5998 C C . MET A 1 5 ? -12.933 -4.550 -2.790 1.00 5.01 5 MET A C 13
ATOM 5999 O O . MET A 1 5 ? -13.353 -3.396 -2.729 1.00 55.32 5 MET A O 13
ATOM 6013 N N . GLU A 1 6 ? -11.653 -4.880 -2.879 1.00 3.12 6 GLU A N 13
ATOM 6014 C CA . GLU A 1 6 ? -10.619 -3.860 -2.912 1.00 4.50 6 GLU A CA 13
ATOM 6015 C C . GLU A 1 6 ? -10.082 -3.693 -4.335 1.00 4.24 6 GLU A C 13
ATOM 6016 O O . GLU A 1 6 ? -10.654 -2.954 -5.135 1.00 40.41 6 GLU A O 13
ATOM 6029 N N . GLN A 1 7 ? -8.991 -4.393 -4.608 1.00 23.04 7 GLN A N 13
ATOM 6030 C CA . GLN A 1 7 ? -8.371 -4.332 -5.921 1.00 75.12 7 GLN A CA 13
ATOM 6031 C C . GLN A 1 7 ? -7.283 -3.257 -5.944 1.00 61.34 7 GLN A C 13
ATOM 6032 O O . GLN A 1 7 ? -7.134 -2.540 -6.932 1.00 70.10 7 GLN A O 13
ATOM 6046 N N . GLU A 1 8 ? -6.549 -3.180 -4.844 1.00 53.23 8 GLU A N 13
ATOM 6047 C CA . GLU A 1 8 ? -5.478 -2.204 -4.726 1.00 65.10 8 GLU A CA 13
ATOM 6048 C C . GLU A 1 8 ? -6.001 -0.917 -4.084 1.00 70.35 8 GLU A C 13
ATOM 6049 O O . GLU A 1 8 ? -6.034 0.131 -4.727 1.00 71.22 8 GLU A O 13
ATOM 6062 N N . ILE A 1 9 ? -6.395 -1.039 -2.826 1.00 55.52 9 ILE A N 13
ATOM 6063 C CA . ILE A 1 9 ? -6.915 0.102 -2.090 1.00 70.43 9 ILE A CA 13
ATOM 6064 C C . ILE A 1 9 ? -6.459 0.015 -0.633 1.00 21.14 9 ILE A C 13
ATOM 6065 O O . ILE A 1 9 ? -7.114 -0.627 0.188 1.00 3.41 9 ILE A O 13
ATOM 6081 N N . CYS A 1 10 ? -5.341 0.668 -0.356 1.00 12.31 10 CYS A N 13
ATOM 6082 C CA . CYS A 1 10 ? -4.790 0.671 0.989 1.00 12.00 10 CYS A CA 13
ATOM 6083 C C . CYS A 1 10 ? -4.937 2.082 1.564 1.00 3.31 10 CYS A C 13
ATOM 6084 O O . CYS A 1 10 ? -5.459 2.976 0.901 1.00 70.44 10 CYS A O 13
ATOM 6091 N N . ALA A 1 11 ? -4.466 2.238 2.793 1.00 63.33 11 ALA A N 13
ATOM 6092 C CA . ALA A 1 11 ? -4.537 3.524 3.465 1.00 22.41 11 ALA A CA 13
ATOM 6093 C C . ALA A 1 11 ? -3.393 4.414 2.976 1.00 32.40 11 ALA A C 13
ATOM 6094 O O . ALA A 1 11 ? -3.120 5.458 3.565 1.00 40.33 11 ALA A O 13
ATOM 6101 N N . HIS A 1 12 ? -2.756 3.968 1.904 1.00 44.42 12 HIS A N 13
ATOM 6102 C CA . HIS A 1 12 ? -1.647 4.711 1.329 1.00 30.24 12 HIS A CA 13
ATOM 6103 C C . HIS A 1 12 ? -1.860 4.866 -0.178 1.00 42.33 12 HIS A C 13
ATOM 6104 O O . HIS A 1 12 ? -1.723 5.963 -0.718 1.00 64.11 12 HIS A O 13
ATOM 6119 N N . SER A 1 13 ? -2.191 3.752 -0.814 1.00 61.12 13 SER A N 13
ATOM 6120 C CA . SER A 1 13 ? -2.424 3.750 -2.248 1.00 15.30 13 SER A CA 13
ATOM 6121 C C . SER A 1 13 ? -1.975 2.417 -2.850 1.00 50.12 13 SER A C 13
ATOM 6122 O O . SER A 1 13 ? -1.305 2.391 -3.880 1.00 63.23 13 SER A O 13
ATOM 6130 N N . MET A 1 14 ? -2.363 1.342 -2.180 1.00 32.13 14 MET A N 13
ATOM 6131 C CA . MET A 1 14 ? -2.009 0.008 -2.635 1.00 73.03 14 MET A CA 13
ATOM 6132 C C . MET A 1 14 ? -2.995 -1.033 -2.101 1.00 13.30 14 MET A C 13
ATOM 6133 O O . MET A 1 14 ? -4.099 -0.689 -1.680 1.00 24.31 14 MET A O 13
ATOM 6147 N N . THR A 1 15 ? -2.560 -2.284 -2.136 1.00 32.42 15 THR A N 13
ATOM 6148 C CA . THR A 1 15 ? -3.391 -3.378 -1.661 1.00 10.22 15 THR A CA 13
ATOM 6149 C C . THR A 1 15 ? -2.884 -3.884 -0.309 1.00 31.43 15 THR A C 13
ATOM 6150 O O . THR A 1 15 ? -1.734 -3.647 0.055 1.00 72.10 15 THR A O 13
ATOM 6161 N N . PHE A 1 16 ? -3.768 -4.573 0.398 1.00 42.33 16 PHE A N 13
ATOM 6162 C CA . PHE A 1 16 ? -3.424 -5.115 1.701 1.00 22.33 16 PHE A CA 13
ATOM 6163 C C . PHE A 1 16 ? -2.011 -5.701 1.697 1.00 64.02 16 PHE A C 13
ATOM 6164 O O . PHE A 1 16 ? -1.172 -5.314 2.510 1.00 61.20 16 PHE A O 13
ATOM 6181 N N . GLU A 1 17 ? -1.790 -6.623 0.772 1.00 31.54 17 GLU A N 13
ATOM 6182 C CA . GLU A 1 17 ? -0.492 -7.266 0.650 1.00 12.12 17 GLU A CA 13
ATOM 6183 C C . GLU A 1 17 ? 0.567 -6.247 0.225 1.00 71.10 17 GLU A C 13
ATOM 6184 O O . GLU A 1 17 ? 1.745 -6.402 0.543 1.00 62.43 17 GLU A O 13
ATOM 6197 N N . GLU A 1 18 ? 0.109 -5.227 -0.487 1.00 0.14 18 GLU A N 13
ATOM 6198 C CA . GLU A 1 18 ? 1.002 -4.183 -0.958 1.00 64.15 18 GLU A CA 13
ATOM 6199 C C . GLU A 1 18 ? 1.027 -3.018 0.033 1.00 52.34 18 GLU A C 13
ATOM 6200 O O . GLU A 1 18 ? 1.606 -1.969 -0.250 1.00 24.54 18 GLU A O 13
ATOM 6213 N N . CYS A 1 19 ? 0.392 -3.240 1.174 1.00 41.14 19 CYS A N 13
ATOM 6214 C CA . CYS A 1 19 ? 0.335 -2.221 2.209 1.00 33.23 19 CYS A CA 13
ATOM 6215 C C . CYS A 1 19 ? 1.741 -2.036 2.780 1.00 42.23 19 CYS A C 13
ATOM 6216 O O . CYS A 1 19 ? 2.106 -0.938 3.198 1.00 54.21 19 CYS A O 13
ATOM 6224 N N . PRO A 1 20 ? 2.514 -3.154 2.779 1.00 24.31 20 PRO A N 13
ATOM 6225 C CA . PRO A 1 20 ? 3.873 -3.125 3.292 1.00 64.45 20 PRO A CA 13
ATOM 6226 C C . PRO A 1 20 ? 4.816 -2.432 2.306 1.00 42.22 20 PRO A C 13
ATOM 6227 O O . PRO A 1 20 ? 6.013 -2.315 2.564 1.00 41.45 20 PRO A O 13
ATOM 6238 N N . LYS A 1 21 ? 4.241 -1.989 1.197 1.00 24.03 21 LYS A N 13
ATOM 6239 C CA . LYS A 1 21 ? 5.015 -1.310 0.173 1.00 41.34 21 LYS A CA 13
ATOM 6240 C C . LYS A 1 21 ? 4.828 0.202 0.317 1.00 43.22 21 LYS A C 13
ATOM 6241 O O . LYS A 1 21 ? 5.705 0.978 -0.061 1.00 74.23 21 LYS A O 13
ATOM 6260 N N . CYS A 1 22 ? 3.681 0.574 0.865 1.00 55.35 22 CYS A N 13
ATOM 6261 C CA . CYS A 1 22 ? 3.369 1.980 1.063 1.00 50.10 22 CYS A CA 13
ATOM 6262 C C . CYS A 1 22 ? 4.554 2.640 1.770 1.00 1.34 22 CYS A C 13
ATOM 6263 O O . CYS A 1 22 ? 4.925 3.767 1.446 1.00 51.22 22 CYS A O 13
ATOM 6271 N N . SER A 1 23 ? 5.115 1.910 2.723 1.00 12.54 23 SER A N 13
ATOM 6272 C CA . SER A 1 23 ? 6.251 2.412 3.479 1.00 23.55 23 SER A CA 13
ATOM 6273 C C . SER A 1 23 ? 7.555 2.031 2.777 1.00 20.04 23 SER A C 13
ATOM 6274 O O . SER A 1 23 ? 8.461 2.854 2.653 1.00 4.34 23 SER A O 13
ATOM 6282 N N . ALA A 1 24 ? 7.610 0.782 2.335 1.00 53.13 24 ALA A N 13
ATOM 6283 C CA . ALA A 1 24 ? 8.790 0.283 1.649 1.00 33.05 24 ALA A CA 13
ATOM 6284 C C . ALA A 1 24 ? 9.327 1.367 0.713 1.00 34.03 24 ALA A C 13
ATOM 6285 O O . ALA A 1 24 ? 10.538 1.504 0.547 1.00 40.22 24 ALA A O 13
ATOM 6292 N N . LEU A 1 25 ? 8.401 2.110 0.125 1.00 12.14 25 LEU A N 13
ATOM 6293 C CA . LEU A 1 25 ? 8.766 3.177 -0.790 1.00 51.43 25 LEU A CA 13
ATOM 6294 C C . LEU A 1 25 ? 7.599 4.161 -0.912 1.00 4.52 25 LEU A C 13
ATOM 6295 O O . LEU A 1 25 ? 6.724 3.988 -1.758 1.00 32.03 25 LEU A O 13
ATOM 6311 N N . GLN A 1 26 ? 7.627 5.170 -0.054 1.00 34.03 26 GLN A N 13
ATOM 6312 C CA . GLN A 1 26 ? 6.582 6.181 -0.055 1.00 64.24 26 GLN A CA 13
ATOM 6313 C C . GLN A 1 26 ? 6.256 6.605 -1.488 1.00 62.24 26 GLN A C 13
ATOM 6314 O O . GLN A 1 26 ? 5.180 7.141 -1.752 1.00 43.45 26 GLN A O 13
ATOM 6328 N N . TYR A 1 27 ? 7.204 6.349 -2.379 1.00 4.51 27 TYR A N 13
ATOM 6329 C CA . TYR A 1 27 ? 7.031 6.698 -3.778 1.00 71.20 27 TYR A CA 13
ATOM 6330 C C . TYR A 1 27 ? 6.083 5.720 -4.474 1.00 5.23 27 TYR A C 13
ATOM 6331 O O . TYR A 1 27 ? 5.973 5.721 -5.699 1.00 12.13 27 TYR A O 13
ATOM 6349 N N . ARG A 1 28 ? 5.422 4.907 -3.662 1.00 54.45 28 ARG A N 13
ATOM 6350 C CA . ARG A 1 28 ? 4.487 3.926 -4.184 1.00 74.31 28 ARG A CA 13
ATOM 6351 C C . ARG A 1 28 ? 5.102 3.186 -5.374 1.00 34.11 28 ARG A C 13
ATOM 6352 O O . ARG A 1 28 ? 4.382 2.660 -6.222 1.00 54.35 28 ARG A O 13
ATOM 6373 N N . ASN A 1 29 ? 6.427 3.171 -5.399 1.00 21.02 29 ASN A N 13
ATOM 6374 C CA . ASN A 1 29 ? 7.147 2.504 -6.471 1.00 52.41 29 ASN A CA 13
ATOM 6375 C C . ASN A 1 29 ? 7.216 1.004 -6.178 1.00 13.50 29 ASN A C 13
ATOM 6376 O O . ASN A 1 29 ? 7.819 0.247 -6.937 1.00 61.03 29 ASN A O 13
ATOM 6387 N N . GLY A 1 30 ? 6.589 0.620 -5.076 1.00 24.02 30 GLY A N 13
ATOM 6388 C CA . GLY A 1 30 ? 6.572 -0.776 -4.673 1.00 72.21 30 GLY A CA 13
ATOM 6389 C C . GLY A 1 30 ? 6.338 -1.691 -5.877 1.00 10.12 30 GLY A C 13
ATOM 6390 O O . GLY A 1 30 ? 5.439 -1.447 -6.680 1.00 65.41 30 GLY A O 13
ATOM 6394 N N . PHE A 1 31 ? 7.162 -2.725 -5.963 1.00 32.11 31 PHE A N 13
ATOM 6395 C CA . PHE A 1 31 ? 7.056 -3.678 -7.056 1.00 12.44 31 PHE A CA 13
ATOM 6396 C C . PHE A 1 31 ? 7.262 -2.988 -8.406 1.00 22.53 31 PHE A C 13
ATOM 6397 O O . PHE A 1 31 ? 7.218 -1.762 -8.494 1.00 63.53 31 PHE A O 13
ATOM 6414 N N . TYR A 1 32 ? 7.483 -3.808 -9.424 1.00 41.34 32 TYR A N 13
ATOM 6415 C CA . TYR A 1 32 ? 7.697 -3.293 -10.766 1.00 14.31 32 TYR A CA 13
ATOM 6416 C C . TYR A 1 32 ? 6.802 -4.010 -11.778 1.00 12.31 32 TYR A C 13
ATOM 6417 O O . TYR A 1 32 ? 5.666 -3.599 -12.008 1.00 14.12 32 TYR A O 13
ATOM 6436 N N . MET A 1 1 ? -11.716 8.653 -0.797 1.00 63.05 1 MET A N 14
ATOM 6437 C CA . MET A 1 1 ? -10.907 7.540 -0.327 1.00 33.24 1 MET A CA 14
ATOM 6438 C C . MET A 1 1 ? -11.029 7.377 1.189 1.00 43.15 1 MET A C 14
ATOM 6439 O O . MET A 1 1 ? -11.488 8.284 1.880 1.00 13.23 1 MET A O 14
ATOM 6453 N N . ALA A 1 2 ? -10.606 6.214 1.663 1.00 50.24 2 ALA A N 14
ATOM 6454 C CA . ALA A 1 2 ? -10.660 5.920 3.084 1.00 11.21 2 ALA A CA 14
ATOM 6455 C C . ALA A 1 2 ? -12.118 5.717 3.503 1.00 43.12 2 ALA A C 14
ATOM 6456 O O . ALA A 1 2 ? -12.738 6.619 4.062 1.00 11.41 2 ALA A O 14
ATOM 6463 N N . THR A 1 3 ? -12.621 4.525 3.217 1.00 31.03 3 THR A N 14
ATOM 6464 C CA . THR A 1 3 ? -13.994 4.191 3.557 1.00 53.23 3 THR A CA 14
ATOM 6465 C C . THR A 1 3 ? -14.049 3.473 4.906 1.00 24.44 3 THR A C 14
ATOM 6466 O O . THR A 1 3 ? -13.281 3.787 5.813 1.00 45.11 3 THR A O 14
ATOM 6477 N N . THR A 1 4 ? -14.966 2.520 4.995 1.00 4.13 4 THR A N 14
ATOM 6478 C CA . THR A 1 4 ? -15.132 1.753 6.219 1.00 22.41 4 THR A CA 14
ATOM 6479 C C . THR A 1 4 ? -15.086 0.253 5.918 1.00 35.42 4 THR A C 14
ATOM 6480 O O . THR A 1 4 ? -15.731 -0.541 6.601 1.00 12.41 4 THR A O 14
ATOM 6491 N N . MET A 1 5 ? -1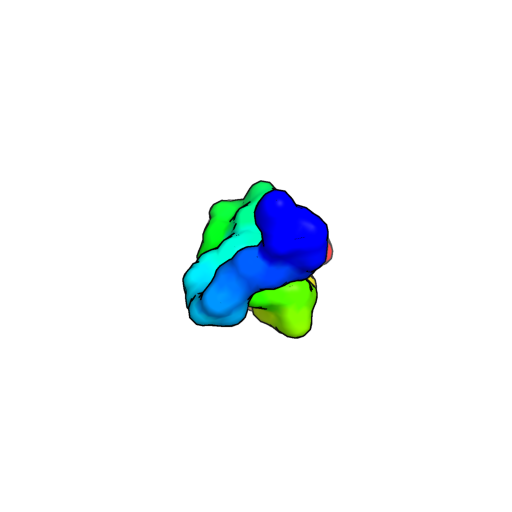4.318 -0.090 4.894 1.00 30.14 5 MET A N 14
ATOM 6492 C CA . MET A 1 5 ? -14.179 -1.480 4.494 1.00 20.14 5 MET A CA 14
ATOM 6493 C C . MET A 1 5 ? -12.804 -2.027 4.879 1.00 3.41 5 MET A C 14
ATOM 6494 O O . MET A 1 5 ? -12.700 -3.111 5.451 1.00 10.32 5 MET A O 14
ATOM 6508 N N . GLU A 1 6 ? -11.781 -1.252 4.551 1.00 34.52 6 GLU A N 14
ATOM 6509 C CA . GLU A 1 6 ? -10.416 -1.644 4.855 1.00 65.42 6 GLU A CA 14
ATOM 6510 C C . GLU A 1 6 ? -10.216 -3.134 4.566 1.00 44.21 6 GLU A C 14
ATOM 6511 O O . GLU A 1 6 ? -10.356 -3.967 5.461 1.00 65.35 6 GLU A O 14
ATOM 6524 N N . GLN A 1 7 ? -9.892 -3.424 3.315 1.00 53.34 7 GLN A N 14
ATOM 6525 C CA . GLN A 1 7 ? -9.670 -4.798 2.897 1.00 15.44 7 GLN A CA 14
ATOM 6526 C C . GLN A 1 7 ? -8.590 -4.857 1.816 1.00 2.32 7 GLN A C 14
ATOM 6527 O O . GLN A 1 7 ? -7.577 -5.534 1.984 1.00 73.44 7 GLN A O 14
ATOM 6541 N N . GLU A 1 8 ? -8.844 -4.140 0.731 1.00 24.44 8 GLU A N 14
ATOM 6542 C CA . GLU A 1 8 ? -7.906 -4.103 -0.377 1.00 62.40 8 GLU A CA 14
ATOM 6543 C C . GLU A 1 8 ? -7.722 -2.666 -0.869 1.00 52.11 8 GLU A C 14
ATOM 6544 O O . GLU A 1 8 ? -7.571 -2.430 -2.066 1.00 33.53 8 GLU A O 14
ATOM 6557 N N . ILE A 1 9 ? -7.739 -1.743 0.081 1.00 55.32 9 ILE A N 14
ATOM 6558 C CA . ILE A 1 9 ? -7.575 -0.335 -0.240 1.00 4.44 9 ILE A CA 14
ATOM 6559 C C . ILE A 1 9 ? -6.831 0.361 0.901 1.00 4.41 9 ILE A C 14
ATOM 6560 O O . ILE A 1 9 ? -7.332 0.432 2.022 1.00 3.11 9 ILE A O 14
ATOM 6576 N N . CYS A 1 10 ? -5.646 0.856 0.577 1.00 53.22 10 CYS A N 14
ATOM 6577 C CA . CYS A 1 10 ? -4.827 1.543 1.560 1.00 52.53 10 CYS A CA 14
ATOM 6578 C C . CYS A 1 10 ? -4.800 3.033 1.208 1.00 64.52 10 CYS A C 14
ATOM 6579 O O . CYS A 1 10 ? -5.314 3.436 0.166 1.00 61.23 10 CYS A O 14
ATOM 6586 N N . ALA A 1 11 ? -4.195 3.807 2.095 1.00 10.54 11 ALA A N 14
ATOM 6587 C CA . ALA A 1 11 ? -4.095 5.243 1.891 1.00 3.11 11 ALA A CA 14
ATOM 6588 C C . ALA A 1 11 ? -2.803 5.556 1.134 1.00 70.14 11 ALA A C 14
ATOM 6589 O O . ALA A 1 11 ? -2.316 6.685 1.169 1.00 53.42 11 ALA A O 14
ATOM 6596 N N . HIS A 1 12 ? -2.284 4.536 0.466 1.00 31.40 12 HIS A N 14
ATOM 6597 C CA . HIS A 1 12 ? -1.058 4.689 -0.299 1.00 44.24 12 HIS A CA 14
ATOM 6598 C C . HIS A 1 12 ? -1.181 3.930 -1.622 1.00 61.24 12 HIS A C 14
ATOM 6599 O O . HIS A 1 12 ? -0.792 4.439 -2.672 1.00 61.01 12 HIS A O 14
ATOM 6614 N N . SER A 1 13 ? -1.722 2.724 -1.528 1.00 14.42 13 SER A N 14
ATOM 6615 C CA . SER A 1 13 ? -1.901 1.890 -2.704 1.00 42.05 13 SER A CA 14
ATOM 6616 C C . SER A 1 13 ? -3.292 1.253 -2.687 1.00 75.22 13 SER A C 14
ATOM 6617 O O . SER A 1 13 ? -4.265 1.869 -3.118 1.00 2.03 13 SER A O 14
ATOM 6625 N N . MET A 1 14 ? -3.340 0.028 -2.187 1.00 2.03 14 MET A N 14
ATOM 6626 C CA . MET A 1 14 ? -4.595 -0.700 -2.109 1.00 12.44 14 MET A CA 14
ATOM 6627 C C . MET A 1 14 ? -4.624 -1.613 -0.881 1.00 30.52 14 MET A C 14
ATOM 6628 O O . MET A 1 14 ? -5.213 -1.265 0.142 1.00 42.33 14 MET A O 14
ATOM 6642 N N . THR A 1 15 ? -3.983 -2.763 -1.024 1.00 42.51 15 THR A N 14
ATOM 6643 C CA . THR A 1 15 ? -3.927 -3.728 0.061 1.00 33.35 15 THR A CA 14
ATOM 6644 C C . THR A 1 15 ? -2.522 -3.775 0.664 1.00 73.22 15 THR A C 14
ATOM 6645 O O . THR A 1 15 ? -1.617 -3.086 0.191 1.00 2.15 15 THR A O 14
ATOM 6656 N N . PHE A 1 16 ? -2.382 -4.593 1.696 1.00 61.11 16 PHE A N 14
ATOM 6657 C CA . PHE A 1 16 ? -1.101 -4.738 2.367 1.00 51.32 16 PHE A CA 14
ATOM 6658 C C . PHE A 1 16 ? -0.074 -5.403 1.450 1.00 64.24 16 PHE A C 14
ATOM 6659 O O . PHE A 1 16 ? 1.128 -5.183 1.595 1.00 54.20 16 PHE A O 14
ATOM 6676 N N . GLU A 1 17 ? -0.583 -6.204 0.525 1.00 42.42 17 GLU A N 14
ATOM 6677 C CA . GLU A 1 17 ? 0.276 -6.902 -0.416 1.00 72.03 17 GLU A CA 14
ATOM 6678 C C . GLU A 1 17 ? 0.739 -5.950 -1.520 1.00 13.15 17 GLU A C 14
ATOM 6679 O O . GLU A 1 17 ? 1.815 -6.127 -2.086 1.00 65.44 17 GLU A O 14
ATOM 6692 N N . GLU A 1 18 ? -0.098 -4.959 -1.792 1.00 62.22 18 GLU A N 14
ATOM 6693 C CA . GLU A 1 18 ? 0.212 -3.979 -2.818 1.00 52.05 18 GLU A CA 14
ATOM 6694 C C . GLU A 1 18 ? 0.546 -2.629 -2.179 1.00 12.53 18 GLU A C 14
ATOM 6695 O O . GLU A 1 18 ? 0.891 -1.676 -2.877 1.00 11.41 18 GLU A O 14
ATOM 6708 N N . CYS A 1 19 ? 0.432 -2.591 -0.860 1.00 15.02 19 CYS A N 14
ATOM 6709 C CA . CYS A 1 19 ? 0.717 -1.374 -0.119 1.00 53.11 19 CYS A CA 14
ATOM 6710 C C . CYS A 1 19 ? 1.772 -1.694 0.942 1.00 14.24 19 CYS A C 14
ATOM 6711 O O . CYS A 1 19 ? 1.812 -1.057 1.994 1.00 4.34 19 CYS A O 14
ATOM 6719 N N .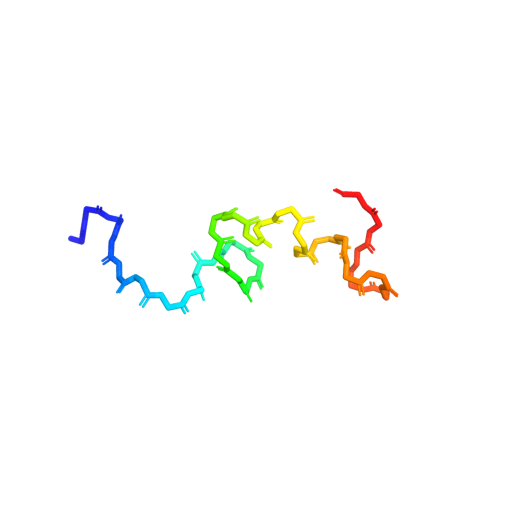 PRO A 1 20 ? 2.621 -2.706 0.622 1.00 31.11 20 PRO A N 14
ATOM 6720 C CA . PRO A 1 20 ? 3.673 -3.118 1.535 1.00 52.52 20 PRO A CA 14
ATOM 6721 C C . PRO A 1 20 ? 4.823 -2.108 1.539 1.00 13.54 20 PRO A C 14
ATOM 6722 O O . PRO A 1 20 ? 5.532 -1.973 2.536 1.00 63.41 20 PRO A O 14
ATOM 6733 N N . LYS A 1 21 ? 4.970 -1.424 0.415 1.00 41.53 21 LYS A N 14
ATOM 6734 C CA . LYS A 1 21 ? 6.022 -0.430 0.276 1.00 12.44 21 LYS A CA 14
ATOM 6735 C C . LYS A 1 21 ? 5.675 0.795 1.124 1.00 24.14 21 LYS A C 14
ATOM 6736 O O . LYS A 1 21 ? 6.550 1.387 1.754 1.00 40.21 21 LYS A O 14
ATOM 6755 N N . CYS A 1 22 ? 4.395 1.139 1.114 1.00 60.02 22 CYS A N 14
ATOM 6756 C CA . CYS A 1 22 ? 3.921 2.283 1.874 1.00 51.33 22 CYS A CA 14
ATOM 6757 C C . CYS A 1 22 ? 4.394 2.127 3.321 1.00 71.30 22 CYS A C 14
ATOM 6758 O O . CYS A 1 22 ? 4.588 3.118 4.024 1.00 43.44 22 CYS A O 14
ATOM 6766 N N . SER A 1 23 ? 4.565 0.876 3.722 1.00 15.12 23 SER A N 14
ATOM 6767 C CA . SER A 1 23 ? 5.011 0.579 5.073 1.00 11.05 23 SER A CA 14
ATOM 6768 C C . SER A 1 23 ? 6.540 0.541 5.123 1.00 75.01 23 SER A C 14
ATOM 6769 O O . SER A 1 23 ? 7.141 0.932 6.122 1.00 1.23 23 SER A O 14
ATOM 6777 N N . ALA A 1 24 ? 7.124 0.070 4.032 1.00 61.42 24 ALA A N 14
ATOM 6778 C CA . ALA A 1 24 ? 8.572 -0.023 3.938 1.00 12.31 24 ALA A CA 14
ATOM 6779 C C . ALA A 1 24 ? 9.119 1.250 3.289 1.00 15.35 24 ALA A C 14
ATOM 6780 O O . ALA A 1 24 ? 9.799 1.187 2.267 1.00 40.11 24 ALA A O 14
ATOM 6787 N N . LEU A 1 25 ? 8.801 2.376 3.910 1.00 52.31 25 LEU A N 14
ATOM 6788 C CA . LEU A 1 25 ? 9.253 3.662 3.406 1.00 32.05 25 LEU A CA 14
ATOM 6789 C C . LEU A 1 25 ? 10.576 4.034 4.079 1.00 10.03 25 LEU A C 14
ATOM 6790 O O . LEU A 1 25 ? 11.124 5.106 3.830 1.00 62.51 25 LEU A O 14
ATOM 6806 N N . GLN A 1 26 ? 11.050 3.126 4.920 1.00 31.24 26 GLN A N 14
ATOM 6807 C CA . GLN A 1 26 ? 12.298 3.345 5.632 1.00 33.32 26 GLN A CA 14
ATOM 6808 C C . GLN A 1 26 ? 12.218 4.628 6.462 1.00 64.34 26 GLN A C 14
ATOM 6809 O O . GLN A 1 26 ? 13.244 5.179 6.858 1.00 12.04 26 GLN A O 14
ATOM 6823 N N . TYR A 1 27 ? 10.991 5.065 6.699 1.00 3.15 27 TYR A N 14
ATOM 6824 C CA . TYR A 1 27 ? 10.764 6.272 7.475 1.00 1.24 27 TYR A CA 14
ATOM 6825 C C . TYR A 1 27 ? 10.185 5.938 8.852 1.00 14.11 27 TYR A C 14
ATOM 6826 O O . TYR A 1 27 ? 10.084 4.770 9.221 1.00 62.52 27 TYR A O 14
ATOM 6844 N N . ARG A 1 28 ? 9.818 6.987 9.574 1.00 1.12 28 ARG A N 14
ATOM 6845 C CA . ARG A 1 28 ? 9.251 6.820 10.902 1.00 43.24 28 ARG A CA 14
ATOM 6846 C C . ARG A 1 28 ? 7.922 6.067 10.821 1.00 44.44 28 ARG A C 14
ATOM 6847 O O . ARG A 1 28 ? 7.425 5.569 11.830 1.00 63.43 28 ARG A O 14
ATOM 6868 N N . ASN A 1 29 ? 7.386 6.007 9.611 1.00 2.24 29 ASN A N 14
ATOM 6869 C CA . ASN A 1 29 ? 6.124 5.322 9.386 1.00 10.31 29 ASN A CA 14
ATOM 6870 C C . ASN A 1 29 ? 6.188 3.925 10.005 1.00 41.55 29 ASN A C 14
ATOM 6871 O O . ASN A 1 29 ? 5.598 3.680 11.056 1.00 41.44 29 ASN A O 14
ATOM 6882 N N . GLY A 1 30 ? 6.911 3.045 9.328 1.00 64.11 30 GLY A N 14
ATOM 6883 C CA . GLY A 1 30 ? 7.062 1.678 9.799 1.00 12.24 30 GLY A CA 14
ATOM 6884 C C . GLY A 1 30 ? 5.704 1.070 10.158 1.00 54.22 30 GLY A C 14
ATOM 6885 O O . GLY A 1 30 ? 4.663 1.681 9.919 1.00 2.22 30 GLY A O 14
ATOM 6889 N N . PHE A 1 31 ? 5.758 -0.126 10.725 1.00 63.13 31 PHE A N 14
ATOM 6890 C CA . PHE A 1 31 ? 4.547 -0.823 11.119 1.00 2.54 31 PHE A CA 14
ATOM 6891 C C . PHE A 1 31 ? 4.614 -1.255 12.586 1.00 62.13 31 PHE A C 14
ATOM 6892 O O . PHE A 1 31 ? 5.121 -2.331 12.897 1.00 3.51 31 PHE A O 14
ATOM 6909 N N . TYR A 1 32 ? 4.095 -0.392 13.447 1.00 60.04 32 TYR A N 14
ATOM 6910 C CA . TYR A 1 32 ? 4.090 -0.671 14.873 1.00 42.32 32 TYR A CA 14
ATOM 6911 C C . TYR A 1 32 ? 3.069 0.207 15.600 1.00 41.05 32 TYR A C 14
ATOM 6912 O O . TYR A 1 32 ? 3.295 1.401 15.791 1.00 4.21 32 TYR A O 14
ATOM 6931 N N . MET A 1 1 ? -20.012 8.506 4.927 1.00 34.12 1 MET A N 15
ATOM 6932 C CA . MET A 1 1 ? -18.692 8.845 5.432 1.00 61.02 1 MET A CA 15
ATOM 6933 C C . MET A 1 1 ? -17.744 7.648 5.333 1.00 70.03 1 MET A C 15
ATOM 6934 O O . MET A 1 1 ? -18.070 6.553 5.790 1.00 54.53 1 MET A O 15
ATOM 6948 N N . ALA A 1 2 ? -16.589 7.897 4.734 1.00 53.45 2 ALA A N 15
ATOM 6949 C CA . ALA A 1 2 ? -15.591 6.854 4.570 1.00 71.11 2 ALA A CA 15
ATOM 6950 C C . ALA A 1 2 ? -14.195 7.480 4.605 1.00 21.23 2 ALA A C 15
ATOM 6951 O O . ALA A 1 2 ? -14.002 8.604 4.145 1.00 71.10 2 ALA A O 15
ATOM 6958 N N . THR A 1 3 ? -13.257 6.723 5.157 1.00 54.23 3 THR A N 15
ATOM 6959 C CA . THR A 1 3 ? -11.884 7.189 5.258 1.00 12.52 3 THR A CA 15
ATOM 6960 C C . THR A 1 3 ? -10.920 6.003 5.303 1.00 4.11 3 THR A C 15
ATOM 6961 O O . THR A 1 3 ? -10.773 5.357 6.340 1.00 20.32 3 THR A O 15
ATOM 6972 N N . THR A 1 4 ? -10.287 5.752 4.167 1.00 51.05 4 THR A N 15
ATOM 6973 C CA . THR A 1 4 ? -9.340 4.654 4.063 1.00 13.21 4 THR A CA 15
ATOM 6974 C C . THR A 1 4 ? -9.987 3.348 4.526 1.00 32.32 4 THR A C 15
ATOM 6975 O O . THR A 1 4 ? -9.916 2.999 5.704 1.00 62.51 4 THR A O 15
ATOM 6986 N N . MET A 1 5 ? -10.604 2.661 3.575 1.00 44.41 5 MET A N 15
ATOM 6987 C CA . MET A 1 5 ? -11.262 1.400 3.870 1.00 4.55 5 MET A CA 15
ATOM 6988 C C . MET A 1 5 ? -10.238 0.292 4.122 1.00 62.22 5 MET A C 15
ATOM 6989 O O . MET A 1 5 ? -9.042 0.486 3.907 1.00 4.34 5 MET A O 15
ATOM 7003 N N . GLU A 1 6 ? -10.744 -0.847 4.574 1.00 54.35 6 GLU A N 15
ATOM 7004 C CA . GLU A 1 6 ? -9.888 -1.986 4.856 1.00 24.02 6 GLU A CA 15
ATOM 7005 C C . GLU A 1 6 ? -10.279 -3.175 3.977 1.00 2.12 6 GLU A C 15
ATOM 7006 O O . GLU A 1 6 ? -10.255 -4.320 4.428 1.00 72.41 6 GLU A O 15
ATOM 7019 N N . GLN A 1 7 ? -10.629 -2.865 2.738 1.00 15.21 7 GLN A N 15
ATOM 7020 C CA . GLN A 1 7 ? -11.026 -3.893 1.791 1.00 45.33 7 GLN A CA 15
ATOM 7021 C C . GLN A 1 7 ? -10.160 -3.816 0.531 1.00 10.12 7 GLN A C 15
ATOM 7022 O O . GLN A 1 7 ? -10.658 -3.501 -0.549 1.00 54.13 7 GLN A O 15
ATOM 7036 N N . GLU A 1 8 ? -8.881 -4.110 0.711 1.00 41.22 8 GLU A N 15
ATOM 7037 C CA . GLU A 1 8 ? -7.943 -4.077 -0.398 1.00 71.11 8 GLU A CA 15
ATOM 7038 C C . GLU A 1 8 ? -7.749 -2.641 -0.889 1.00 4.35 8 GLU A C 15
ATOM 7039 O O . GLU A 1 8 ? -7.603 -2.404 -2.086 1.00 31.21 8 GLU A O 15
ATOM 7052 N N . ILE A 1 9 ? -7.754 -1.719 0.064 1.00 22.13 9 ILE A N 15
ATOM 7053 C CA . ILE A 1 9 ? -7.581 -0.312 -0.256 1.00 73.43 9 ILE A CA 15
ATOM 7054 C C . ILE A 1 9 ? -6.834 0.378 0.887 1.00 43.33 9 ILE A C 15
ATOM 7055 O O . ILE A 1 9 ? -7.336 0.450 2.008 1.00 62.32 9 ILE A O 15
ATOM 7071 N N . CYS A 1 10 ? -5.646 0.867 0.564 1.00 52.43 10 CYS A N 15
ATOM 7072 C CA . CYS A 1 10 ? -4.824 1.550 1.550 1.00 23.52 10 CYS A CA 15
ATOM 7073 C C . CYS A 1 10 ? -4.787 3.038 1.197 1.00 4.04 10 CYS A C 15
ATOM 7074 O O . CYS A 1 10 ? -5.295 3.445 0.153 1.00 44.02 10 CYS A O 15
ATOM 7081 N N . ALA A 1 11 ? -4.182 3.810 2.088 1.00 2.14 11 ALA A N 15
ATOM 7082 C CA . ALA A 1 11 ? -4.072 5.244 1.885 1.00 33.53 11 ALA A CA 15
ATOM 7083 C C . ALA A 1 11 ? -2.776 5.550 1.134 1.00 42.35 11 ALA A C 15
ATOM 7084 O O . ALA A 1 11 ? -2.283 6.677 1.174 1.00 43.05 11 ALA A O 15
ATOM 7091 N N . HIS A 1 12 ? -2.260 4.528 0.467 1.00 12.23 12 HIS A N 15
ATOM 7092 C CA . HIS A 1 12 ? -1.030 4.675 -0.292 1.00 64.32 12 HIS A CA 15
ATOM 7093 C C . HIS A 1 12 ? -1.150 3.918 -1.616 1.00 20.22 12 HIS A C 15
ATOM 7094 O O . HIS A 1 12 ? -0.754 4.426 -2.665 1.00 3.42 12 HIS A O 15
ATOM 7109 N N . SER A 1 13 ? -1.699 2.715 -1.526 1.00 22.04 13 SER A N 15
ATOM 7110 C CA . SER A 1 13 ? -1.876 1.883 -2.703 1.00 35.34 13 SER A CA 15
ATOM 7111 C C . SER A 1 13 ? -3.271 1.255 -2.695 1.00 2.15 13 SER A C 15
ATOM 7112 O O . SER A 1 13 ? -4.239 1.875 -3.132 1.00 52.11 13 SER A O 15
ATOM 7120 N N . MET A 1 14 ? -3.331 0.030 -2.190 1.00 35.42 14 MET A N 15
ATOM 7121 C CA . MET A 1 14 ? -4.591 -0.689 -2.119 1.00 21.02 14 MET A CA 15
ATOM 7122 C C . MET A 1 14 ? -4.632 -1.603 -0.893 1.00 4.54 14 MET A C 15
ATOM 7123 O O . MET A 1 14 ? -5.223 -1.253 0.128 1.00 70.12 14 MET A O 15
ATOM 7137 N N . THR A 1 15 ? -3.995 -2.757 -1.034 1.00 10.53 15 THR A N 15
ATOM 7138 C CA . THR A 1 15 ? -3.951 -3.724 0.050 1.00 22.50 15 THR A CA 15
ATOM 7139 C C . THR A 1 15 ? -2.548 -3.781 0.657 1.00 3.25 15 THR A C 15
ATOM 7140 O O . THR A 1 15 ? -1.638 -3.099 0.190 1.00 42.13 15 THR A O 15
ATOM 7151 N N . PHE A 1 16 ? -2.417 -4.600 1.690 1.00 22.33 16 PHE A N 15
ATOM 7152 C CA . PHE A 1 16 ? -1.141 -4.755 2.366 1.00 0.03 16 PHE A CA 15
ATOM 7153 C C . PHE A 1 16 ? -0.114 -5.428 1.452 1.00 34.05 16 PHE A C 15
ATOM 7154 O O . PHE A 1 16 ? 1.088 -5.218 1.603 1.00 51.31 16 PHE A O 15
ATOM 7171 N N . GLU A 1 17 ? -0.627 -6.222 0.524 1.00 63.14 17 GLU A N 15
ATOM 7172 C CA . GLU A 1 17 ? 0.231 -6.927 -0.415 1.00 10.42 17 GLU A CA 15
ATOM 7173 C C . GLU A 1 17 ? 0.706 -5.977 -1.516 1.00 33.05 17 GLU A C 15
ATOM 7174 O O . GLU A 1 17 ? 1.783 -6.163 -2.078 1.00 54.12 17 GLU A O 15
ATOM 7187 N N . GLU A 1 18 ? -0.122 -4.979 -1.790 1.00 12.22 18 GLU A N 15
ATOM 7188 C CA . GLU A 1 18 ? 0.201 -3.999 -2.813 1.00 75.31 18 GLU A CA 15
ATOM 7189 C C . GLU A 1 18 ? 0.541 -2.653 -2.171 1.00 74.10 18 GLU A C 15
ATOM 7190 O O . GLU A 1 18 ? 0.895 -1.702 -2.866 1.00 55.30 18 GLU A O 15
ATOM 7203 N N . CYS A 1 19 ? 0.421 -2.615 -0.852 1.00 14.34 19 CYS A N 15
ATOM 7204 C CA . CYS A 1 19 ? 0.711 -1.401 -0.108 1.00 33.21 19 CYS A CA 15
ATOM 7205 C C . CYS A 1 19 ? 1.759 -1.728 0.955 1.00 3.44 19 CYS A C 15
ATOM 7206 O O . CYS A 1 19 ? 1.801 -1.092 2.008 1.00 70.02 19 CYS A O 15
ATOM 7214 N N . PRO A 1 20 ? 2.602 -2.747 0.638 1.00 0.21 20 PRO A N 15
ATOM 7215 C CA . PRO A 1 20 ? 3.648 -3.167 1.555 1.00 41.02 20 PRO A CA 15
ATOM 7216 C C . PRO A 1 20 ? 4.805 -2.165 1.563 1.00 24.52 20 PRO A C 15
ATOM 7217 O O . PRO A 1 20 ? 5.519 -2.044 2.557 1.00 20.32 20 PRO A O 15
ATOM 7228 N N . LYS A 1 21 ? 4.955 -1.475 0.442 1.00 41.31 21 LYS A N 15
ATOM 7229 C CA . LYS A 1 21 ? 6.013 -0.488 0.307 1.00 23.34 21 LYS A CA 15
ATOM 7230 C C . LYS A 1 21 ? 5.671 0.739 1.153 1.00 53.12 21 LYS A C 15
ATOM 7231 O O . LYS A 1 21 ? 6.548 1.327 1.785 1.00 24.10 21 LYS A O 15
ATOM 7250 N N . CYS A 1 22 ? 4.394 1.091 1.138 1.00 20.14 22 CYS A N 15
ATOM 7251 C CA . CYS A 1 22 ? 3.925 2.239 1.896 1.00 24.14 22 CYS A CA 15
ATOM 7252 C C . CYS A 1 22 ? 4.392 2.081 3.344 1.00 22.14 22 CYS A C 15
ATOM 7253 O O . CYS A 1 22 ? 4.551 3.069 4.060 1.00 1.11 22 CYS A O 15
ATOM 7261 N N . SER A 1 23 ? 4.598 0.832 3.734 1.00 31.43 23 SER A N 15
ATOM 7262 C CA . SER A 1 23 ? 5.043 0.532 5.084 1.00 71.21 23 SER A CA 15
ATOM 7263 C C . SER A 1 23 ? 6.567 0.633 5.166 1.00 1.11 23 SER A C 15
ATOM 7264 O O . SER A 1 23 ? 7.112 1.032 6.194 1.00 34.32 23 SER A O 15
ATOM 7272 N N . ALA A 1 24 ? 7.213 0.263 4.070 1.00 51.31 24 ALA A N 15
ATOM 7273 C CA . ALA A 1 24 ? 8.664 0.308 4.006 1.00 63.53 24 ALA A CA 15
ATOM 7274 C C . ALA A 1 24 ? 9.093 1.380 3.002 1.00 25.12 24 ALA A C 15
ATOM 7275 O O . ALA A 1 24 ? 9.869 1.105 2.087 1.00 1.32 24 ALA A O 15
ATOM 7282 N N . LEU A 1 25 ? 8.571 2.580 3.208 1.00 34.43 25 LEU A N 15
ATOM 7283 C CA . LEU A 1 25 ? 8.890 3.695 2.332 1.00 43.21 25 LEU A CA 15
ATOM 7284 C C . LEU A 1 25 ? 10.248 4.277 2.730 1.00 70.33 25 LEU A C 15
ATOM 7285 O O . LEU A 1 25 ? 10.743 5.202 2.088 1.00 61.12 25 LEU A O 15
ATOM 7301 N N . GLN A 1 26 ? 10.811 3.712 3.788 1.00 64.43 26 GLN A N 15
ATOM 7302 C CA . GLN A 1 26 ? 12.103 4.163 4.278 1.00 10.14 26 GLN A CA 15
ATOM 7303 C C . GLN A 1 26 ? 12.004 5.602 4.786 1.00 53.04 26 GLN A C 15
ATOM 7304 O O . GLN A 1 26 ? 13.021 6.249 5.033 1.00 5.33 26 GLN A O 15
ATOM 7318 N N . TYR A 1 27 ? 10.769 6.063 4.927 1.00 1.12 27 TYR A N 15
ATOM 7319 C CA . TYR A 1 27 ? 10.525 7.414 5.401 1.00 72.10 27 TYR A CA 15
ATOM 7320 C C . TYR A 1 27 ? 9.607 7.408 6.626 1.00 73.02 27 TYR A C 15
ATOM 7321 O O . TYR A 1 27 ? 8.939 6.413 6.900 1.00 62.11 27 TYR A O 15
ATOM 7339 N N . ARG A 1 28 ? 9.605 8.531 7.329 1.00 74.55 28 ARG A N 15
ATOM 7340 C CA . ARG A 1 28 ? 8.780 8.668 8.518 1.00 62.01 28 ARG A CA 15
ATOM 7341 C C . ARG A 1 28 ? 7.333 8.280 8.208 1.00 23.40 28 ARG A C 15
ATOM 7342 O O . ARG A 1 28 ? 6.569 7.948 9.112 1.00 32.44 28 ARG A O 15
ATOM 7363 N N . ASN A 1 29 ? 7.001 8.335 6.926 1.00 33.41 29 ASN A N 15
ATOM 7364 C CA . ASN A 1 29 ? 5.659 7.993 6.486 1.00 52.45 29 ASN A CA 15
ATOM 7365 C C . ASN A 1 29 ? 5.178 6.753 7.243 1.00 73.11 29 ASN A C 15
ATOM 7366 O O . ASN A 1 29 ? 4.146 6.792 7.910 1.00 23.31 29 ASN A O 15
ATOM 7377 N N . GLY A 1 30 ? 5.950 5.685 7.114 1.00 4.43 30 GLY A N 15
ATOM 7378 C CA . GLY A 1 30 ? 5.616 4.436 7.779 1.00 63.33 30 GLY A CA 15
ATOM 7379 C C . GLY A 1 30 ? 5.709 4.581 9.299 1.00 73.14 30 GLY A C 15
ATOM 7380 O O . GLY A 1 30 ? 6.647 4.080 9.917 1.00 4.01 30 GLY A O 15
ATOM 7384 N N . PHE A 1 31 ? 4.724 5.269 9.857 1.00 54.24 31 PHE A N 15
ATOM 7385 C CA . PHE A 1 31 ? 4.684 5.487 11.292 1.00 3.11 31 PHE A CA 15
ATOM 7386 C C . PHE A 1 31 ? 3.484 4.775 11.921 1.00 11.20 31 PHE A C 15
ATOM 7387 O O . PHE A 1 31 ? 3.058 5.122 13.022 1.00 70.13 31 PHE A O 15
ATOM 7404 N N . TYR A 1 32 ? 2.972 3.792 11.195 1.00 61.14 32 TYR A N 15
ATOM 7405 C CA . TYR A 1 32 ? 1.830 3.029 11.667 1.00 45.52 32 TYR A CA 15
ATOM 7406 C C . TYR A 1 32 ? 1.517 1.869 10.720 1.00 4.21 32 TYR A C 15
ATOM 7407 O O . TYR A 1 32 ? 1.824 1.933 9.531 1.00 11.30 32 TYR A O 15
ATOM 7426 N N . MET A 1 1 ? -6.065 7.750 9.598 1.00 64.43 1 MET A N 16
ATOM 7427 C CA . MET A 1 1 ? -6.851 8.179 10.741 1.00 74.15 1 MET A CA 16
ATOM 7428 C C . MET A 1 1 ? -8.156 7.385 10.839 1.00 42.11 1 MET A C 16
ATOM 7429 O O . MET A 1 1 ? -8.653 6.877 9.835 1.00 3.32 1 MET A O 16
ATOM 7443 N N . ALA A 1 2 ? -8.672 7.305 12.056 1.00 23.34 2 ALA A N 16
ATOM 7444 C CA . ALA A 1 2 ? -9.909 6.581 12.297 1.00 33.13 2 ALA A CA 16
ATOM 7445 C C . ALA A 1 2 ? -9.707 5.104 11.954 1.00 51.51 2 ALA A C 16
ATOM 7446 O O . ALA A 1 2 ? -8.740 4.746 11.283 1.00 11.00 2 ALA A O 16
ATOM 7453 N N . THR A 1 3 ? -10.633 4.286 12.431 1.00 72.31 3 THR A N 16
ATOM 7454 C CA . THR A 1 3 ? -10.569 2.856 12.184 1.00 63.44 3 THR A CA 16
ATOM 7455 C C . THR A 1 3 ? -10.474 2.579 10.681 1.00 23.22 3 THR A C 16
ATOM 7456 O O . THR A 1 3 ? -10.498 3.505 9.873 1.00 73.25 3 THR A O 16
ATOM 7467 N N . THR A 1 4 ? -10.368 1.300 10.354 1.00 20.32 4 THR A N 16
ATOM 7468 C CA . THR A 1 4 ? -10.269 0.888 8.964 1.00 32.50 4 THR A CA 16
ATOM 7469 C C . THR A 1 4 ? -11.076 -0.390 8.727 1.00 14.02 4 THR A C 16
ATOM 7470 O O . THR A 1 4 ? -11.435 -1.087 9.675 1.00 43.14 4 THR A O 16
ATOM 7481 N N . MET A 1 5 ? -11.338 -0.659 7.456 1.00 11.32 5 MET A N 16
ATOM 7482 C CA . MET A 1 5 ? -12.096 -1.842 7.083 1.00 41.31 5 MET A CA 16
ATOM 7483 C C . MET A 1 5 ? -11.211 -2.851 6.348 1.00 52.25 5 MET A C 16
ATOM 7484 O O . MET A 1 5 ? -11.579 -4.016 6.205 1.00 75.30 5 MET A O 16
ATOM 7498 N N . GLU A 1 6 ? -10.062 -2.365 5.902 1.00 64.41 6 GLU A N 16
ATOM 7499 C CA . GLU A 1 6 ? -9.121 -3.210 5.185 1.00 63.41 6 GLU A CA 16
ATOM 7500 C C . GLU A 1 6 ? -9.852 -4.034 4.122 1.00 45.05 6 GLU A C 16
ATOM 7501 O O . GLU A 1 6 ? -10.075 -5.230 4.303 1.00 43.50 6 GLU A O 16
ATOM 7514 N N . GLN A 1 7 ? -10.203 -3.362 3.036 1.00 12.34 7 GLN A N 16
ATOM 7515 C CA . GLN A 1 7 ? -10.904 -4.016 1.945 1.00 63.44 7 GLN A CA 16
ATOM 7516 C C . GLN A 1 7 ? -10.094 -3.905 0.652 1.00 74.35 7 GLN A C 16
ATOM 7517 O O . GLN A 1 7 ? -10.641 -3.583 -0.403 1.00 53.50 7 GLN A O 16
ATOM 7531 N N . GLU A 1 8 ? -8.803 -4.176 0.774 1.00 71.41 8 GLU A N 16
ATOM 7532 C CA . GLU A 1 8 ? -7.912 -4.109 -0.372 1.00 60.31 8 GLU A CA 16
ATOM 7533 C C . GLU A 1 8 ? -7.761 -2.662 -0.845 1.00 14.05 8 GLU A C 16
ATOM 7534 O O . GLU A 1 8 ? -7.663 -2.403 -2.043 1.00 42.02 8 GLU A O 16
ATOM 7547 N N . ILE A 1 9 ? -7.749 -1.756 0.122 1.00 53.10 9 ILE A N 16
ATOM 7548 C CA . ILE A 1 9 ? -7.613 -0.342 -0.180 1.00 12.44 9 ILE A CA 16
ATOM 7549 C C . ILE A 1 9 ? -6.840 0.344 0.949 1.00 72.34 9 ILE A C 16
ATOM 7550 O O . ILE A 1 9 ? -7.309 0.397 2.085 1.00 25.11 9 ILE A O 16
ATOM 7566 N N . CYS A 1 10 ? -5.668 0.852 0.596 1.00 32.12 10 CYS A N 16
ATOM 7567 C CA . CYS A 1 10 ? -4.825 1.532 1.565 1.00 32.02 10 CYS A CA 16
ATOM 7568 C C . CYS A 1 10 ? -4.802 3.022 1.219 1.00 51.54 10 CYS A C 16
ATOM 7569 O O . CYS A 1 10 ? -5.311 3.430 0.176 1.00 25.20 10 CYS A O 16
ATOM 7576 N N . ALA A 1 11 ? -4.205 3.795 2.114 1.00 55.54 11 ALA A N 16
ATOM 7577 C CA . ALA A 1 11 ? -4.107 5.232 1.916 1.00 0.22 11 ALA A CA 16
ATOM 7578 C C . ALA A 1 11 ? -2.833 5.549 1.132 1.00 52.44 11 ALA A C 16
ATOM 7579 O O . ALA A 1 11 ? -2.372 6.690 1.125 1.00 60.25 11 ALA A O 16
ATOM 7586 N N . HIS A 1 12 ? -2.298 4.520 0.491 1.00 32.03 12 HIS A N 16
ATOM 7587 C CA . HIS A 1 12 ? -1.086 4.676 -0.295 1.00 3.23 12 HIS A CA 16
ATOM 7588 C C . HIS A 1 12 ? -1.255 3.972 -1.642 1.00 73.51 12 HIS A C 16
ATOM 7589 O O . HIS A 1 12 ? -0.861 4.506 -2.679 1.00 22.11 12 HIS A O 16
ATOM 7604 N N . SER A 1 13 ? -1.842 2.786 -1.586 1.00 45.04 13 SER A N 16
ATOM 7605 C CA . SER A 1 13 ? -2.067 2.004 -2.790 1.00 5.11 13 SER A CA 16
ATOM 7606 C C . SER A 1 13 ? -3.440 1.331 -2.727 1.00 42.44 13 SER A C 16
ATOM 7607 O O . SER A 1 13 ? -4.446 1.931 -3.100 1.00 2.43 13 SER A O 16
ATOM 7615 N N . MET A 1 14 ? -3.436 0.094 -2.253 1.00 1.40 14 MET A N 16
ATOM 7616 C CA . MET A 1 14 ? -4.668 -0.667 -2.137 1.00 21.45 14 MET A CA 16
ATOM 7617 C C . MET A 1 14 ? -4.635 -1.581 -0.910 1.00 25.42 14 MET A C 16
ATOM 7618 O O . MET A 1 14 ? -5.100 -1.203 0.163 1.00 52.44 14 MET A O 16
ATOM 7632 N N . THR A 1 15 ? -4.079 -2.768 -1.112 1.00 33.24 15 THR A N 16
ATOM 7633 C CA . THR A 1 15 ? -3.979 -3.738 -0.036 1.00 4.14 15 THR A CA 16
ATOM 7634 C C . THR A 1 15 ? -2.527 -3.873 0.428 1.00 24.52 15 THR A C 16
ATOM 7635 O O . THR A 1 15 ? -1.602 -3.580 -0.328 1.00 5.21 15 THR A O 16
ATOM 7646 N N . PHE A 1 16 ? -2.374 -4.319 1.666 1.00 71.12 16 PHE A N 16
ATOM 7647 C CA . PHE A 1 16 ? -1.050 -4.496 2.239 1.00 31.34 16 PHE A CA 16
ATOM 7648 C C . PHE A 1 16 ? -0.124 -5.224 1.262 1.00 54.50 16 PHE A C 16
ATOM 7649 O O . PHE A 1 16 ? 1.056 -4.891 1.155 1.00 53.24 16 PHE A O 16
ATOM 7666 N N . GLU A 1 17 ? -0.692 -6.203 0.575 1.00 2.44 17 GLU A N 16
ATOM 7667 C CA . GLU A 1 17 ? 0.068 -6.981 -0.389 1.00 74.00 17 GLU A CA 16
ATOM 7668 C C . GLU A 1 17 ? 0.683 -6.060 -1.445 1.00 63.43 17 GLU A C 16
ATOM 7669 O O . GLU A 1 17 ? 1.793 -6.304 -1.915 1.00 61.33 17 GLU A O 16
ATOM 7682 N N . GLU A 1 18 ? -0.066 -5.024 -1.789 1.00 54.13 18 GLU A N 16
ATOM 7683 C CA . GLU A 1 18 ? 0.391 -4.066 -2.782 1.00 52.41 18 GLU A CA 16
ATOM 7684 C C . GLU A 1 18 ? 0.701 -2.722 -2.120 1.00 25.02 18 GLU A C 16
ATOM 7685 O O . GLU A 1 18 ? 1.081 -1.767 -2.795 1.00 41.20 18 GLU A O 16
ATOM 7698 N N . CYS A 1 19 ? 0.528 -2.691 -0.807 1.00 41.41 19 CYS A N 16
ATOM 7699 C CA . CYS A 1 19 ? 0.785 -1.481 -0.046 1.00 34.21 19 CYS A CA 16
ATOM 7700 C C . CYS A 1 19 ? 1.835 -1.796 1.021 1.00 22.42 19 CYS A C 16
ATOM 7701 O O . CYS A 1 19 ? 1.879 -1.148 2.065 1.00 72.21 19 CYS A O 16
ATOM 7709 N N . PRO A 1 20 ? 2.674 -2.821 0.714 1.00 45.52 20 PRO A N 16
ATOM 7710 C CA . PRO A 1 20 ? 3.722 -3.231 1.635 1.00 21.35 20 PRO A CA 16
ATOM 7711 C C . PRO A 1 20 ? 4.880 -2.233 1.629 1.00 11.41 20 PRO A C 16
ATOM 7712 O O . PRO A 1 20 ? 5.616 -2.124 2.608 1.00 43.32 20 PRO A O 16
ATOM 7723 N N . LYS A 1 21 ? 5.006 -1.529 0.514 1.00 21.20 21 LYS A N 16
ATOM 7724 C CA . LYS A 1 21 ? 6.063 -0.543 0.367 1.00 32.21 21 LYS A CA 16
ATOM 7725 C C . LYS A 1 21 ? 5.693 0.717 1.152 1.00 2.13 21 LYS A C 16
ATOM 7726 O O . LYS A 1 21 ? 6.553 1.347 1.764 1.00 50.14 21 LYS A O 16
ATOM 7745 N N . CYS A 1 22 ? 4.409 1.045 1.110 1.00 52.52 22 CYS A N 16
ATOM 7746 C CA . CYS A 1 22 ? 3.914 2.218 1.811 1.00 43.53 22 CYS A CA 16
ATOM 7747 C C . CYS A 1 22 ? 4.385 2.144 3.265 1.00 53.13 22 CYS A C 16
ATOM 7748 O O . CYS A 1 22 ? 4.506 3.168 3.935 1.00 62.31 22 CYS A O 16
ATOM 7756 N N . SER A 1 23 ? 4.637 0.921 3.710 1.00 33.21 23 SER A N 16
ATOM 7757 C CA . SER A 1 23 ? 5.091 0.700 5.073 1.00 64.25 23 SER A CA 16
ATOM 7758 C C . SER A 1 23 ? 6.619 0.776 5.134 1.00 22.43 23 SER A C 16
ATOM 7759 O O . SER A 1 23 ? 7.177 1.368 6.056 1.00 64.45 23 SER A O 16
ATOM 7767 N N . ALA A 1 24 ? 7.249 0.167 4.140 1.00 51.32 24 ALA A N 16
ATOM 7768 C CA . ALA A 1 24 ? 8.701 0.158 4.069 1.00 33.43 24 ALA A CA 16
ATOM 7769 C C . ALA A 1 24 ? 9.164 1.215 3.064 1.00 5.15 24 ALA A C 16
ATOM 7770 O O . ALA A 1 24 ? 9.787 0.885 2.055 1.00 14.01 24 ALA A O 16
ATOM 7777 N N . LEU A 1 25 ? 8.843 2.462 3.374 1.00 72.14 25 LEU A N 16
ATOM 7778 C CA . LEU A 1 25 ? 9.219 3.568 2.511 1.00 61.11 25 LEU A CA 16
ATOM 7779 C C . LEU A 1 25 ? 10.611 4.066 2.904 1.00 13.01 25 LEU A C 16
ATOM 7780 O O . LEU A 1 25 ? 11.133 5.002 2.300 1.00 55.54 25 LEU A O 16
ATOM 7796 N N . GLN A 1 26 ? 11.173 3.419 3.914 1.00 4.10 26 GLN A N 16
ATOM 7797 C CA . GLN A 1 26 ? 12.494 3.784 4.395 1.00 42.30 26 GLN A CA 16
ATOM 7798 C C . GLN A 1 26 ? 12.585 5.298 4.599 1.00 2.43 26 GLN A C 16
ATOM 7799 O O . GLN A 1 26 ? 13.668 5.875 4.517 1.00 11.11 26 GLN A O 16
ATOM 7813 N N . TYR A 1 27 ? 11.433 5.897 4.864 1.00 4.10 27 TYR A N 16
ATOM 7814 C CA . TYR A 1 27 ? 11.369 7.332 5.081 1.00 13.34 27 TYR A CA 16
ATOM 7815 C C . TYR A 1 27 ? 10.988 7.650 6.528 1.00 40.33 27 TYR A C 16
ATOM 7816 O O . TYR A 1 27 ? 10.346 8.665 6.796 1.00 20.03 27 TYR A O 16
ATOM 7834 N N . ARG A 1 28 ? 11.401 6.765 7.424 1.00 21.11 28 ARG A N 16
ATOM 7835 C CA . ARG A 1 28 ? 11.111 6.939 8.837 1.00 74.14 28 ARG A CA 16
ATOM 7836 C C . ARG A 1 28 ? 9.600 7.019 9.064 1.00 65.22 28 ARG A C 16
ATOM 7837 O O . ARG A 1 28 ? 9.149 7.492 10.105 1.00 4.51 28 ARG A O 16
ATOM 7858 N N . ASN A 1 29 ? 8.860 6.548 8.071 1.00 24.42 29 ASN A N 16
ATOM 7859 C CA . ASN A 1 29 ? 7.409 6.559 8.149 1.00 32.11 29 ASN A CA 16
ATOM 7860 C C . ASN A 1 29 ? 6.921 5.218 8.699 1.00 43.22 29 ASN A C 16
ATOM 7861 O O . ASN A 1 29 ? 5.727 4.926 8.666 1.00 4.03 29 ASN A O 16
ATOM 7872 N N . GLY A 1 30 ? 7.871 4.437 9.192 1.00 23.11 30 GLY A N 16
ATOM 7873 C CA . GLY A 1 30 ? 7.554 3.132 9.749 1.00 13.04 30 GLY A CA 16
ATOM 7874 C C . GLY A 1 30 ? 8.610 2.097 9.356 1.00 11.45 30 GLY A C 16
ATOM 7875 O O . GLY A 1 30 ? 8.370 1.259 8.489 1.00 21.24 30 GLY A O 16
ATOM 7879 N N . PHE A 1 31 ? 9.756 2.189 10.015 1.00 10.13 31 PHE A N 16
ATOM 7880 C CA . PHE A 1 31 ? 10.849 1.271 9.746 1.00 24.34 31 PHE A CA 16
ATOM 7881 C C . PHE A 1 31 ? 11.444 0.730 11.049 1.00 74.04 31 PHE A C 16
ATOM 7882 O O . PHE A 1 31 ? 12.264 1.392 11.682 1.00 10.44 31 PHE A O 16
ATOM 7899 N N . TYR A 1 32 ? 11.007 -0.468 11.408 1.00 15.23 32 TYR A N 16
ATOM 7900 C CA . TYR A 1 32 ? 11.486 -1.105 12.623 1.00 15.45 32 TYR A CA 16
ATOM 7901 C C . TYR A 1 32 ? 11.455 -2.629 12.493 1.00 61.34 32 TYR A C 16
ATOM 7902 O O . TYR A 1 32 ? 10.529 -3.186 11.904 1.00 1.33 32 TYR A O 16
ATOM 7921 N N . MET A 1 1 ? -10.213 7.819 6.160 1.00 51.44 1 MET A N 17
ATOM 7922 C CA . MET A 1 1 ? -9.144 6.861 6.381 1.00 43.23 1 MET A CA 17
ATOM 7923 C C . MET A 1 1 ? -9.706 5.461 6.633 1.00 64.32 1 MET A C 17
ATOM 7924 O O . MET A 1 1 ? -10.209 5.176 7.718 1.00 10.44 1 MET A O 17
ATOM 7938 N N . ALA A 1 2 ? -9.602 4.623 5.611 1.00 55.24 2 ALA A N 17
ATOM 7939 C CA . ALA A 1 2 ? -10.094 3.260 5.707 1.00 11.34 2 ALA A CA 17
ATOM 7940 C C . ALA A 1 2 ? -8.907 2.298 5.784 1.00 54.44 2 ALA A C 17
ATOM 7941 O O . ALA A 1 2 ? -8.901 1.261 5.122 1.00 4.23 2 ALA A O 17
ATOM 7948 N N . THR A 1 3 ? -7.931 2.677 6.595 1.00 43.51 3 THR A N 17
ATOM 7949 C CA . THR A 1 3 ? -6.741 1.860 6.767 1.00 53.55 3 THR A CA 17
ATOM 7950 C C . THR A 1 3 ? -6.689 1.284 8.183 1.00 42.11 3 THR A C 17
ATOM 7951 O O . THR A 1 3 ? -5.628 0.872 8.650 1.00 1.03 3 THR A O 17
ATOM 7962 N N . THR A 1 4 ? -7.847 1.272 8.826 1.00 75.53 4 THR A N 17
ATOM 7963 C CA . THR A 1 4 ? -7.947 0.753 10.179 1.00 12.11 4 THR A CA 17
ATOM 7964 C C . THR A 1 4 ? -9.006 -0.349 10.250 1.00 14.15 4 THR A C 17
ATOM 7965 O O . THR A 1 4 ? -9.644 -0.536 11.286 1.00 42.54 4 THR A O 17
ATOM 7976 N N . MET A 1 5 ? -9.163 -1.049 9.137 1.00 53.14 5 MET A N 17
ATOM 7977 C CA . MET A 1 5 ? -10.134 -2.127 9.059 1.00 54.30 5 MET A CA 17
ATOM 7978 C C . MET A 1 5 ? -9.489 -3.410 8.534 1.00 72.44 5 MET A C 17
ATOM 7979 O O . MET A 1 5 ? -8.950 -4.200 9.307 1.00 53.22 5 MET A O 17
ATOM 7993 N N . GLU A 1 6 ? -9.565 -3.578 7.222 1.00 71.42 6 GLU A N 17
ATOM 7994 C CA . GLU A 1 6 ? -8.996 -4.752 6.584 1.00 44.13 6 GLU A CA 17
ATOM 7995 C C . GLU A 1 6 ? -9.654 -4.989 5.223 1.00 71.34 6 GLU A C 17
ATOM 7996 O O . GLU A 1 6 ? -10.541 -5.832 5.098 1.00 74.03 6 GLU A O 17
ATOM 8009 N N . GLN A 1 7 ? -9.195 -4.231 4.238 1.00 5.45 7 GLN A N 17
ATOM 8010 C CA . GLN A 1 7 ? -9.728 -4.348 2.893 1.00 71.45 7 GLN A CA 17
ATOM 8011 C C . GLN A 1 7 ? -8.592 -4.318 1.867 1.00 74.31 7 GLN A C 17
ATOM 8012 O O . GLN A 1 7 ? -7.427 -4.487 2.220 1.00 4.23 7 GLN A O 17
ATOM 8026 N N . GLU A 1 8 ? -8.973 -4.100 0.616 1.00 32.44 8 GLU A N 17
ATOM 8027 C CA . GLU A 1 8 ? -8.002 -4.045 -0.463 1.00 63.12 8 GLU A CA 17
ATOM 8028 C C . GLU A 1 8 ? -7.802 -2.600 -0.925 1.00 61.41 8 GLU A C 17
ATOM 8029 O O . GLU A 1 8 ? -7.661 -2.341 -2.119 1.00 41.41 8 GLU A O 17
ATOM 8042 N N . ILE A 1 9 ? -7.799 -1.698 0.045 1.00 42.31 9 ILE A N 17
ATOM 8043 C CA . ILE A 1 9 ? -7.619 -0.286 -0.248 1.00 1.33 9 ILE A CA 17
ATOM 8044 C C . ILE A 1 9 ? -6.851 0.374 0.899 1.00 52.02 9 ILE A C 17
ATOM 8045 O O . ILE A 1 9 ? -7.337 0.427 2.028 1.00 32.51 9 ILE A O 17
ATOM 8061 N N . CYS A 1 10 ? -5.664 0.863 0.571 1.00 25.44 10 CYS A N 17
ATOM 8062 C CA . CYS A 1 10 ? -4.824 1.517 1.559 1.00 42.21 10 CYS A CA 17
ATOM 8063 C C . CYS A 1 10 ? -4.784 3.013 1.240 1.00 32.20 10 CYS A C 17
ATOM 8064 O O . CYS A 1 10 ? -5.304 3.446 0.213 1.00 52.31 10 CYS A O 17
ATOM 8071 N N . ALA A 1 11 ? -4.162 3.761 2.140 1.00 71.51 11 ALA A N 17
ATOM 8072 C CA . ALA A 1 11 ? -4.047 5.199 1.968 1.00 73.04 11 ALA A CA 17
ATOM 8073 C C . ALA A 1 11 ? -2.760 5.516 1.203 1.00 72.43 11 ALA A C 17
ATOM 8074 O O . ALA A 1 11 ? -2.254 6.634 1.269 1.00 11.12 11 ALA A O 17
ATOM 8081 N N . HIS A 1 12 ? -2.268 4.510 0.494 1.00 75.33 12 HIS A N 17
ATOM 8082 C CA . HIS A 1 12 ? -1.050 4.667 -0.283 1.00 41.11 12 HIS A CA 17
ATOM 8083 C C . HIS A 1 12 ? -1.192 3.929 -1.614 1.00 24.41 12 HIS A C 17
ATOM 8084 O O . HIS A 1 12 ? -0.807 4.448 -2.661 1.00 44.13 12 HIS A O 17
ATOM 8099 N N . SER A 1 13 ? -1.745 2.727 -1.532 1.00 21.13 13 SER A N 17
ATOM 8100 C CA . SER A 1 13 ? -1.942 1.911 -2.719 1.00 3.44 13 SER A CA 17
ATOM 8101 C C . SER A 1 13 ? -3.339 1.286 -2.697 1.00 61.53 13 SER A C 17
ATOM 8102 O O . SER A 1 13 ? -4.312 1.919 -3.105 1.00 11.12 13 SER A O 17
ATOM 8110 N N . MET A 1 14 ? -3.393 0.052 -2.218 1.00 53.43 14 MET A N 17
ATOM 8111 C CA . MET A 1 14 ? -4.654 -0.665 -2.139 1.00 12.32 14 MET A CA 17
ATOM 8112 C C . MET A 1 14 ? -4.683 -1.591 -0.921 1.00 74.34 14 MET A C 17
ATOM 8113 O O . MET A 1 14 ? -5.277 -1.257 0.103 1.00 63.24 14 MET A O 17
ATOM 8127 N N . THR A 1 15 ? -4.034 -2.736 -1.073 1.00 44.04 15 THR A N 17
ATOM 8128 C CA . THR A 1 15 ? -3.977 -3.712 0.001 1.00 22.53 15 THR A CA 17
ATOM 8129 C C . THR A 1 15 ? -2.574 -3.759 0.607 1.00 41.51 15 THR A C 17
ATOM 8130 O O . THR A 1 15 ? -1.654 -3.118 0.100 1.00 3.13 15 THR A O 17
ATOM 8141 N N . PHE A 1 16 ? -2.453 -4.523 1.683 1.00 51.35 16 PHE A N 17
ATOM 8142 C CA . PHE A 1 16 ? -1.175 -4.661 2.362 1.00 32.41 16 PHE A CA 17
ATOM 8143 C C . PHE A 1 16 ? -0.162 -5.394 1.481 1.00 40.13 16 PHE A C 17
ATOM 8144 O O . PHE A 1 16 ? 1.045 -5.207 1.631 1.00 63.32 16 PHE A O 17
ATOM 8161 N N . GLU A 1 17 ? -0.689 -6.211 0.581 1.00 12.14 17 GLU A N 17
ATOM 8162 C CA . GLU A 1 17 ? 0.155 -6.972 -0.324 1.00 10.23 17 GLU A CA 17
ATOM 8163 C C . GLU A 1 17 ? 0.684 -6.070 -1.441 1.00 72.11 17 GLU A C 17
ATOM 8164 O O . GLU A 1 17 ? 1.776 -6.295 -1.960 1.00 43.12 17 GLU A O 17
ATOM 8177 N N . GLU A 1 18 ? -0.115 -5.069 -1.777 1.00 72.25 18 GLU A N 17
ATOM 8178 C CA . GLU A 1 18 ? 0.259 -4.132 -2.823 1.00 54.31 18 GLU A CA 17
ATOM 8179 C C . GLU A 1 18 ? 0.585 -2.764 -2.219 1.00 42.31 18 GLU A C 17
ATOM 8180 O O . GLU A 1 18 ? 0.955 -1.837 -2.938 1.00 44.50 18 GLU A O 17
ATOM 8193 N N . CYS A 1 19 ? 0.437 -2.683 -0.905 1.00 13.02 19 CYS A N 17
ATOM 8194 C CA . CYS A 1 19 ? 0.712 -1.444 -0.196 1.00 74.52 19 CYS A CA 17
ATOM 8195 C C . CYS A 1 19 ? 1.750 -1.733 0.890 1.00 33.02 19 CYS A C 17
ATOM 8196 O O . CYS A 1 19 ? 1.782 -1.058 1.918 1.00 71.00 19 CYS A O 17
ATOM 8204 N N . PRO A 1 20 ? 2.595 -2.763 0.618 1.00 51.31 20 PRO A N 17
ATOM 8205 C CA . PRO A 1 20 ? 3.632 -3.149 1.560 1.00 71.12 20 PRO A CA 17
ATOM 8206 C C . PRO A 1 20 ? 4.789 -2.148 1.541 1.00 51.12 20 PRO A C 17
ATOM 8207 O O . PRO A 1 20 ? 5.484 -1.979 2.542 1.00 44.10 20 PRO A O 17
ATOM 8218 N N . LYS A 1 21 ? 4.960 -1.511 0.392 1.00 10.53 21 LYS A N 17
ATOM 8219 C CA . LYS A 1 21 ? 6.022 -0.531 0.230 1.00 23.43 21 LYS A CA 17
ATOM 8220 C C . LYS A 1 21 ? 5.683 0.719 1.043 1.00 14.42 21 LYS A C 17
ATOM 8221 O O . LYS A 1 21 ? 6.567 1.333 1.640 1.00 35.13 21 LYS A O 17
ATOM 8240 N N . CYS A 1 22 ? 4.403 1.061 1.040 1.00 62.53 22 CYS A N 17
ATOM 8241 C CA . CYS A 1 22 ? 3.938 2.228 1.769 1.00 35.22 22 CYS A CA 17
ATOM 8242 C C . CYS A 1 22 ? 4.431 2.120 3.213 1.00 44.23 22 CYS A C 17
ATOM 8243 O O . CYS A 1 22 ? 4.569 3.129 3.903 1.00 73.03 22 CYS A O 17
ATOM 8251 N N . SER A 1 23 ? 4.683 0.887 3.628 1.00 61.04 23 SER A N 17
ATOM 8252 C CA . SER A 1 23 ? 5.159 0.634 4.978 1.00 72.41 23 SER A CA 17
ATOM 8253 C C . SER A 1 23 ? 6.685 0.738 5.024 1.00 63.52 23 SER A C 17
ATOM 8254 O O . SER A 1 23 ? 7.246 1.275 5.976 1.00 12.54 23 SER A O 17
ATOM 8262 N N . ALA A 1 24 ? 7.313 0.213 3.980 1.00 55.51 24 ALA A N 17
ATOM 8263 C CA . ALA A 1 24 ? 8.763 0.241 3.890 1.00 32.40 24 ALA A CA 17
ATOM 8264 C C . ALA A 1 24 ? 9.258 1.667 4.134 1.00 53.32 24 ALA A C 17
ATOM 8265 O O . ALA A 1 24 ? 10.006 1.914 5.078 1.00 53.31 24 ALA A O 17
ATOM 8272 N N . LEU A 1 25 ? 8.822 2.568 3.266 1.00 63.21 25 LEU A N 17
ATOM 8273 C CA . LEU A 1 25 ? 9.213 3.963 3.375 1.00 15.44 25 LEU A CA 17
ATOM 8274 C C . LEU A 1 25 ? 8.557 4.576 4.615 1.00 64.20 25 LEU A C 17
ATOM 8275 O O . LEU A 1 25 ? 9.099 5.505 5.214 1.00 65.51 25 LEU A O 17
ATOM 8291 N N . GLN A 1 26 ? 7.401 4.031 4.965 1.00 71.55 26 GLN A N 17
ATOM 8292 C CA . GLN A 1 26 ? 6.667 4.513 6.122 1.00 31.41 26 GLN A CA 17
ATOM 8293 C C . GLN A 1 26 ? 6.229 5.963 5.908 1.00 44.13 26 GLN A C 17
ATOM 8294 O O . GLN A 1 26 ? 5.794 6.628 6.847 1.00 55.24 26 GLN A O 17
ATOM 8308 N N . TYR A 1 27 ? 6.361 6.410 4.668 1.00 34.30 27 TYR A N 17
ATOM 8309 C CA . TYR A 1 27 ? 5.984 7.770 4.319 1.00 44.14 27 TYR A CA 17
ATOM 8310 C C . TYR A 1 27 ? 4.875 7.778 3.265 1.00 13.42 27 TYR A C 17
ATOM 8311 O O . TYR A 1 27 ? 4.619 6.762 2.620 1.00 51.52 27 TYR A O 17
ATOM 8329 N N . ARG A 1 28 ? 4.246 8.935 3.124 1.00 2.53 28 ARG A N 17
ATOM 8330 C CA . ARG A 1 28 ? 3.169 9.089 2.160 1.00 44.45 28 ARG A CA 17
ATOM 8331 C C . ARG A 1 28 ? 3.704 8.918 0.737 1.00 51.33 28 ARG A C 17
ATOM 8332 O O . ARG A 1 28 ? 2.928 8.806 -0.211 1.00 65.32 28 ARG A O 17
ATOM 8353 N N . ASN A 1 29 ? 5.024 8.904 0.632 1.00 5.12 29 ASN A N 17
ATOM 8354 C CA . ASN A 1 29 ? 5.672 8.747 -0.659 1.00 72.31 29 ASN A CA 17
ATOM 8355 C C . ASN A 1 29 ? 4.944 7.668 -1.463 1.00 24.34 29 ASN A C 17
ATOM 8356 O O . ASN A 1 29 ? 4.128 7.977 -2.330 1.00 0.33 29 ASN A O 17
ATOM 8367 N N . GLY A 1 30 ? 5.266 6.422 -1.145 1.00 31.43 30 GLY A N 17
ATOM 8368 C CA . GLY A 1 30 ? 4.653 5.294 -1.826 1.00 25.01 30 GLY A CA 17
ATOM 8369 C C . GLY A 1 30 ? 5.052 5.262 -3.303 1.00 3.10 30 GLY A C 17
ATOM 8370 O O . GLY A 1 30 ? 5.423 6.287 -3.872 1.00 32.02 30 GLY A O 17
ATOM 8374 N N . PHE A 1 31 ? 4.964 4.073 -3.881 1.00 62.43 31 PHE A N 17
ATOM 8375 C CA . PHE A 1 31 ? 5.312 3.894 -5.281 1.00 1.22 31 PHE A CA 17
ATOM 8376 C C . PHE A 1 31 ? 4.431 2.825 -5.932 1.00 42.13 31 PHE A C 17
ATOM 8377 O O . PHE A 1 31 ? 4.417 1.676 -5.494 1.00 33.33 31 PHE A O 17
ATOM 8394 N N . TYR A 1 32 ? 3.718 3.243 -6.967 1.00 64.24 32 TYR A N 17
ATOM 8395 C CA . TYR A 1 32 ? 2.837 2.336 -7.683 1.00 62.42 32 TYR A CA 17
ATOM 8396 C C . TYR A 1 32 ? 3.618 1.503 -8.702 1.00 71.40 32 TYR A C 17
ATOM 8397 O O . TYR A 1 32 ? 3.387 0.302 -8.834 1.00 43.13 32 TYR A O 17
ATOM 8416 N N . MET A 1 1 ? -16.479 6.301 4.046 1.00 11.21 1 MET A N 18
ATOM 8417 C CA . MET A 1 1 ? -15.553 5.258 4.450 1.00 23.44 1 MET A CA 18
ATOM 8418 C C . MET A 1 1 ? -14.263 5.321 3.631 1.00 70.41 1 MET A C 18
ATOM 8419 O O . MET A 1 1 ? -13.805 4.306 3.107 1.00 31.24 1 MET A O 18
ATOM 8433 N N . ALA A 1 2 ? -13.713 6.522 3.545 1.00 73.01 2 ALA A N 18
ATOM 8434 C CA . ALA A 1 2 ? -12.485 6.731 2.796 1.00 4.52 2 ALA A CA 18
ATOM 8435 C C . ALA A 1 2 ? -12.621 6.095 1.412 1.00 4.42 2 ALA A C 18
ATOM 8436 O O . ALA A 1 2 ? -13.183 6.699 0.500 1.00 33.00 2 ALA A O 18
ATOM 8443 N N . THR A 1 3 ? -12.096 4.884 1.299 1.00 34.54 3 THR A N 18
ATOM 8444 C CA . THR A 1 3 ? -12.153 4.158 0.040 1.00 43.21 3 THR A CA 18
ATOM 8445 C C . THR A 1 3 ? -13.165 3.015 0.129 1.00 64.53 3 THR A C 18
ATOM 8446 O O . THR A 1 3 ? -13.656 2.697 1.212 1.00 55.55 3 THR A O 18
ATOM 8457 N N . THR A 1 4 ? -13.446 2.425 -1.024 1.00 45.41 4 THR A N 18
ATOM 8458 C CA . THR A 1 4 ? -14.390 1.323 -1.090 1.00 63.33 4 THR A CA 18
ATOM 8459 C C . THR A 1 4 ? -13.799 0.162 -1.893 1.00 52.02 4 THR A C 18
ATOM 8460 O O . THR A 1 4 ? -12.647 0.221 -2.320 1.00 21.50 4 THR A O 18
ATOM 8471 N N . MET A 1 5 ? -14.615 -0.866 -2.076 1.00 51.13 5 MET A N 18
ATOM 8472 C CA . MET A 1 5 ? -14.187 -2.038 -2.821 1.00 14.15 5 MET A CA 18
ATOM 8473 C C . MET A 1 5 ? -13.053 -2.765 -2.096 1.00 11.42 5 MET A C 18
ATOM 8474 O O . MET A 1 5 ? -12.484 -2.238 -1.142 1.00 52.43 5 MET A O 18
ATOM 8488 N N . GLU A 1 6 ? -12.760 -3.964 -2.576 1.00 73.15 6 GLU A N 18
ATOM 8489 C CA . GLU A 1 6 ? -11.703 -4.768 -1.986 1.00 32.53 6 GLU A CA 18
ATOM 8490 C C . GLU A 1 6 ? -10.567 -4.973 -2.991 1.00 22.55 6 GLU A C 18
ATOM 8491 O O . GLU A 1 6 ? -10.432 -6.051 -3.569 1.00 2.41 6 GLU A O 18
ATOM 8504 N N . GLN A 1 7 ? -9.781 -3.922 -3.168 1.00 72.04 7 GLN A N 18
ATOM 8505 C CA . GLN A 1 7 ? -8.662 -3.973 -4.093 1.00 51.55 7 GLN A CA 18
ATOM 8506 C C . GLN A 1 7 ? -7.458 -3.229 -3.511 1.00 43.12 7 GLN A C 18
ATOM 8507 O O . GLN A 1 7 ? -7.440 -2.903 -2.324 1.00 73.11 7 GLN A O 18
ATOM 8521 N N . GLU A 1 8 ? -6.481 -2.983 -4.371 1.00 35.35 8 GLU A N 18
ATOM 8522 C CA . GLU A 1 8 ? -5.277 -2.284 -3.958 1.00 43.22 8 GLU A CA 18
ATOM 8523 C C . GLU A 1 8 ? -5.609 -0.842 -3.563 1.00 65.45 8 GLU A C 18
ATOM 8524 O O . GLU A 1 8 ? -5.285 0.094 -4.291 1.00 62.43 8 GLU A O 18
ATOM 8537 N N . ILE A 1 9 ? -6.250 -0.711 -2.411 1.00 73.20 9 ILE A N 18
ATOM 8538 C CA . ILE A 1 9 ? -6.628 0.600 -1.912 1.00 21.24 9 ILE A CA 18
ATOM 8539 C C . ILE A 1 9 ? -6.515 0.611 -0.386 1.00 22.22 9 ILE A C 18
ATOM 8540 O O . ILE A 1 9 ? -7.470 0.274 0.313 1.00 45.35 9 ILE A O 18
ATOM 8556 N N . CYS A 1 10 ? -5.341 1.002 0.085 1.00 43.55 10 CYS A N 18
ATOM 8557 C CA . CYS A 1 10 ? -5.090 1.063 1.516 1.00 73.42 10 CYS A CA 18
ATOM 8558 C C . CYS A 1 10 ? -4.912 2.530 1.911 1.00 21.40 10 CYS A C 18
ATOM 8559 O O . CYS A 1 10 ? -5.157 3.427 1.106 1.00 15.33 10 CYS A O 18
ATOM 8566 N N . ALA A 1 11 ? -4.488 2.727 3.151 1.00 15.31 11 ALA A N 18
ATOM 8567 C CA . ALA A 1 11 ? -4.275 4.071 3.662 1.00 42.44 11 ALA A CA 18
ATOM 8568 C C . ALA A 1 11 ? -3.004 4.653 3.040 1.00 21.00 11 ALA A C 18
ATOM 8569 O O . ALA A 1 11 ? -2.265 5.384 3.698 1.00 0.22 11 ALA A O 18
ATOM 8576 N N . HIS A 1 12 ? -2.788 4.307 1.780 1.00 51.51 12 HIS A N 18
ATOM 8577 C CA . HIS A 1 12 ? -1.619 4.786 1.062 1.00 72.21 12 HIS A CA 18
ATOM 8578 C C . HIS A 1 12 ? -1.877 4.714 -0.444 1.00 11.20 12 HIS A C 18
ATOM 8579 O O . HIS A 1 12 ? -1.819 5.730 -1.137 1.00 22.20 12 HIS A O 18
ATOM 8594 N N . SER A 1 13 ? -2.157 3.505 -0.907 1.00 72.25 13 SER A N 18
ATOM 8595 C CA . SER A 1 13 ? -2.423 3.287 -2.319 1.00 15.22 13 SER A CA 18
ATOM 8596 C C . SER A 1 13 ? -1.895 1.917 -2.746 1.00 64.32 13 SER A C 18
ATOM 8597 O O . SER A 1 13 ? -0.916 1.828 -3.486 1.00 54.33 13 SER A O 18
ATOM 8605 N N . MET A 1 14 ? -2.565 0.882 -2.262 1.00 54.02 14 MET A N 18
ATOM 8606 C CA . MET A 1 14 ? -2.175 -0.480 -2.586 1.00 4.51 14 MET A CA 18
ATOM 8607 C C . MET A 1 14 ? -3.063 -1.492 -1.858 1.00 72.53 14 MET A C 18
ATOM 8608 O O . MET A 1 14 ? -3.994 -1.110 -1.151 1.00 62.32 14 MET A O 18
ATOM 8622 N N . THR A 1 15 ? -2.744 -2.763 -2.059 1.00 1.42 15 THR A N 18
ATOM 8623 C CA . THR A 1 15 ? -3.502 -3.832 -1.432 1.00 24.10 15 THR A CA 18
ATOM 8624 C C . THR A 1 15 ? -2.772 -4.344 -0.189 1.00 0.00 15 THR A C 18
ATOM 8625 O O . THR A 1 15 ? -1.560 -4.173 -0.061 1.00 31.25 15 THR A O 18
ATOM 8636 N N . PHE A 1 16 ? -3.539 -4.963 0.696 1.00 33.35 16 PHE A N 18
ATOM 8637 C CA . PHE A 1 16 ? -2.981 -5.502 1.925 1.00 73.40 16 PHE A CA 18
ATOM 8638 C C . PHE A 1 16 ? -1.604 -6.120 1.676 1.00 31.24 16 PHE A C 18
ATOM 8639 O O . PHE A 1 16 ? -0.746 -6.108 2.557 1.00 3.14 16 PHE A O 18
ATOM 8656 N N . GLU A 1 17 ? -1.436 -6.646 0.472 1.00 51.04 17 GLU A N 18
ATOM 8657 C CA . GLU A 1 17 ? -0.178 -7.269 0.096 1.00 53.43 17 GLU A CA 18
ATOM 8658 C C . GLU A 1 17 ? 0.858 -6.199 -0.259 1.00 3.32 17 GLU A C 18
ATOM 8659 O O . GLU A 1 17 ? 2.013 -6.287 0.155 1.00 22.44 17 GLU A O 18
ATOM 8672 N N . GLU A 1 18 ? 0.407 -5.214 -1.021 1.00 23.53 18 GLU A N 18
ATOM 8673 C CA . GLU A 1 18 ? 1.281 -4.129 -1.436 1.00 33.44 18 GLU A CA 18
ATOM 8674 C C . GLU A 1 18 ? 1.076 -2.910 -0.535 1.00 41.25 18 GLU A C 18
ATOM 8675 O O . GLU A 1 18 ? 1.569 -1.823 -0.835 1.00 63.10 18 GLU A O 18
ATOM 8688 N N . CYS A 1 19 ? 0.350 -3.131 0.551 1.00 53.54 19 CYS A N 18
ATOM 8689 C CA . CYS A 1 19 ? 0.075 -2.063 1.497 1.00 71.44 19 CYS A CA 18
ATOM 8690 C C . CYS A 1 19 ? 1.337 -1.820 2.326 1.00 44.33 19 CYS A C 18
ATOM 8691 O O . CYS A 1 19 ? 1.634 -0.684 2.694 1.00 24.43 19 CYS A O 18
ATOM 8699 N N . PRO A 1 20 ? 2.067 -2.935 2.603 1.00 11.43 20 PRO A N 18
ATOM 8700 C CA . PRO A 1 20 ? 3.291 -2.853 3.383 1.00 60.10 20 PRO A CA 18
ATOM 8701 C C . PRO A 1 20 ? 4.434 -2.271 2.550 1.00 52.33 20 PRO A C 18
ATOM 8702 O O . PRO A 1 20 ? 5.547 -2.105 3.045 1.00 2.13 20 PRO A O 18
ATOM 8713 N N . LYS A 1 21 ? 4.119 -1.975 1.297 1.00 75.35 21 LYS A N 18
ATOM 8714 C CA . LYS A 1 21 ? 5.107 -1.414 0.390 1.00 34.53 21 LYS A CA 18
ATOM 8715 C C . LYS A 1 21 ? 4.952 0.108 0.354 1.00 43.14 21 LYS A C 18
ATOM 8716 O O . LYS A 1 21 ? 5.886 0.821 -0.011 1.00 63.41 21 LYS A O 18
ATOM 8735 N N . CYS A 1 22 ? 3.768 0.560 0.736 1.00 2.42 22 CYS A N 18
ATOM 8736 C CA . CYS A 1 22 ? 3.480 1.985 0.753 1.00 75.14 22 CYS A CA 18
ATOM 8737 C C . CYS A 1 22 ? 4.593 2.690 1.532 1.00 13.15 22 CYS A C 18
ATOM 8738 O O . CYS A 1 22 ? 5.074 3.743 1.116 1.00 4.41 22 CYS A O 18
ATOM 8746 N N . SER A 1 23 ? 4.967 2.082 2.647 1.00 65.33 23 SER A N 18
ATOM 8747 C CA . SER A 1 23 ? 6.014 2.639 3.488 1.00 1.33 23 SER A CA 18
ATOM 8748 C C . SER A 1 23 ? 7.379 2.113 3.042 1.00 2.01 23 SER A C 18
ATOM 8749 O O . SER A 1 23 ? 8.341 2.874 2.948 1.00 73.15 23 SER A O 18
ATOM 8757 N N . ALA A 1 24 ? 7.421 0.815 2.780 1.00 24.51 24 ALA A N 18
ATOM 8758 C CA . ALA A 1 24 ? 8.653 0.178 2.345 1.00 3.35 24 ALA A CA 18
ATOM 8759 C C . ALA A 1 24 ? 9.135 0.837 1.052 1.00 14.41 24 ALA A C 18
ATOM 8760 O O . ALA A 1 24 ? 10.290 0.677 0.662 1.00 25.41 24 ALA A O 18
ATOM 8767 N N . LEU A 1 25 ? 8.225 1.569 0.424 1.00 65.34 25 LEU A N 18
ATOM 8768 C CA . LEU A 1 25 ? 8.544 2.254 -0.818 1.00 31.44 25 LEU A CA 18
ATOM 8769 C C . LEU A 1 25 ? 9.869 2.999 -0.658 1.00 10.30 25 LEU A C 18
ATOM 8770 O O . LEU A 1 25 ? 10.561 3.260 -1.641 1.00 61.02 25 LEU A O 18
ATOM 8786 N N . GLN A 1 26 ? 10.184 3.322 0.588 1.00 45.11 26 GLN A N 18
ATOM 8787 C CA . GLN A 1 26 ? 11.415 4.032 0.889 1.00 42.40 26 GLN A CA 18
ATOM 8788 C C . GLN A 1 26 ? 11.538 5.277 0.008 1.00 50.22 26 GLN A C 18
ATOM 8789 O O . GLN A 1 26 ? 12.397 5.337 -0.871 1.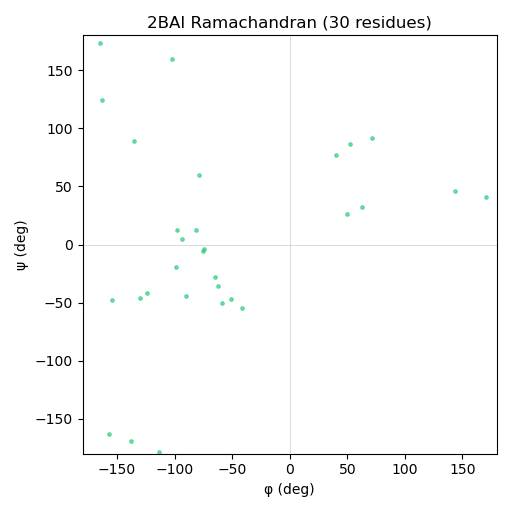00 11.21 26 GLN A O 18
ATOM 8803 N N . TYR A 1 27 ? 10.667 6.239 0.274 1.00 41.25 27 TYR A N 18
ATOM 8804 C CA . TYR A 1 27 ? 10.669 7.479 -0.484 1.00 52.03 27 TYR A CA 18
ATOM 8805 C C . TYR A 1 27 ? 10.485 8.686 0.438 1.00 33.52 27 TYR A C 18
ATOM 8806 O O . TYR A 1 27 ? 11.192 9.684 0.309 1.00 22.33 27 TYR A O 18
ATOM 8824 N N . ARG A 1 28 ? 9.530 8.555 1.348 1.00 62.04 28 ARG A N 18
ATOM 8825 C CA . ARG A 1 28 ? 9.244 9.623 2.291 1.00 63.31 28 ARG A CA 18
ATOM 8826 C C . ARG A 1 28 ? 9.370 10.984 1.605 1.00 4.41 28 ARG A C 18
ATOM 8827 O O . ARG A 1 28 ? 9.723 11.975 2.245 1.00 73.23 28 ARG A O 18
ATOM 8848 N N . ASN A 1 29 ? 9.075 10.991 0.314 1.00 54.21 29 ASN A N 18
ATOM 8849 C CA . ASN A 1 29 ? 9.150 12.216 -0.464 1.00 62.44 29 ASN A CA 18
ATOM 8850 C C . ASN A 1 29 ? 7.804 12.939 -0.401 1.00 51.14 29 ASN A C 18
ATOM 8851 O O . ASN A 1 29 ? 7.709 14.113 -0.756 1.00 42.54 29 ASN A O 18
ATOM 8862 N N . GLY A 1 30 ? 6.796 12.209 0.054 1.00 71.35 30 GLY A N 18
ATOM 8863 C CA . GLY A 1 30 ? 5.460 12.766 0.169 1.00 73.54 30 GLY A CA 18
ATOM 8864 C C . GLY A 1 30 ? 4.813 12.927 -1.209 1.00 44.31 30 GLY A C 18
ATOM 8865 O O . GLY A 1 30 ? 4.676 11.956 -1.951 1.00 52.15 30 GLY A O 18
ATOM 8869 N N . PHE A 1 31 ? 4.433 14.160 -1.508 1.00 11.34 31 PHE A N 18
ATOM 8870 C CA . PHE A 1 31 ? 3.803 14.461 -2.783 1.00 10.42 31 PHE A CA 18
ATOM 8871 C C . PHE A 1 31 ? 2.461 13.740 -2.915 1.00 32.41 31 PHE A C 18
ATOM 8872 O O . PHE A 1 31 ? 2.419 12.551 -3.231 1.00 72.22 31 PHE A O 18
ATOM 8889 N N . TYR A 1 32 ? 1.395 14.488 -2.667 1.00 41.41 32 TYR A N 18
ATOM 8890 C CA . TYR A 1 32 ? 0.054 13.935 -2.755 1.00 65.33 32 TYR A CA 18
ATOM 8891 C C . TYR A 1 32 ? -0.076 13.003 -3.961 1.00 63.35 32 TYR A C 18
ATOM 8892 O O . TYR A 1 32 ? -1.185 12.690 -4.390 1.00 72.54 32 TYR A O 18
ATOM 8911 N N . MET A 1 1 ? -14.580 9.004 2.345 1.00 24.43 1 MET A N 19
ATOM 8912 C CA . MET A 1 1 ? -14.374 7.578 2.152 1.00 21.13 1 MET A CA 19
ATOM 8913 C C . MET A 1 1 ? -15.659 6.897 1.677 1.00 54.30 1 MET A C 19
ATOM 8914 O O . MET A 1 1 ? -16.485 6.486 2.491 1.00 53.15 1 MET A O 19
ATOM 8928 N N . ALA A 1 2 ? -15.788 6.799 0.362 1.00 52.01 2 ALA A N 19
ATOM 8929 C CA . ALA A 1 2 ? -16.959 6.176 -0.231 1.00 64.24 2 ALA A CA 19
ATOM 8930 C C . ALA A 1 2 ? -16.592 4.773 -0.718 1.00 1.02 2 ALA A C 19
ATOM 8931 O O . ALA A 1 2 ? -16.676 3.807 0.039 1.00 1.44 2 ALA A O 19
ATOM 8938 N N . THR A 1 3 ? -16.193 4.704 -1.980 1.00 10.32 3 THR A N 19
ATOM 8939 C CA . THR A 1 3 ? -15.813 3.436 -2.577 1.00 24.22 3 THR A CA 19
ATOM 8940 C C . THR A 1 3 ? -14.493 2.940 -1.983 1.00 42.31 3 THR A C 19
ATOM 8941 O O . THR A 1 3 ? -13.440 3.533 -2.218 1.00 13.24 3 THR A O 19
ATOM 8952 N N . THR A 1 4 ? -14.591 1.859 -1.224 1.00 3.21 4 THR A N 19
ATOM 8953 C CA . THR A 1 4 ? -13.417 1.277 -0.594 1.00 2.41 4 THR A CA 19
ATOM 8954 C C . THR A 1 4 ? -12.671 0.381 -1.583 1.00 25.33 4 THR A C 19
ATOM 8955 O O . THR A 1 4 ? -11.455 0.492 -1.732 1.00 71.52 4 THR A O 19
ATOM 8966 N N . MET A 1 5 ? -13.430 -0.490 -2.233 1.00 21.01 5 MET A N 19
ATOM 8967 C CA . MET A 1 5 ? -12.855 -1.407 -3.203 1.00 10.32 5 MET A CA 19
ATOM 8968 C C . MET A 1 5 ? -12.168 -2.583 -2.507 1.00 32.44 5 MET A C 19
ATOM 8969 O O . MET A 1 5 ? -12.592 -3.728 -2.652 1.00 74.20 5 MET A O 19
ATOM 8983 N N . GLU A 1 6 ? -11.119 -2.259 -1.765 1.00 74.44 6 GLU A N 19
ATOM 8984 C CA . GLU A 1 6 ? -10.369 -3.275 -1.046 1.00 43.14 6 GLU A CA 19
ATOM 8985 C C . GLU A 1 6 ? -9.738 -4.264 -2.028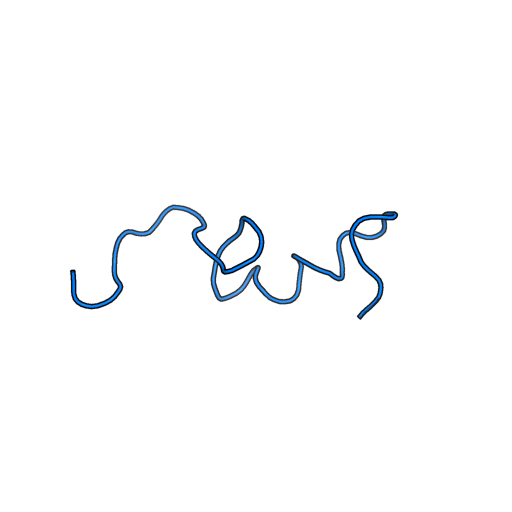 1.00 70.43 6 GLU A C 19
ATOM 8986 O O . GLU A 1 6 ? -9.650 -5.457 -1.742 1.00 73.14 6 GLU A O 19
ATOM 8999 N N . GLN A 1 7 ? -9.316 -3.731 -3.166 1.00 32.11 7 GLN A N 19
ATOM 9000 C CA . GLN A 1 7 ? -8.696 -4.552 -4.192 1.00 64.04 7 GLN A CA 19
ATOM 9001 C C . GLN A 1 7 ? -7.197 -4.257 -4.274 1.00 20.21 7 GLN A C 19
ATOM 9002 O O . GLN A 1 7 ? -6.384 -5.175 -4.371 1.00 60.32 7 GLN A O 19
ATOM 9016 N N . GLU A 1 8 ? -6.876 -2.972 -4.232 1.00 31.24 8 GLU A N 19
ATOM 9017 C CA . GLU A 1 8 ? -5.489 -2.545 -4.300 1.00 15.20 8 GLU A CA 19
ATOM 9018 C C . GLU A 1 8 ? -5.364 -1.078 -3.880 1.00 74.54 8 GLU A C 19
ATOM 9019 O O . GLU A 1 8 ? -4.623 -0.313 -4.497 1.00 30.05 8 GLU A O 19
ATOM 9032 N N . ILE A 1 9 ? -6.100 -0.730 -2.835 1.00 33.55 9 ILE A N 19
ATOM 9033 C CA . ILE A 1 9 ? -6.082 0.630 -2.326 1.00 23.01 9 ILE A CA 19
ATOM 9034 C C . ILE A 1 9 ? -6.236 0.603 -0.804 1.00 62.41 9 ILE A C 19
ATOM 9035 O O . ILE A 1 9 ? -7.320 0.329 -0.292 1.00 65.52 9 ILE A O 19
ATOM 9051 N N . CYS A 1 10 ? -5.136 0.891 -0.124 1.00 34.43 10 CYS A N 19
ATOM 9052 C CA . CYS A 1 10 ? -5.136 0.903 1.329 1.00 62.43 10 CYS A CA 19
ATOM 9053 C C . CYS A 1 10 ? -4.963 2.349 1.797 1.00 31.15 10 CYS A C 19
ATOM 9054 O O . CYS A 1 10 ? -5.022 3.277 0.993 1.00 32.21 10 CYS A O 19
ATOM 9061 N N . ALA A 1 11 ? -4.753 2.495 3.097 1.00 51.43 11 ALA A N 19
ATOM 9062 C CA . ALA A 1 11 ? -4.571 3.812 3.682 1.00 12.43 11 ALA A CA 19
ATOM 9063 C C . ALA A 1 11 ? -3.513 4.578 2.886 1.00 62.32 11 ALA A C 19
ATOM 9064 O O . ALA A 1 11 ? -3.443 5.804 2.958 1.00 45.23 11 ALA A O 19
ATOM 9071 N N . HIS A 1 12 ? -2.716 3.823 2.144 1.00 74.11 12 HIS A N 19
ATOM 9072 C CA . HIS A 1 12 ? -1.665 4.416 1.335 1.00 61.22 12 HIS A CA 19
ATOM 9073 C C . HIS A 1 12 ? -2.180 4.646 -0.088 1.00 45.11 12 HIS A C 19
ATOM 9074 O O . HIS A 1 12 ? -2.280 5.786 -0.539 1.00 43.34 12 HIS A O 19
ATOM 9089 N N . SER A 1 13 ? -2.494 3.545 -0.754 1.00 75.13 13 SER A N 19
ATOM 9090 C CA . SER A 1 13 ? -2.997 3.612 -2.116 1.00 42.32 13 SER A CA 19
ATOM 9091 C C . SER A 1 13 ? -2.618 2.340 -2.877 1.00 10.04 13 SER A C 19
ATOM 9092 O O . SER A 1 13 ? -2.374 2.384 -4.082 1.00 24.41 13 SER A O 19
ATOM 9100 N N . MET A 1 14 ? -2.581 1.239 -2.142 1.00 61.43 14 MET A N 19
ATOM 9101 C CA . MET A 1 14 ? -2.236 -0.043 -2.733 1.00 60.23 14 MET A CA 19
ATOM 9102 C C . MET A 1 14 ? -3.097 -1.166 -2.151 1.00 71.24 14 MET A C 19
ATOM 9103 O O . MET A 1 14 ? -4.162 -0.909 -1.591 1.00 50.23 14 MET A O 19
ATOM 9117 N N . THR A 1 15 ? -2.604 -2.386 -2.303 1.00 75.32 15 THR A N 19
ATOM 9118 C CA . THR A 1 15 ? -3.316 -3.549 -1.799 1.00 15.50 15 THR A CA 19
ATOM 9119 C C . THR A 1 15 ? -2.758 -3.966 -0.437 1.00 11.03 15 THR A C 19
ATOM 9120 O O . THR A 1 15 ? -1.617 -3.648 -0.106 1.00 20.32 15 THR A O 19
ATOM 9131 N N . PHE A 1 16 ? -3.590 -4.672 0.316 1.00 41.33 16 PHE A N 19
ATOM 9132 C CA . PHE A 1 16 ? -3.193 -5.137 1.634 1.00 12.41 16 PHE A CA 19
ATOM 9133 C C . PHE A 1 16 ? -1.794 -5.756 1.600 1.00 11.24 16 PHE A C 19
ATOM 9134 O O . PHE A 1 16 ? -1.035 -5.636 2.560 1.00 55.31 16 PHE A O 19
ATOM 9151 N N . GLU A 1 17 ? -1.498 -6.407 0.485 1.00 73.12 17 GLU A N 19
ATOM 9152 C CA . GLU A 1 17 ? -0.204 -7.046 0.314 1.00 34.55 17 GLU A CA 19
ATOM 9153 C C . GLU A 1 17 ? 0.876 -5.995 0.053 1.00 42.12 17 GLU A C 19
ATOM 9154 O O . GLU A 1 17 ? 2.039 -6.196 0.402 1.00 61.14 17 GLU A O 19
ATOM 9167 N N . GLU A 1 18 ? 0.455 -4.897 -0.557 1.00 72.53 18 GLU A N 19
ATOM 9168 C CA . GLU A 1 18 ? 1.372 -3.815 -0.868 1.00 72.01 18 GLU A CA 19
ATOM 9169 C C . GLU A 1 18 ? 1.374 -2.780 0.259 1.00 61.53 18 GLU A C 19
ATOM 9170 O O . GLU A 1 18 ? 2.126 -1.808 0.213 1.00 31.21 18 GLU A O 19
ATOM 9183 N N . CYS A 1 19 ? 0.524 -3.025 1.245 1.00 62.32 19 CYS A N 19
ATOM 9184 C CA . CYS A 1 19 ? 0.419 -2.127 2.383 1.00 74.31 19 CYS A CA 19
ATOM 9185 C C . CYS A 1 19 ? 1.812 -1.953 2.989 1.00 45.31 19 CYS A C 19
ATOM 9186 O O . CYS A 1 19 ? 2.204 -0.844 3.347 1.00 11.01 19 CYS A O 19
ATOM 9194 N N . PRO A 1 20 ? 2.542 -3.097 3.088 1.00 71.01 20 PRO A N 19
ATOM 9195 C CA . PRO A 1 20 ? 3.884 -3.082 3.645 1.00 53.11 20 PRO A CA 19
ATOM 9196 C C . PRO A 1 20 ? 4.884 -2.489 2.650 1.00 13.43 20 PRO A C 19
ATOM 9197 O O . PRO A 1 20 ? 6.030 -2.219 3.004 1.00 64.14 20 PRO A O 19
ATOM 9208 N N . LYS A 1 21 ? 4.413 -2.303 1.427 1.00 51.13 21 LYS A N 19
ATOM 9209 C CA . LYS A 1 21 ? 5.252 -1.747 0.378 1.00 30.22 21 LYS A CA 19
ATOM 9210 C C . LYS A 1 21 ? 4.946 -0.256 0.224 1.00 15.51 21 LYS A C 19
ATOM 9211 O O . LYS A 1 21 ? 5.788 0.509 -0.244 1.00 32.12 21 LYS A O 19
ATOM 9230 N N . CYS A 1 22 ? 3.738 0.113 0.626 1.00 73.21 22 CYS A N 19
ATOM 9231 C CA . CYS A 1 22 ? 3.311 1.499 0.538 1.00 51.02 22 CYS A CA 19
ATOM 9232 C C . CYS A 1 22 ? 4.408 2.379 1.140 1.00 61.33 22 CYS A C 19
ATOM 9233 O O . CYS A 1 22 ? 4.812 3.372 0.537 1.00 3.51 22 CYS A O 19
ATOM 9241 N N . SER A 1 23 ? 4.859 1.983 2.321 1.00 1.02 23 SER A N 19
ATOM 9242 C CA . SER A 1 23 ? 5.901 2.723 3.012 1.00 75.41 23 SER A CA 19
ATOM 9243 C C . SER A 1 23 ? 7.277 2.197 2.600 1.00 70.02 23 SER A C 19
ATOM 9244 O O . SER A 1 23 ? 8.194 2.977 2.348 1.00 72.40 23 SER A O 19
ATOM 9252 N N . ALA A 1 24 ? 7.378 0.877 2.543 1.00 10.31 24 ALA A N 19
ATOM 9253 C CA . ALA A 1 24 ? 8.627 0.237 2.166 1.00 30.14 24 ALA A CA 19
ATOM 9254 C C . ALA A 1 24 ? 8.717 0.165 0.641 1.00 62.44 24 ALA A C 19
ATOM 9255 O O . ALA A 1 24 ? 8.978 -0.899 0.081 1.00 41.01 24 ALA A O 19
ATOM 9262 N N . LEU A 1 25 ? 8.496 1.309 0.011 1.00 1.54 25 LEU A N 19
ATOM 9263 C CA . LEU A 1 25 ? 8.548 1.388 -1.439 1.00 44.11 25 LEU A CA 19
ATOM 9264 C C . LEU A 1 25 ? 9.871 2.030 -1.862 1.00 52.54 25 LEU A C 19
ATOM 9265 O O . LEU A 1 25 ? 10.257 1.954 -3.028 1.00 55.21 25 LEU A O 19
ATOM 9281 N N . GLN A 1 26 ? 10.530 2.647 -0.892 1.00 33.33 26 GLN A N 19
ATOM 9282 C CA . GLN A 1 26 ? 11.801 3.301 -1.150 1.00 11.50 26 GLN A CA 19
ATOM 9283 C C . GLN A 1 26 ? 11.593 4.542 -2.021 1.00 32.51 26 GLN A C 19
ATOM 9284 O O . GLN A 1 26 ? 12.550 5.092 -2.564 1.00 63.15 26 GLN A O 19
ATOM 9298 N N . TYR A 1 27 ? 10.335 4.946 -2.129 1.00 64.20 27 TYR A N 19
ATOM 9299 C CA . TYR A 1 27 ? 9.989 6.111 -2.925 1.00 1.14 27 TYR A CA 19
ATOM 9300 C C . TYR A 1 27 ? 9.531 7.267 -2.034 1.00 35.15 27 TYR A C 19
ATOM 9301 O O . TYR A 1 27 ? 8.851 8.181 -2.499 1.00 11.43 27 TYR A O 19
ATOM 9319 N N . ARG A 1 28 ? 9.919 7.189 -0.770 1.00 32.52 28 ARG A N 19
ATOM 9320 C CA . ARG A 1 28 ? 9.556 8.217 0.190 1.00 74.31 28 ARG A CA 19
ATOM 9321 C C . ARG A 1 28 ? 8.083 8.598 0.028 1.00 4.44 28 ARG A C 19
ATOM 9322 O O . ARG A 1 28 ? 7.698 9.733 0.305 1.00 34.43 28 ARG A O 19
ATOM 9343 N N . ASN A 1 29 ? 7.299 7.627 -0.420 1.00 42.50 29 ASN A N 19
ATOM 9344 C CA . ASN A 1 29 ? 5.877 7.846 -0.621 1.00 42.51 29 ASN A CA 19
ATOM 9345 C C . ASN A 1 29 ? 5.147 7.690 0.714 1.00 4.53 29 ASN A C 19
ATOM 9346 O O . ASN A 1 29 ? 4.473 8.612 1.169 1.00 52.40 29 ASN A O 19
ATOM 9357 N N . GLY A 1 30 ? 5.306 6.515 1.304 1.00 5.34 30 GLY A N 19
ATOM 9358 C CA . GLY A 1 30 ? 4.670 6.225 2.579 1.00 50.10 30 GLY A CA 19
ATOM 9359 C C . GLY A 1 30 ? 5.630 6.483 3.742 1.00 14.11 30 GLY A C 19
ATOM 9360 O O . GLY A 1 30 ? 5.311 6.188 4.893 1.00 23.41 30 GLY A O 19
ATOM 9364 N N . PHE A 1 31 ? 6.787 7.032 3.402 1.00 2.32 31 PHE A N 19
ATOM 9365 C CA . PHE A 1 31 ? 7.796 7.333 4.404 1.00 72.02 31 PHE A CA 19
ATOM 9366 C C . PHE A 1 31 ? 7.746 8.808 4.806 1.00 21.03 31 PHE A C 19
ATOM 9367 O O . PHE A 1 31 ? 8.553 9.610 4.339 1.00 45.51 31 PHE A O 19
ATOM 9384 N N . TYR A 1 32 ? 6.789 9.122 5.667 1.00 4.11 32 TYR A N 19
ATOM 9385 C CA . TYR A 1 32 ? 6.624 10.487 6.138 1.00 35.32 32 TYR A CA 19
ATOM 9386 C C . TYR A 1 32 ? 7.245 10.668 7.523 1.00 4.33 32 TYR A C 19
ATOM 9387 O O . TYR A 1 32 ? 8.003 11.609 7.750 1.00 50.34 32 TYR A O 19
ATOM 9406 N N . MET A 1 1 ? -22.049 -3.807 -0.228 1.00 44.01 1 MET A N 20
ATOM 9407 C CA . MET A 1 1 ? -21.505 -3.687 -1.569 1.00 65.12 1 MET A CA 20
ATOM 9408 C C . MET A 1 1 ? -20.222 -2.853 -1.567 1.00 64.53 1 MET A C 20
ATOM 9409 O O . MET A 1 1 ? -20.176 -1.779 -0.971 1.00 1.42 1 MET A O 20
ATOM 9423 N N . ALA A 1 2 ? -19.210 -3.381 -2.241 1.00 14.22 2 ALA A N 20
ATOM 9424 C CA . ALA A 1 2 ? -17.930 -2.699 -2.326 1.00 4.41 2 ALA A CA 20
ATOM 9425 C C . ALA A 1 2 ? -17.152 -2.923 -1.027 1.00 0.14 2 ALA A C 20
ATOM 9426 O O . ALA A 1 2 ? -16.178 -3.673 -1.004 1.00 44.44 2 ALA A O 20
ATOM 9433 N N . THR A 1 3 ? -17.612 -2.258 0.024 1.00 74.33 3 THR A N 20
ATOM 9434 C CA . THR A 1 3 ? -16.971 -2.375 1.322 1.00 2.12 3 THR A CA 20
ATOM 9435 C C . THR A 1 3 ? -15.486 -2.022 1.218 1.00 33.00 3 THR A C 20
ATOM 9436 O O . THR A 1 3 ? -15.108 -0.861 1.367 1.00 71.42 3 THR A O 20
ATOM 9447 N N . THR A 1 4 ? -14.684 -3.046 0.964 1.00 12.42 4 THR A N 20
ATOM 9448 C CA . THR A 1 4 ? -13.248 -2.858 0.839 1.00 32.01 4 THR A CA 20
ATOM 9449 C C . THR A 1 4 ? -12.650 -3.926 -0.077 1.00 65.43 4 THR A C 20
ATOM 9450 O O . THR A 1 4 ? -11.909 -3.609 -1.007 1.00 61.30 4 THR A O 20
ATOM 9461 N N . MET A 1 5 ? -12.991 -5.172 0.217 1.00 71.42 5 MET A N 20
ATOM 9462 C CA . MET A 1 5 ? -12.497 -6.290 -0.569 1.00 62.53 5 MET A CA 20
ATOM 9463 C C . MET A 1 5 ? -10.970 -6.253 -0.675 1.00 31.12 5 MET A C 20
ATOM 9464 O O . MET A 1 5 ? -10.335 -5.309 -0.206 1.00 63.52 5 MET A O 20
ATOM 9478 N N . GLU A 1 6 ? -10.427 -7.291 -1.294 1.00 50.55 6 GLU A N 20
ATOM 9479 C CA . GLU A 1 6 ? -8.987 -7.388 -1.467 1.00 74.33 6 GLU A CA 20
ATOM 9480 C C . GLU A 1 6 ? -8.614 -7.171 -2.935 1.00 44.13 6 GLU A C 20
ATOM 9481 O O . GLU A 1 6 ? -8.619 -8.112 -3.727 1.00 25.23 6 GLU A O 20
ATOM 9494 N N . GLN A 1 7 ? -8.298 -5.924 -3.254 1.00 22.24 7 GLN A N 20
ATOM 9495 C CA . GLN A 1 7 ? -7.922 -5.571 -4.613 1.00 35.34 7 GLN A CA 20
ATOM 9496 C C . GLN A 1 7 ? -6.734 -4.609 -4.601 1.00 74.51 7 GLN A C 20
ATOM 9497 O O . GLN A 1 7 ? -5.742 -4.835 -5.293 1.00 51.50 7 GLN A O 20
ATOM 9511 N N . GLU A 1 8 ? -6.873 -3.555 -3.810 1.00 24.34 8 GLU A N 20
ATOM 9512 C CA . GLU A 1 8 ? -5.822 -2.558 -3.699 1.00 73.10 8 GLU A CA 20
ATOM 9513 C C . GLU A 1 8 ? -6.398 -1.236 -3.187 1.00 64.53 8 GLU A C 20
ATOM 9514 O O . GLU A 1 8 ? -6.592 -0.299 -3.960 1.00 13.11 8 GLU A O 20
ATOM 9527 N N . ILE A 1 9 ? -6.654 -1.203 -1.887 1.00 74.25 9 ILE A N 20
ATOM 9528 C CA . ILE A 1 9 ? -7.203 -0.011 -1.263 1.00 24.12 9 ILE A CA 20
ATOM 9529 C C . ILE A 1 9 ? -6.605 0.147 0.136 1.00 42.22 9 ILE A C 20
ATOM 9530 O O . ILE A 1 9 ? -7.182 -0.318 1.118 1.00 44.23 9 ILE A O 20
ATOM 9546 N N . CYS A 1 10 ? -5.456 0.806 0.182 1.00 12.05 10 CYS A N 20
ATOM 9547 C CA . CYS A 1 10 ? -4.773 1.032 1.445 1.00 33.23 10 CYS A CA 20
ATOM 9548 C C . CYS A 1 10 ? -4.775 2.535 1.731 1.00 35.44 10 CYS A C 20
ATOM 9549 O O . CYS A 1 10 ? -5.325 3.316 0.956 1.00 13.24 10 CYS A O 20
ATOM 9556 N N . ALA A 1 11 ? -4.156 2.895 2.845 1.00 65.33 11 ALA A N 20
ATOM 9557 C CA . ALA A 1 11 ? -4.079 4.290 3.241 1.00 51.42 11 ALA A CA 20
ATOM 9558 C C . ALA A 1 11 ? -2.909 4.959 2.517 1.00 14.33 11 ALA A C 20
ATOM 9559 O O . ALA A 1 11 ? -2.315 5.905 3.031 1.00 34.34 11 ALA A O 20
ATOM 9566 N N . HIS A 1 12 ? -2.614 4.441 1.334 1.00 15.31 12 HIS A N 20
ATOM 9567 C CA . HIS A 1 12 ? -1.526 4.976 0.533 1.00 2.31 12 HIS A CA 20
ATOM 9568 C C . HIS A 1 12 ? -1.842 4.790 -0.952 1.00 35.51 12 HIS A C 20
ATOM 9569 O O . HIS A 1 12 ? -1.688 5.718 -1.745 1.00 54.45 12 HIS A O 20
ATOM 9584 N N . SER A 1 13 ? -2.280 3.584 -1.285 1.00 40.44 13 SER A N 20
ATOM 9585 C CA . SER A 1 13 ? -2.619 3.265 -2.661 1.00 24.34 13 SER A CA 20
ATOM 9586 C C . SER A 1 13 ? -2.208 1.826 -2.980 1.00 71.24 13 SER A C 20
ATOM 9587 O O . SER A 1 13 ? -1.167 1.595 -3.595 1.00 54.31 13 SER A O 20
ATOM 9595 N N . MET A 1 14 ? -3.046 0.895 -2.549 1.00 0.10 14 MET A N 20
ATOM 9596 C CA . MET A 1 14 ? -2.782 -0.515 -2.781 1.00 22.32 14 MET A CA 20
ATOM 9597 C C . MET A 1 14 ? -3.455 -1.381 -1.714 1.00 61.43 14 MET A C 20
ATOM 9598 O O . MET A 1 14 ? -4.249 -0.886 -0.917 1.00 13.44 14 MET A O 20
ATOM 9612 N N . THR A 1 15 ? -3.112 -2.661 -1.735 1.00 4.23 15 THR A N 20
ATOM 9613 C CA . THR A 1 15 ? -3.672 -3.601 -0.779 1.00 32.05 15 THR A CA 20
ATOM 9614 C C . THR A 1 15 ? -2.656 -3.912 0.322 1.00 22.32 15 THR A C 20
ATOM 9615 O O . THR A 1 15 ? -1.458 -3.996 0.060 1.00 51.35 15 THR A O 20
ATOM 9626 N N . PHE A 1 16 ? -3.173 -4.075 1.531 1.00 44.41 16 PHE A N 20
ATOM 9627 C CA . PHE A 1 16 ? -2.326 -4.375 2.673 1.00 50.41 16 PHE A CA 20
ATOM 9628 C C . PHE A 1 16 ? -1.247 -5.396 2.303 1.00 33.31 16 PHE A C 20
ATOM 9629 O O . PHE A 1 16 ? -0.163 -5.395 2.881 1.00 63.22 16 PHE A O 20
ATOM 9646 N N . GLU A 1 17 ? -1.585 -6.242 1.341 1.00 73.54 17 GLU A N 20
ATOM 9647 C CA . GLU A 1 17 ? -0.660 -7.266 0.886 1.00 63.31 17 GLU A CA 20
ATOM 9648 C C . GLU A 1 17 ? 0.287 -6.694 -0.170 1.00 41.14 17 GLU A C 20
ATOM 9649 O O . GLU A 1 17 ? 1.483 -6.983 -0.158 1.00 62.02 17 GLU A O 20
ATOM 9662 N N . GLU A 1 18 ? -0.282 -5.893 -1.059 1.00 21.13 18 GLU A N 20
ATOM 9663 C CA . GLU A 1 18 ? 0.498 -5.278 -2.120 1.00 20.44 18 GLU A CA 20
ATOM 9664 C C . GLU A 1 18 ? 0.745 -3.801 -1.809 1.00 40.02 18 GLU A C 20
ATOM 9665 O O . GLU A 1 18 ? 1.082 -3.023 -2.700 1.00 21.43 18 GLU A O 20
ATOM 9678 N N . CYS A 1 19 ? 0.570 -3.459 -0.540 1.00 73.05 19 CYS A N 20
ATOM 9679 C CA . CYS A 1 19 ? 0.771 -2.089 -0.100 1.00 31.42 19 CYS A CA 20
ATOM 9680 C C . CYS A 1 19 ? 1.862 -2.084 0.971 1.00 41.15 19 CYS A C 20
ATOM 9681 O O . CYS A 1 19 ? 1.920 -1.177 1.800 1.00 32.23 19 CYS A O 20
ATOM 9689 N N . PRO A 1 20 ? 2.726 -3.133 0.917 1.00 1.33 20 PRO A N 20
ATOM 9690 C CA . PRO A 1 20 ? 3.813 -3.258 1.873 1.00 3.12 20 PRO A CA 20
ATOM 9691 C C . PRO A 1 20 ? 4.938 -2.272 1.554 1.00 4.52 20 PRO A C 20
ATOM 9692 O O . PRO A 1 20 ? 5.905 -2.164 2.307 1.00 25.01 20 PRO A O 20
ATOM 9703 N N . LYS A 1 21 ? 4.776 -1.577 0.438 1.00 24.15 21 LYS A N 20
ATOM 9704 C CA . LYS A 1 21 ? 5.766 -0.603 0.011 1.00 22.32 21 LYS A CA 20
ATOM 9705 C C . LYS A 1 21 ? 5.444 0.754 0.639 1.00 31.01 21 LYS A C 20
ATOM 9706 O O . LYS A 1 21 ? 6.348 1.500 1.012 1.00 23.24 21 LYS A O 20
ATOM 9725 N N . CYS A 1 22 ? 4.152 1.034 0.737 1.00 61.43 22 CYS A N 20
ATOM 9726 C CA . CYS A 1 22 ? 3.700 2.288 1.312 1.00 1.40 22 CYS A CA 20
ATOM 9727 C C . CYS A 1 22 ? 4.403 2.481 2.658 1.00 64.50 22 CYS A C 20
ATOM 9728 O O . CYS A 1 22 ? 4.681 3.609 3.061 1.00 12.43 22 CYS A O 20
ATOM 9736 N N . SER A 1 23 ? 4.672 1.362 3.314 1.00 24.24 23 SER A N 20
ATOM 9737 C CA . SER A 1 23 ? 5.337 1.393 4.606 1.00 22.52 23 SER A CA 20
ATOM 9738 C C . SER A 1 23 ? 6.855 1.408 4.412 1.00 20.10 23 SER A C 20
ATOM 9739 O O . SER A 1 23 ? 7.572 2.075 5.155 1.00 0.31 23 SER A O 20
ATOM 9747 N N . ALA A 1 24 ? 7.299 0.664 3.409 1.00 11.02 24 ALA A N 20
ATOM 9748 C CA . ALA A 1 24 ? 8.718 0.584 3.108 1.00 32.53 24 ALA A CA 20
ATOM 9749 C C . ALA A 1 24 ? 9.302 1.996 3.044 1.00 32.02 24 ALA A C 20
ATOM 9750 O O . ALA A 1 24 ? 9.948 2.448 3.987 1.00 5.34 24 ALA A O 20
ATOM 9757 N N . LEU A 1 25 ? 9.054 2.654 1.921 1.00 61.22 25 LEU A N 20
ATOM 9758 C CA . LEU A 1 25 ? 9.547 4.006 1.722 1.00 61.40 25 LEU A CA 20
ATOM 9759 C C . LEU A 1 25 ? 8.852 4.948 2.705 1.00 14.52 25 LEU A C 20
ATOM 9760 O O . LEU A 1 25 ? 9.266 6.095 2.870 1.00 12.14 25 LEU A O 20
ATOM 9776 N N . GLN A 1 26 ? 7.806 4.431 3.332 1.00 23.31 26 GLN A N 20
ATOM 9777 C CA . GLN A 1 26 ? 7.049 5.212 4.295 1.00 12.54 26 GLN A CA 20
ATOM 9778 C C . GLN A 1 26 ? 6.722 6.592 3.720 1.00 21.31 26 GLN A C 20
ATOM 9779 O O . GLN A 1 26 ? 6.570 7.559 4.464 1.00 3.34 26 GLN A O 20
ATOM 9793 N N . TYR A 1 27 ? 6.623 6.639 2.400 1.00 64.03 27 TYR A N 20
ATOM 9794 C CA . TYR A 1 27 ? 6.317 7.883 1.716 1.00 12.42 27 TYR A CA 20
ATOM 9795 C C . TYR A 1 27 ? 5.189 7.689 0.701 1.00 21.24 27 TYR A C 20
ATOM 9796 O O . TYR A 1 27 ? 4.693 6.577 0.524 1.00 53.43 27 TYR A O 20
ATOM 9814 N N . ARG A 1 28 ? 4.815 8.788 0.062 1.00 1.24 28 ARG A N 20
ATOM 9815 C CA . ARG A 1 28 ? 3.753 8.752 -0.930 1.00 72.11 28 ARG A CA 20
ATOM 9816 C C . ARG A 1 28 ? 4.242 8.061 -2.204 1.00 20.43 28 ARG A C 20
ATOM 9817 O O . ARG A 1 28 ? 3.459 7.822 -3.124 1.00 65.01 28 ARG A O 20
ATOM 9838 N N . ASN A 1 29 ? 5.531 7.756 -2.218 1.00 55.41 29 ASN A N 20
ATOM 9839 C CA . ASN A 1 29 ? 6.133 7.097 -3.364 1.00 75.20 29 ASN A CA 20
ATOM 9840 C C . ASN A 1 29 ? 5.222 5.958 -3.828 1.00 1.02 29 ASN A C 20
ATOM 9841 O O . ASN A 1 29 ? 5.223 5.596 -5.003 1.00 41.44 29 ASN A O 20
ATOM 9852 N N . GLY A 1 30 ? 4.466 5.424 -2.879 1.00 40.24 30 GLY A N 20
ATOM 9853 C CA . GLY A 1 30 ? 3.553 4.334 -3.175 1.00 42.10 30 GLY A CA 20
ATOM 9854 C C . GLY A 1 30 ? 2.770 4.607 -4.461 1.00 61.35 30 GLY A C 20
ATOM 9855 O O . GLY A 1 30 ? 1.761 5.309 -4.440 1.00 54.13 30 GLY A O 20
ATOM 9859 N N . PHE A 1 31 ? 3.268 4.039 -5.550 1.00 21.45 31 PHE A N 20
ATOM 9860 C CA . PHE A 1 31 ? 2.627 4.212 -6.843 1.00 3.33 31 PHE A CA 20
ATOM 9861 C C . PHE A 1 31 ? 2.124 2.875 -7.389 1.00 32.34 31 PHE A C 20
ATOM 9862 O O . PHE A 1 31 ? 2.187 1.856 -6.703 1.00 63.02 31 PHE A O 20
ATOM 9879 N N . TYR A 1 32 ? 1.634 2.922 -8.619 1.00 31.23 32 TYR A N 20
ATOM 9880 C CA . TYR A 1 32 ? 1.118 1.726 -9.266 1.00 42.24 32 TYR A CA 20
ATOM 9881 C C . TYR A 1 32 ? 0.131 0.993 -8.355 1.00 50.15 32 TYR A C 20
ATOM 9882 O O . TYR A 1 32 ? -0.889 1.554 -7.960 1.00 63.15 32 TYR A O 20
#

B-factor: mean 37.03, std 23.25, range [0.14, 75.42]

Solvent-accessible surface area: 3316 Å² total; per-residue (Å²): 212,83,119,96,138,149,114,94,86,35,105,91,85,45,34,154,139,60,43,90,83,8,31,37,77,157,172,224,108,19,195,232

Nearest PDB structures (foldseek):
  2mml-assembly1_A  TM=4.154E-01  e=4.424E-04  Mengo virus
  2bai-assembly1_A  TM=6.052E-01  e=8.645E-04  Mengo virus
  2mmi-assembly1_A  TM=4.349E-01  e=1.866E-03  Mengo virus
  2bai-assembly1_A  TM=7.014E-01  e=1.221E-04  Mengo virus
  2bai-assembly1_A  TM=8.046E-01  e=1.255E-04  Mengo virus

Foldseek 3Di:
DPPDDAAQDDPQTGGPVLCVVCVVVVDNVPDD